Protein AF-A0A8S1YJF1-F1 (afdb_monomer_lite)

Radius of gyration: 32.12 Å; chains: 1; bounding box: 99×59×94 Å

Foldseek 3Di:
DVVVVVVVVVCCVLVVFPDPVVCCVLQPPDPQQQPPQWAQDFLQPQFRTFGPDPVLAPDPAFDWDADPLGDIGGRHNLAHEDDDPDDPPPSHDDFNDLQFQWEWEFEQDPVRTTRTYIDGRVVPDNLNSQAHYWYHYPNDTWRPHGHPPFGDRSSDRDPPPPPPDDPDDPPPPPDQPDQAPDADPVSQGPHGAFQWDDADPPHSDTDHGQQQARDWYADPVRDTQHDHAGDVQWDADPRHTDRPSAQQAPDPPPVPDDDAGPHGDPQWDWDWFDDPNDIHIGTDGAQSFADPVQWDWDWDQDPVRTTDTAIAGQFGHFQWDDDPVHRHTDHPPDDAPFASGDGRVNQAGSTGHPQWGQDPRRHTHGHDADPQASIATSVDSQQHPAGDVVQQWGRDRSDTDHAFQWEAEPRTTDGQPDNQARYADRVHSQFHPHGDPQLCFDQDPRHTHHDPQWDQPVDPVNRTHGDDPPPPDDD

Structure (mmCIF, N/CA/C/O backbone):
data_AF-A0A8S1YJF1-F1
#
_entry.id   AF-A0A8S1YJF1-F1
#
loop_
_atom_site.group_PDB
_atom_site.id
_atom_site.type_symbol
_atom_site.label_atom_id
_atom_site.label_alt_id
_atom_site.label_comp_id
_atom_site.label_asym_id
_atom_site.label_entity_id
_atom_site.label_seq_id
_atom_site.pdbx_PDB_ins_code
_atom_site.Cartn_x
_atom_site.Cartn_y
_atom_site.Cartn_z
_atom_site.occupancy
_atom_site.B_iso_or_equiv
_atom_site.auth_seq_id
_atom_site.auth_comp_id
_atom_site.auth_asym_id
_atom_site.auth_atom_id
_atom_site.pdbx_PDB_model_num
ATOM 1 N N . MET A 1 1 ? 29.124 5.596 6.138 1.00 31.08 1 MET A N 1
ATOM 2 C CA . MET A 1 1 ? 27.647 5.720 6.138 1.00 31.08 1 MET A CA 1
ATOM 3 C C . MET A 1 1 ? 27.072 6.319 4.845 1.00 31.08 1 MET A C 1
ATOM 5 O O . MET A 1 1 ? 25.947 5.994 4.508 1.00 31.08 1 MET A O 1
ATOM 9 N N . ILE A 1 2 ? 27.837 7.097 4.063 1.00 24.97 2 ILE A N 1
ATOM 10 C CA . ILE A 1 2 ? 27.389 7.689 2.777 1.00 24.97 2 ILE A CA 1
ATOM 11 C C . ILE A 1 2 ? 27.428 6.691 1.591 1.00 24.97 2 ILE A C 1
ATOM 13 O O . ILE A 1 2 ? 26.622 6.784 0.672 1.00 24.97 2 ILE A O 1
ATOM 17 N N . PHE A 1 3 ? 28.271 5.651 1.645 1.00 23.61 3 PHE A N 1
ATOM 18 C CA . PHE A 1 3 ? 28.354 4.617 0.594 1.00 23.61 3 PHE A CA 1
ATOM 19 C C . PHE A 1 3 ? 27.171 3.632 0.547 1.00 23.61 3 PHE A C 1
ATOM 21 O O . PHE A 1 3 ? 27.009 2.922 -0.444 1.00 23.61 3 PHE A O 1
ATOM 28 N N . TRP A 1 4 ? 26.338 3.586 1.591 1.00 24.64 4 TRP A N 1
ATOM 29 C CA . TRP A 1 4 ? 25.149 2.726 1.621 1.00 24.64 4 TRP A CA 1
ATOM 30 C C . TRP A 1 4 ? 23.960 3.374 0.891 1.00 24.64 4 TRP A C 1
ATOM 32 O O . TRP A 1 4 ? 23.209 2.674 0.225 1.00 24.64 4 TRP A O 1
ATOM 42 N N . LEU A 1 5 ? 23.855 4.711 0.901 1.00 25.48 5 LEU A N 1
ATOM 43 C CA . LEU A 1 5 ? 22.816 5.447 0.167 1.00 25.48 5 LEU A CA 1
ATOM 44 C C . LEU A 1 5 ? 23.008 5.399 -1.359 1.00 25.48 5 LEU A C 1
ATOM 46 O O . LEU A 1 5 ? 22.036 5.273 -2.096 1.00 25.48 5 LEU A O 1
ATOM 50 N N . ILE A 1 6 ? 24.254 5.436 -1.842 1.00 28.03 6 ILE A N 1
ATOM 51 C CA . ILE A 1 6 ? 24.548 5.470 -3.288 1.00 28.03 6 ILE A CA 1
ATOM 52 C C . ILE A 1 6 ? 24.232 4.122 -3.968 1.00 28.03 6 ILE A C 1
ATOM 54 O O . ILE A 1 6 ? 23.794 4.098 -5.116 1.00 28.03 6 ILE A O 1
ATOM 58 N N . LYS A 1 7 ? 24.370 2.990 -3.258 1.00 27.42 7 LYS A N 1
ATOM 59 C CA . LYS A 1 7 ? 23.986 1.670 -3.795 1.00 27.42 7 LYS A CA 1
ATOM 60 C C . LYS A 1 7 ? 22.470 1.497 -3.909 1.00 27.42 7 LYS A C 1
ATOM 62 O O . LYS A 1 7 ? 22.014 0.949 -4.906 1.00 27.42 7 LYS A O 1
ATOM 67 N N . THR A 1 8 ? 21.696 1.984 -2.941 1.00 32.44 8 THR A N 1
ATOM 68 C CA . THR A 1 8 ? 20.228 1.863 -2.949 1.00 32.44 8 THR A CA 1
ATOM 69 C C . THR A 1 8 ? 19.594 2.714 -4.052 1.00 32.44 8 THR A C 1
ATOM 71 O O . THR A 1 8 ? 18.714 2.235 -4.761 1.00 32.44 8 THR A O 1
ATOM 74 N N . ILE A 1 9 ? 20.113 3.927 -4.274 1.00 28.73 9 ILE A N 1
ATOM 75 C CA . ILE A 1 9 ? 19.621 4.848 -5.312 1.00 28.73 9 ILE A CA 1
ATOM 76 C C . ILE A 1 9 ? 19.913 4.311 -6.727 1.00 28.73 9 ILE A C 1
ATOM 78 O O . ILE A 1 9 ? 19.046 4.364 -7.599 1.00 28.73 9 ILE A O 1
ATOM 82 N N . CYS A 1 10 ? 21.094 3.726 -6.966 1.00 29.02 10 CYS A N 1
ATOM 83 C CA . CYS A 1 10 ? 21.420 3.149 -8.278 1.00 29.02 10 CYS A CA 1
ATOM 84 C C . CYS A 1 10 ? 20.588 1.898 -8.617 1.00 29.02 10 CYS A C 1
ATOM 86 O O . CYS A 1 10 ? 20.258 1.690 -9.782 1.00 29.02 10 CYS A O 1
ATOM 88 N N . ILE A 1 11 ? 20.218 1.077 -7.628 1.00 33.09 11 ILE A N 1
ATOM 89 C CA . ILE A 1 11 ? 19.375 -0.115 -7.844 1.00 33.09 11 ILE A CA 1
ATOM 90 C C . ILE A 1 11 ? 17.926 0.293 -8.167 1.00 33.09 11 ILE A C 1
ATOM 92 O O . ILE A 1 11 ? 17.331 -0.264 -9.091 1.00 33.09 11 ILE A O 1
ATOM 96 N N . GLN A 1 12 ? 17.391 1.309 -7.479 1.00 33.12 12 GLN A N 1
ATOM 97 C CA . GLN A 1 12 ? 16.049 1.854 -7.732 1.00 33.12 12 GLN A CA 1
ATOM 98 C C . GLN A 1 12 ? 15.921 2.441 -9.149 1.00 33.12 12 GLN A C 1
ATOM 100 O O . GLN A 1 12 ? 14.972 2.131 -9.872 1.00 33.12 12 GLN A O 1
ATOM 105 N N . ALA A 1 13 ? 16.923 3.212 -9.590 1.00 29.72 13 ALA A N 1
ATOM 106 C CA . ALA A 1 13 ? 16.904 3.876 -10.893 1.00 29.72 13 ALA A CA 1
ATOM 107 C C . ALA A 1 13 ? 17.093 2.915 -12.085 1.00 29.72 13 ALA A C 1
ATOM 109 O O . ALA A 1 13 ? 16.429 3.074 -13.112 1.00 29.72 13 ALA A O 1
ATOM 110 N N . VAL A 1 14 ? 17.971 1.909 -11.964 1.00 34.91 14 VAL A N 1
ATOM 111 C CA . VAL A 1 14 ? 18.371 1.051 -13.099 1.00 34.91 14 VAL A CA 1
ATOM 112 C C . VAL A 1 14 ? 17.403 -0.114 -13.343 1.00 34.91 14 VAL A C 1
ATOM 114 O O . VAL A 1 14 ? 17.204 -0.499 -14.491 1.00 34.91 14 VAL A O 1
ATOM 117 N N . LEU A 1 15 ? 16.750 -0.653 -12.307 1.00 37.88 15 LEU A N 1
ATOM 118 C CA . LEU A 1 15 ? 15.894 -1.846 -12.434 1.00 37.88 15 LEU A CA 1
ATOM 119 C C . LEU A 1 15 ? 14.395 -1.545 -12.529 1.00 37.88 15 LEU A C 1
ATOM 121 O O . LEU A 1 15 ? 13.590 -2.468 -12.531 1.00 37.88 15 LEU A O 1
ATOM 125 N N . GLY A 1 16 ? 13.993 -0.269 -12.545 1.00 37.38 16 GLY A N 1
ATOM 126 C CA . GLY A 1 16 ? 12.570 0.076 -12.442 1.00 37.38 16 GLY A CA 1
ATOM 127 C C . GLY A 1 16 ? 11.927 -0.467 -11.164 1.00 37.38 16 GLY A C 1
ATOM 128 O O . GLY A 1 16 ? 10.725 -0.723 -11.137 1.00 37.38 16 GLY A O 1
ATOM 129 N N . GLN A 1 17 ? 12.735 -0.650 -10.117 1.00 42.84 17 GLN A N 1
ATOM 130 C CA . GLN A 1 17 ? 12.287 -1.135 -8.828 1.00 42.84 17 GLN A CA 1
ATOM 131 C C . GLN A 1 17 ? 11.425 -0.028 -8.212 1.00 42.84 17 GLN A C 1
ATOM 133 O O . GLN A 1 17 ? 11.954 0.859 -7.549 1.00 42.84 17 GLN A O 1
ATOM 138 N N . LYS A 1 18 ? 10.099 -0.079 -8.416 1.00 49.06 18 LYS A N 1
ATOM 139 C CA . LYS A 1 18 ? 9.144 0.649 -7.568 1.00 49.06 18 LYS A CA 1
ATOM 140 C C . LYS A 1 18 ? 9.215 0.012 -6.184 1.00 49.06 18 LYS A C 1
ATOM 142 O O . LYS A 1 18 ? 8.406 -0.839 -5.819 1.00 49.06 18 LYS A O 1
ATOM 147 N N . GLY A 1 19 ? 10.295 0.296 -5.463 1.00 46.06 19 GLY A N 1
ATOM 148 C CA . GLY A 1 19 ? 10.491 -0.199 -4.116 1.00 46.06 19 GLY A CA 1
ATOM 149 C C . GLY A 1 19 ? 9.348 0.307 -3.250 1.00 46.06 19 GLY A C 1
ATOM 150 O O . GLY A 1 19 ? 8.834 1.402 -3.473 1.00 46.06 19 GLY A O 1
ATOM 151 N N . TYR A 1 20 ? 8.982 -0.465 -2.228 1.00 42.22 20 TYR A N 1
ATOM 152 C CA . TYR A 1 20 ? 8.009 -0.054 -1.211 1.00 42.22 20 TYR A CA 1
ATOM 153 C C . TYR A 1 20 ? 8.246 1.395 -0.717 1.00 42.22 20 TYR A C 1
ATOM 155 O O . TYR A 1 20 ? 7.302 2.139 -0.478 1.00 42.22 20 TYR A O 1
ATOM 163 N N . GLN A 1 21 ? 9.512 1.831 -0.684 1.00 46.94 21 GLN A N 1
ATOM 164 C CA . GLN A 1 21 ? 9.948 3.185 -0.329 1.00 46.94 21 GLN A CA 1
ATOM 165 C C . GLN A 1 21 ? 9.473 4.310 -1.270 1.00 46.94 21 GLN A C 1
ATOM 167 O O . GLN A 1 21 ? 9.189 5.399 -0.786 1.00 46.94 21 GLN A O 1
ATOM 172 N N . GLU A 1 22 ? 9.344 4.102 -2.586 1.00 48.53 22 GLU A N 1
ATOM 173 C CA . GLU A 1 22 ? 8.839 5.164 -3.483 1.00 48.53 22 GLU A CA 1
ATOM 174 C C . GLU A 1 22 ? 7.356 5.456 -3.220 1.00 48.53 22 GLU A C 1
ATOM 176 O O . GLU A 1 22 ? 6.910 6.604 -3.295 1.00 48.53 22 GLU A O 1
ATOM 181 N N . TYR A 1 23 ? 6.609 4.421 -2.833 1.00 49.53 23 TYR A N 1
ATOM 182 C CA . TYR A 1 23 ? 5.211 4.532 -2.442 1.00 49.53 23 TYR A CA 1
ATOM 183 C C . TYR A 1 23 ? 5.000 4.895 -0.972 1.00 49.53 23 TYR A C 1
ATOM 185 O O . TYR A 1 23 ? 3.899 5.327 -0.649 1.00 49.53 23 TYR A O 1
ATOM 193 N N . GLN A 1 24 ? 6.016 4.854 -0.101 1.00 47.03 24 GLN A N 1
ATOM 194 C CA . GLN A 1 24 ? 5.930 5.562 1.188 1.00 47.03 24 GLN A CA 1
ATOM 195 C C . GLN A 1 24 ? 5.677 7.064 0.975 1.00 47.03 24 GLN A C 1
ATOM 197 O O . GLN A 1 24 ? 5.085 7.711 1.823 1.00 47.03 24 GLN A O 1
ATOM 202 N N . ASN A 1 25 ? 6.028 7.621 -0.188 1.00 43.00 25 ASN A N 1
ATOM 203 C CA . ASN A 1 25 ? 5.684 8.998 -0.559 1.00 43.00 25 ASN A CA 1
ATOM 204 C C . ASN A 1 25 ? 4.317 9.133 -1.260 1.00 43.00 25 ASN A C 1
ATOM 206 O O . ASN A 1 25 ? 3.959 10.234 -1.671 1.00 43.00 25 ASN A O 1
ATOM 210 N N . VAL A 1 26 ? 3.608 8.032 -1.520 1.00 43.78 26 VAL A N 1
ATOM 211 C CA . VAL A 1 26 ? 2.269 8.011 -2.143 1.00 43.78 26 VAL A CA 1
ATOM 212 C C . VAL A 1 26 ? 1.219 7.652 -1.094 1.00 43.78 26 VAL A C 1
ATOM 214 O O . VAL A 1 26 ? 0.215 8.336 -0.991 1.00 43.78 26 VAL A O 1
ATOM 217 N N . PHE A 1 27 ? 1.483 6.646 -0.261 1.00 46.22 27 PHE A N 1
ATOM 218 C CA . PHE A 1 27 ? 0.638 6.249 0.869 1.00 46.22 27 PHE A CA 1
ATOM 219 C C . PHE A 1 27 ? 1.107 6.818 2.219 1.00 46.22 27 PHE A C 1
ATOM 221 O O . PHE A 1 27 ? 0.460 6.578 3.233 1.00 46.22 27 PHE A O 1
ATOM 228 N N . GLY A 1 28 ? 2.187 7.607 2.222 1.00 40.88 28 GLY A N 1
ATOM 229 C CA . GLY A 1 28 ? 2.718 8.285 3.405 1.00 40.88 28 GLY A CA 1
ATOM 230 C C . GLY A 1 28 ? 3.490 7.354 4.347 1.00 40.88 28 GLY A C 1
ATOM 231 O O . GLY A 1 28 ? 3.047 6.259 4.679 1.00 40.88 28 GLY A O 1
ATOM 232 N N . SER A 1 29 ? 4.638 7.817 4.846 1.00 42.66 29 SER A N 1
ATOM 233 C CA . SER A 1 29 ? 5.080 7.455 6.196 1.00 42.66 29 SER A CA 1
ATOM 234 C C . SER A 1 29 ? 4.047 8.046 7.153 1.00 42.66 29 SER A C 1
ATOM 236 O O . SER A 1 29 ? 4.002 9.265 7.318 1.00 42.66 29 SER A O 1
ATOM 238 N N . GLN A 1 30 ? 3.171 7.209 7.703 1.00 51.06 30 GLN A N 1
ATOM 239 C CA . GLN A 1 30 ? 2.074 7.648 8.564 1.00 51.06 30 GLN A CA 1
ATOM 240 C C . GLN A 1 30 ? 2.639 8.128 9.906 1.00 51.06 30 GLN A C 1
ATOM 242 O O . GLN A 1 30 ? 3.120 7.320 10.697 1.00 51.06 30 GLN A O 1
ATOM 247 N N . ASN A 1 31 ? 2.618 9.442 10.143 1.00 43.50 31 ASN A N 1
ATOM 248 C CA . ASN A 1 31 ? 2.858 9.996 11.480 1.00 43.50 31 ASN A CA 1
ATOM 249 C C . ASN A 1 31 ? 1.572 9.999 12.317 1.00 43.50 31 ASN A C 1
ATOM 251 O O . ASN A 1 31 ? 1.647 9.849 13.532 1.00 43.50 31 ASN A O 1
ATOM 255 N N . ASP A 1 32 ? 0.413 10.101 11.664 1.00 53.66 32 ASP A N 1
ATOM 256 C CA . ASP A 1 32 ? -0.890 9.999 12.311 1.00 53.66 32 ASP A CA 1
ATOM 257 C C . ASP A 1 32 ? -1.380 8.554 12.201 1.00 53.66 32 ASP A C 1
ATOM 259 O O . ASP A 1 32 ? -1.781 8.070 11.139 1.00 53.66 32 ASP A O 1
ATOM 263 N N . LEU A 1 33 ? -1.238 7.832 13.310 1.00 63.62 33 LEU A N 1
ATOM 264 C CA . LEU A 1 33 ? -1.659 6.447 13.451 1.00 63.62 33 LEU A CA 1
ATOM 265 C C . LEU A 1 33 ? -3.181 6.434 13.591 1.00 63.62 33 LEU A C 1
ATOM 267 O O . LEU A 1 33 ? -3.714 6.971 14.562 1.00 63.62 33 LEU A O 1
ATOM 271 N N . CYS A 1 34 ? -3.889 5.783 12.661 1.00 72.38 34 CYS A N 1
ATOM 272 C CA . CYS A 1 34 ? -5.215 5.289 13.016 1.00 72.38 34 CYS A CA 1
ATOM 273 C C . CYS A 1 34 ? -5.070 4.450 14.299 1.00 72.38 34 CYS A C 1
ATOM 275 O O . CYS A 1 34 ? -4.073 3.730 14.433 1.00 72.38 34 CYS A O 1
ATOM 277 N N . PRO A 1 35 ? -6.027 4.535 15.237 1.00 69.38 35 PRO A N 1
ATOM 278 C CA . PRO A 1 35 ? -5.979 3.744 16.459 1.00 69.38 35 PRO A CA 1
ATOM 279 C C . PRO A 1 35 ? -5.869 2.254 16.138 1.00 69.38 35 PRO A C 1
ATOM 281 O O . PRO A 1 35 ? -6.206 1.814 15.033 1.00 69.38 35 PRO A O 1
ATOM 284 N N . ASP A 1 36 ? -5.413 1.475 17.117 1.00 69.81 36 ASP A N 1
ATOM 285 C CA . ASP A 1 36 ? -5.219 0.035 16.965 1.00 69.81 36 ASP A CA 1
ATOM 286 C C . ASP A 1 36 ? -6.411 -0.648 16.260 1.00 69.81 36 ASP A C 1
ATOM 288 O O . ASP A 1 36 ? -7.573 -0.250 16.387 1.00 69.81 36 ASP A O 1
ATOM 292 N N . LEU A 1 37 ? -6.105 -1.684 15.468 1.00 72.00 37 LEU A N 1
ATOM 293 C CA . LEU A 1 37 ? -7.064 -2.455 14.652 1.00 72.00 37 LEU A CA 1
ATOM 294 C C . LEU A 1 37 ? -7.767 -1.671 13.525 1.00 72.00 37 LEU A C 1
ATOM 296 O O . LEU A 1 37 ? -8.582 -2.247 12.789 1.00 72.00 37 LEU A O 1
ATOM 300 N N . HIS A 1 38 ? -7.435 -0.392 13.356 1.00 78.12 38 HIS A N 1
ATOM 301 C CA . HIS A 1 38 ? -7.818 0.420 12.212 1.00 78.12 38 HIS A CA 1
ATOM 302 C C . HIS A 1 38 ? -6.622 0.650 11.300 1.00 78.12 38 HIS A C 1
ATOM 304 O O . HIS A 1 38 ? -5.463 0.450 11.657 1.00 78.12 38 HIS A O 1
ATOM 310 N N . THR A 1 39 ? -6.917 1.037 10.073 1.00 77.06 39 THR A N 1
ATOM 311 C CA . THR A 1 39 ? -5.909 1.358 9.082 1.00 77.06 39 THR A CA 1
ATOM 312 C C . THR A 1 39 ? -6.374 2.539 8.254 1.00 77.06 39 THR A C 1
ATOM 314 O O . THR A 1 39 ? -7.565 2.667 7.947 1.00 77.06 39 THR A O 1
ATOM 317 N N . SER A 1 40 ? -5.435 3.424 7.931 1.00 77.81 40 SER A N 1
ATOM 318 C CA . SER A 1 40 ? -5.730 4.572 7.088 1.00 77.81 40 SER A CA 1
ATOM 319 C C . SER A 1 40 ? -5.904 4.082 5.657 1.00 77.81 40 SER A C 1
ATOM 321 O O . SER A 1 40 ? -4.980 3.516 5.067 1.00 77.81 40 SER A O 1
ATOM 323 N N . VAL A 1 41 ? -7.097 4.275 5.102 1.00 76.44 41 VAL A N 1
ATOM 324 C CA . VAL A 1 41 ? -7.418 3.943 3.714 1.00 76.44 41 VAL A CA 1
ATOM 325 C C . VAL A 1 41 ? -7.893 5.215 3.021 1.00 76.44 41 VAL A C 1
ATOM 327 O O . VAL A 1 41 ? -9.080 5.551 3.071 1.00 76.44 41 VAL A O 1
ATOM 330 N N . PRO A 1 42 ? -6.974 5.930 2.350 1.00 69.38 42 PRO A N 1
ATOM 331 C CA . PRO A 1 42 ? -7.312 7.132 1.609 1.00 69.38 42 PRO A CA 1
ATOM 332 C C . PRO A 1 42 ? -8.463 6.907 0.614 1.00 69.38 42 PRO A C 1
ATOM 334 O O . PRO A 1 42 ? -8.495 5.921 -0.134 1.00 69.38 42 PRO A O 1
ATOM 337 N N . GLY A 1 43 ? -9.414 7.845 0.598 1.00 71.44 43 GLY A N 1
ATOM 338 C CA . GLY A 1 43 ? -10.587 7.824 -0.283 1.00 71.44 43 GLY A CA 1
ATOM 339 C C . GLY A 1 43 ? -11.830 7.127 0.287 1.00 71.44 43 GLY A C 1
ATOM 340 O O . GLY A 1 43 ? -12.784 6.905 -0.466 1.00 71.44 43 GLY A O 1
ATOM 341 N N . MET A 1 44 ? -11.840 6.780 1.579 1.00 77.12 44 MET A N 1
ATOM 342 C CA . MET A 1 44 ? -12.985 6.205 2.308 1.00 77.12 44 MET A CA 1
ATOM 343 C C . MET A 1 44 ? -13.879 7.263 2.978 1.00 77.12 44 MET A C 1
ATOM 345 O O . MET A 1 44 ? -14.219 7.156 4.143 1.00 77.12 44 MET A O 1
ATOM 349 N N . HIS A 1 45 ? -14.292 8.316 2.277 1.00 72.88 45 HIS A N 1
ATOM 350 C CA . HIS A 1 45 ? -15.110 9.360 2.914 1.00 72.88 45 HIS A CA 1
ATOM 351 C C . HIS A 1 45 ? -16.488 8.838 3.378 1.00 72.88 45 HIS A C 1
ATOM 353 O O . HIS A 1 45 ? -17.109 8.063 2.643 1.00 72.88 45 HIS A O 1
ATOM 359 N N . PRO A 1 46 ? -16.985 9.268 4.559 1.00 75.25 46 PRO A N 1
ATOM 360 C CA . PRO A 1 46 ? -16.440 10.321 5.432 1.00 75.25 46 PRO A CA 1
ATOM 361 C C . PRO A 1 46 ? -15.436 9.846 6.509 1.00 75.25 46 PRO A C 1
ATOM 363 O O . PRO A 1 46 ? -15.148 10.620 7.416 1.00 75.25 46 PRO A O 1
ATOM 366 N N . HIS A 1 47 ? -14.915 8.611 6.442 1.00 77.69 47 HIS A N 1
ATOM 367 C CA . HIS A 1 47 ? -13.992 8.046 7.441 1.00 77.69 47 HIS A CA 1
ATOM 368 C C . HIS A 1 47 ? -12.692 7.521 6.829 1.00 77.69 47 HIS A C 1
ATOM 370 O O . HIS A 1 47 ? -12.653 6.486 6.167 1.00 77.69 47 HIS A O 1
ATOM 376 N N . GLN A 1 48 ? -11.571 8.156 7.140 1.00 74.19 48 GLN A N 1
ATOM 377 C CA . GLN A 1 48 ? -10.281 7.739 6.576 1.00 74.19 48 GLN A CA 1
ATOM 378 C C . GLN A 1 48 ? -9.661 6.534 7.275 1.00 74.19 48 GLN A C 1
ATOM 380 O O . GLN A 1 48 ? -8.821 5.855 6.688 1.00 74.19 48 GLN A O 1
ATOM 385 N N . CYS A 1 49 ? -10.083 6.250 8.505 1.00 82.38 49 CYS A N 1
ATOM 386 C CA . CYS A 1 49 ? -9.688 5.064 9.247 1.00 82.38 49 CYS A CA 1
ATOM 387 C C . CYS A 1 49 ? -10.799 4.017 9.170 1.00 82.38 49 CYS A C 1
ATOM 389 O O . CYS A 1 49 ? -11.941 4.274 9.546 1.00 82.38 49 CYS A O 1
ATOM 391 N N . VAL A 1 50 ? -10.453 2.817 8.714 1.00 85.38 50 VAL A N 1
ATOM 392 C CA . VAL A 1 50 ? -11.375 1.677 8.636 1.00 85.38 50 VAL A CA 1
ATOM 393 C C . VAL A 1 50 ? -10.785 0.487 9.372 1.00 85.38 50 VAL A C 1
ATOM 395 O O . VAL A 1 50 ? -9.567 0.327 9.438 1.00 85.38 50 VAL A O 1
ATOM 398 N N . SER A 1 51 ? -11.634 -0.359 9.942 1.00 84.56 51 SER A N 1
ATOM 399 C CA . SER A 1 51 ? -11.183 -1.561 10.629 1.00 84.56 51 SER A CA 1
ATOM 400 C C . SER A 1 51 ? -11.052 -2.744 9.679 1.00 84.56 51 SER A C 1
ATOM 402 O O . SER A 1 51 ? -11.851 -2.932 8.760 1.00 84.56 51 SER A O 1
ATOM 404 N N . TYR A 1 52 ? -10.049 -3.580 9.946 1.00 78.50 52 TYR A N 1
ATOM 405 C CA . TYR A 1 52 ? -9.803 -4.816 9.212 1.00 78.50 52 TYR A CA 1
ATOM 406 C C . TYR A 1 52 ? -10.351 -6.079 9.902 1.00 78.50 52 TYR A C 1
ATOM 408 O O . TYR A 1 52 ? -9.946 -7.202 9.589 1.00 78.50 52 TYR A O 1
ATOM 416 N N . ALA A 1 53 ? -11.283 -5.925 10.839 1.00 79.94 53 ALA A N 1
ATOM 417 C CA . ALA A 1 53 ? -11.834 -7.047 11.585 1.00 79.94 53 ALA A CA 1
ATOM 418 C C . ALA A 1 53 ? -12.819 -7.896 10.766 1.00 79.94 53 ALA A C 1
ATOM 420 O O . ALA A 1 53 ? -13.602 -7.395 9.957 1.00 79.94 53 ALA A O 1
ATOM 421 N N . LYS A 1 54 ? -12.842 -9.209 11.039 1.00 81.69 54 LYS A N 1
ATOM 422 C CA . LYS A 1 54 ? -13.770 -10.167 10.406 1.00 81.69 54 LYS A CA 1
ATOM 423 C C . LYS A 1 54 ? -15.235 -9.783 10.627 1.00 81.69 54 LYS A C 1
ATOM 425 O O . LYS A 1 54 ? -16.071 -10.028 9.760 1.00 81.69 54 LYS A O 1
ATOM 430 N N . ILE A 1 55 ? -15.540 -9.135 11.753 1.00 84.75 55 ILE A N 1
ATOM 431 C CA . ILE A 1 55 ? -16.879 -8.627 12.061 1.00 84.75 55 ILE A CA 1
ATOM 432 C C . ILE A 1 55 ? -17.380 -7.623 11.005 1.00 84.75 55 ILE A C 1
ATOM 434 O O . ILE A 1 55 ? -18.587 -7.520 10.788 1.00 84.75 55 ILE A O 1
ATOM 438 N N . CYS A 1 56 ? -16.483 -6.946 10.278 1.00 86.69 56 CYS A N 1
ATOM 439 C CA . CYS A 1 56 ? -16.815 -6.010 9.203 1.00 86.69 56 CYS A CA 1
ATOM 440 C C . CYS A 1 56 ? -17.194 -6.668 7.869 1.00 86.69 56 CYS A C 1
ATOM 442 O O . CYS A 1 56 ? -17.534 -5.966 6.917 1.00 86.69 56 CYS A O 1
ATOM 444 N N . GLN A 1 57 ? -17.174 -7.998 7.768 1.00 86.00 57 GLN A N 1
ATOM 445 C CA . GLN A 1 57 ? -17.565 -8.688 6.543 1.00 86.00 57 GLN A CA 1
ATOM 446 C C . GLN A 1 57 ? -19.054 -8.467 6.222 1.00 86.00 57 GLN A C 1
ATOM 448 O O . GLN A 1 57 ? -19.923 -8.631 7.081 1.00 86.00 57 GLN A O 1
ATOM 453 N N . GLY A 1 58 ? -19.345 -8.133 4.960 1.00 85.75 58 GLY A N 1
ATOM 454 C CA . GLY A 1 58 ? -20.709 -8.057 4.433 1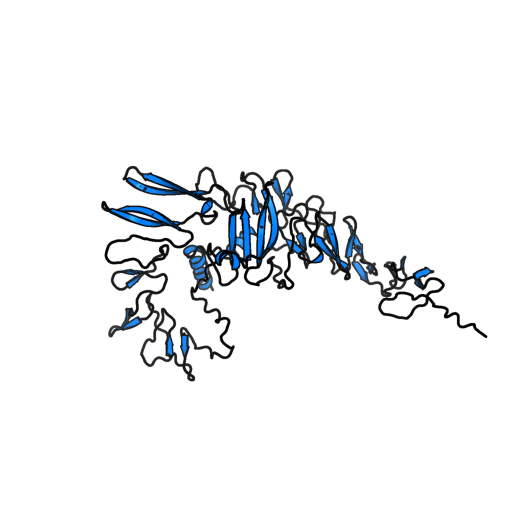.00 85.75 58 GLY A CA 1
ATOM 455 C C . GLY A 1 58 ? -21.477 -6.794 4.819 1.00 85.75 58 GLY A C 1
ATOM 456 O O . GLY A 1 58 ? -22.689 -6.753 4.629 1.00 85.75 58 GLY A O 1
ATOM 457 N N . VAL A 1 59 ? -20.805 -5.774 5.362 1.00 89.31 59 VAL A N 1
ATOM 458 C CA . VAL A 1 59 ? -21.463 -4.491 5.638 1.00 89.31 59 VAL A CA 1
ATOM 459 C C . VAL A 1 59 ? -21.831 -3.784 4.334 1.00 89.31 59 VAL A C 1
ATOM 461 O O . VAL A 1 59 ? -21.035 -3.726 3.397 1.00 89.31 59 VAL A O 1
ATOM 464 N N . THR A 1 60 ? -23.054 -3.265 4.267 1.00 89.88 60 THR A N 1
ATOM 465 C CA . THR A 1 60 ? -23.596 -2.559 3.093 1.00 89.88 60 THR A CA 1
ATOM 466 C C . THR A 1 60 ? -23.560 -1.045 3.243 1.00 89.88 60 THR A C 1
ATOM 468 O O . THR A 1 60 ? -23.646 -0.326 2.254 1.00 89.88 60 THR A O 1
ATOM 471 N N . GLU A 1 61 ? -23.392 -0.564 4.468 1.00 89.50 61 GLU A N 1
ATOM 472 C CA . GLU A 1 61 ? -23.261 0.843 4.821 1.00 89.50 61 GLU A CA 1
ATOM 473 C C . GLU A 1 61 ? -22.140 1.000 5.852 1.00 89.50 61 GLU A C 1
ATOM 475 O O . GLU A 1 61 ? -21.631 0.003 6.380 1.00 89.50 61 GLU A O 1
ATOM 480 N N . VAL A 1 62 ? -21.708 2.238 6.091 1.00 87.19 62 VAL A N 1
ATOM 481 C CA . VAL A 1 62 ? -20.696 2.498 7.114 1.00 87.19 62 VAL A CA 1
ATOM 482 C C . VAL A 1 62 ? -21.333 2.314 8.481 1.00 87.19 62 VAL A C 1
ATOM 484 O O . VAL A 1 62 ? -22.266 3.034 8.825 1.00 87.19 62 VAL A O 1
ATOM 487 N N . ILE A 1 63 ? -20.831 1.352 9.250 1.00 89.94 63 ILE A N 1
ATOM 488 C CA . ILE A 1 63 ? -21.343 1.055 10.588 1.00 89.94 63 ILE A CA 1
ATOM 489 C C . ILE A 1 63 ? -20.206 0.792 11.558 1.00 89.94 63 ILE A C 1
ATOM 491 O O . ILE A 1 63 ? -19.193 0.184 11.206 1.00 89.94 63 ILE A O 1
ATOM 495 N N . ILE A 1 64 ? -20.412 1.204 12.803 1.00 88.31 64 ILE A N 1
ATOM 496 C CA . ILE A 1 64 ? -19.547 0.827 13.914 1.00 88.31 64 ILE A CA 1
ATOM 497 C C . ILE A 1 64 ? -20.058 -0.507 14.450 1.00 88.31 64 ILE A C 1
ATOM 499 O O . ILE A 1 64 ? -21.233 -0.637 14.799 1.00 88.31 64 ILE A O 1
ATOM 503 N N . LYS A 1 65 ? -19.188 -1.514 14.501 1.00 87.44 65 LYS A N 1
ATOM 504 C CA . LYS A 1 65 ? -19.474 -2.785 15.173 1.00 87.44 65 LYS A CA 1
ATOM 505 C C . LYS A 1 65 ? -18.600 -2.924 16.407 1.00 87.44 65 LYS A C 1
ATOM 507 O O . LYS A 1 65 ? -17.434 -2.551 16.369 1.00 87.44 65 LYS A O 1
ATOM 512 N N . THR A 1 66 ? -19.152 -3.503 17.464 1.00 83.50 66 THR A N 1
ATOM 513 C CA . THR A 1 66 ? -18.454 -3.685 18.741 1.00 83.50 66 THR A CA 1
ATOM 514 C C . THR A 1 66 ? -18.294 -5.173 19.030 1.00 83.50 66 THR A C 1
ATOM 516 O O . THR A 1 66 ? -19.266 -5.927 18.947 1.00 83.50 66 THR A O 1
ATOM 519 N N . GLU A 1 67 ? -17.076 -5.610 19.341 1.00 81.19 67 GLU A N 1
ATOM 520 C CA . GLU A 1 67 ? -16.800 -6.971 19.807 1.00 81.19 67 GLU A CA 1
ATOM 521 C C . GLU A 1 67 ? -17.225 -7.170 21.272 1.00 81.19 67 GLU A C 1
ATOM 523 O O . GLU A 1 67 ? -17.510 -6.224 22.006 1.00 81.19 67 GLU A O 1
ATOM 528 N N . THR A 1 68 ? -17.268 -8.423 21.734 1.00 72.38 68 THR A N 1
ATOM 529 C CA . THR A 1 68 ? -17.689 -8.764 23.107 1.00 72.38 68 THR A CA 1
ATOM 530 C C . THR A 1 68 ? -16.779 -8.187 24.192 1.00 72.38 68 THR A C 1
ATOM 532 O O . THR A 1 68 ? -17.198 -8.072 25.338 1.00 72.38 68 THR A O 1
ATOM 535 N N . ASN A 1 69 ? -15.540 -7.837 23.845 1.00 71.75 69 ASN A N 1
ATOM 536 C CA . ASN A 1 69 ? -14.563 -7.185 24.720 1.00 71.75 69 ASN A CA 1
ATOM 537 C C . ASN A 1 69 ? -14.681 -5.644 24.727 1.00 71.75 69 ASN A C 1
ATOM 539 O O . ASN A 1 69 ? -13.877 -4.991 25.382 1.00 71.75 69 ASN A O 1
ATOM 543 N N . GLY A 1 70 ? -15.640 -5.065 23.994 1.00 70.56 70 GLY A N 1
ATOM 544 C CA . GLY A 1 70 ? -15.841 -3.617 23.896 1.00 70.56 70 GLY A CA 1
ATOM 545 C C . GLY A 1 70 ? -15.047 -2.924 22.785 1.00 70.56 70 GLY A C 1
ATOM 546 O O . GLY A 1 70 ? -15.247 -1.733 22.562 1.00 70.56 70 GLY A O 1
ATOM 547 N N . THR A 1 71 ? -14.189 -3.636 22.048 1.00 79.25 71 THR A N 1
ATOM 548 C CA . THR A 1 71 ? -13.437 -3.057 20.927 1.00 79.25 71 THR A CA 1
ATOM 549 C C . THR A 1 71 ? -14.379 -2.622 19.803 1.00 79.25 71 THR A C 1
ATOM 551 O O . THR A 1 71 ? -15.199 -3.412 19.331 1.00 79.25 71 THR A O 1
ATOM 554 N N . GLN A 1 72 ? -14.257 -1.367 19.361 1.00 83.44 72 GLN A N 1
ATOM 555 C CA . GLN A 1 72 ? -15.040 -0.812 18.256 1.00 83.44 72 GLN A CA 1
ATOM 556 C C . GLN A 1 72 ? -14.308 -0.942 16.920 1.00 83.44 72 GLN A C 1
ATOM 558 O O . GLN A 1 72 ? -13.091 -0.798 16.840 1.00 83.44 72 GLN A O 1
ATOM 563 N N . HIS A 1 73 ? -15.078 -1.171 15.861 1.00 86.00 73 HIS A N 1
ATOM 564 C CA . HIS A 1 73 ? -14.599 -1.346 14.499 1.00 86.00 73 HIS A CA 1
ATOM 565 C C . HIS A 1 73 ? -15.409 -0.472 13.544 1.00 86.00 73 HIS A C 1
ATOM 567 O O . HIS A 1 73 ? -16.611 -0.696 13.383 1.00 86.00 73 HIS A O 1
ATOM 573 N N . ILE A 1 74 ? -14.761 0.477 12.862 1.00 88.31 74 ILE A N 1
ATOM 574 C CA . ILE A 1 74 ? -15.388 1.216 11.754 1.00 88.31 74 ILE A CA 1
ATOM 575 C C . ILE A 1 74 ? -15.396 0.325 10.515 1.00 88.31 74 ILE A C 1
ATOM 577 O O . ILE A 1 74 ? -14.385 0.169 9.828 1.00 88.31 74 ILE A O 1
ATOM 581 N N . CYS A 1 75 ? -16.542 -0.272 10.218 1.00 88.88 75 CYS A N 1
ATOM 582 C CA . CYS A 1 75 ? -16.710 -1.144 9.070 1.00 88.88 75 CYS A CA 1
ATOM 583 C C . CYS A 1 75 ? -17.211 -0.340 7.870 1.00 88.88 75 CYS A C 1
ATOM 585 O O . CYS A 1 75 ? -18.268 0.284 7.935 1.00 88.88 75 CYS A O 1
ATOM 587 N N . HIS A 1 76 ? -16.482 -0.393 6.754 1.00 90.69 76 HIS A N 1
ATOM 588 C CA . HIS A 1 76 ? -16.806 0.377 5.554 1.00 90.69 76 HIS A CA 1
ATOM 589 C C . HIS A 1 76 ? -17.202 -0.549 4.384 1.00 90.69 76 HIS A C 1
ATOM 591 O O . HIS A 1 76 ? -16.468 -1.487 4.073 1.00 90.69 76 HIS A O 1
ATOM 597 N N . PRO A 1 77 ? -18.303 -0.302 3.647 1.00 87.12 77 PRO A N 1
ATOM 598 C CA . PRO A 1 77 ? -18.763 -1.189 2.566 1.00 87.12 77 PRO A CA 1
ATOM 599 C C . PRO A 1 77 ? -17.779 -1.264 1.393 1.00 87.12 77 PRO A C 1
ATOM 601 O O . PRO A 1 77 ? -17.685 -2.272 0.692 1.00 87.12 77 PRO A O 1
ATOM 604 N N . ARG A 1 78 ? -16.991 -0.202 1.194 1.00 86.25 78 ARG A N 1
ATOM 605 C CA . ARG A 1 78 ? -15.907 -0.174 0.203 1.00 86.25 78 ARG A CA 1
ATOM 606 C C . ARG A 1 78 ? -14.609 -0.823 0.690 1.00 86.25 78 ARG A C 1
ATOM 608 O O . ARG A 1 78 ? -13.715 -0.970 -0.130 1.00 86.25 78 ARG A O 1
ATOM 615 N N . PHE A 1 79 ? -14.498 -1.227 1.957 1.00 86.38 79 PHE A N 1
ATOM 616 C CA . PHE A 1 79 ? -13.348 -1.953 2.501 1.00 86.38 79 PHE A CA 1
ATOM 617 C C . PHE A 1 79 ? -13.804 -3.309 3.056 1.00 86.38 79 PHE A C 1
ATOM 619 O O . PHE A 1 79 ? -14.345 -3.397 4.154 1.00 86.38 79 PHE A O 1
ATOM 626 N N . GLN A 1 80 ? -13.640 -4.375 2.276 1.00 80.19 80 GLN A N 1
ATOM 627 C CA . GLN A 1 80 ? -14.172 -5.700 2.612 1.00 80.19 80 GLN A CA 1
ATOM 628 C C . GLN A 1 80 ? -13.042 -6.718 2.726 1.00 80.19 80 GLN A C 1
ATOM 630 O O . GLN A 1 80 ? -12.479 -7.152 1.718 1.00 80.19 80 GLN A O 1
ATOM 635 N N . LEU A 1 81 ? -12.724 -7.160 3.943 1.00 71.44 81 LEU A N 1
ATOM 636 C CA . LEU A 1 81 ? -11.836 -8.307 4.092 1.00 71.44 81 LEU A CA 1
ATOM 637 C C . LEU A 1 81 ? -12.565 -9.610 3.800 1.00 71.44 81 LEU A C 1
ATOM 639 O O . LEU A 1 81 ? -13.662 -9.873 4.289 1.00 71.44 81 LEU A O 1
ATOM 643 N N . TYR A 1 82 ? -11.894 -10.444 3.014 1.00 58.69 82 TYR A N 1
ATOM 644 C CA . TYR A 1 82 ? -12.335 -11.785 2.682 1.00 58.69 82 TYR A CA 1
ATOM 645 C C . TYR A 1 82 ? -11.246 -12.774 3.104 1.00 58.69 82 TYR A C 1
ATOM 647 O O . TYR A 1 82 ? -10.158 -12.783 2.533 1.00 58.69 82 TYR A O 1
ATOM 655 N N . GLY A 1 83 ? -11.544 -13.594 4.114 1.00 50.53 83 GLY A N 1
ATOM 656 C CA . GLY A 1 83 ? -10.915 -14.907 4.293 1.00 50.53 83 GLY A CA 1
ATOM 657 C C . GLY A 1 83 ? -9.403 -14.971 4.540 1.00 50.53 83 GLY A C 1
ATOM 658 O O . GLY A 1 83 ? -8.741 -15.789 3.914 1.00 50.53 83 GLY A O 1
ATOM 659 N N . SER A 1 84 ? -8.854 -14.210 5.487 1.00 42.25 84 SER A N 1
ATOM 660 C CA . SER A 1 84 ? -7.500 -14.471 5.997 1.00 42.25 84 SER A CA 1
ATOM 661 C C . SER A 1 84 ? -7.526 -14.563 7.521 1.00 42.25 84 SER A C 1
ATOM 663 O O . SER A 1 84 ? -7.775 -13.578 8.207 1.00 42.25 84 SER A O 1
ATOM 665 N N . GLU A 1 85 ? -7.304 -15.769 8.049 1.00 45.56 85 GLU A N 1
ATOM 666 C CA . GLU A 1 85 ? -7.251 -16.062 9.493 1.00 45.56 85 GLU A CA 1
ATOM 667 C C . GLU A 1 85 ? -5.954 -15.568 10.160 1.00 45.56 85 GLU A C 1
ATOM 669 O O . GLU A 1 85 ? -5.754 -15.751 11.356 1.00 45.56 85 GLU A O 1
ATOM 674 N N . SER A 1 86 ? -5.056 -14.928 9.408 1.00 43.88 86 SER A N 1
ATOM 675 C CA . SER A 1 86 ? -3.792 -14.428 9.937 1.00 43.88 86 SER A CA 1
ATOM 676 C C . SER A 1 86 ? -3.340 -13.201 9.144 1.00 43.88 86 SER A C 1
ATOM 678 O O . SER A 1 86 ? -2.762 -13.284 8.059 1.00 43.88 86 SER A O 1
ATOM 680 N N . ILE A 1 87 ? -3.581 -12.031 9.731 1.00 50.31 87 ILE A N 1
ATOM 681 C CA . ILE A 1 87 ? -2.916 -10.787 9.348 1.00 50.31 87 ILE A CA 1
ATOM 682 C C . ILE A 1 87 ? -1.753 -10.623 10.324 1.00 50.31 87 ILE A C 1
ATOM 684 O O . ILE A 1 87 ? -1.929 -10.649 11.541 1.00 50.31 87 ILE A O 1
ATOM 688 N N . THR A 1 88 ? -0.535 -10.540 9.806 1.00 43.22 88 THR A N 1
ATOM 689 C CA . THR A 1 88 ? 0.628 -10.158 10.610 1.00 43.22 88 THR A CA 1
ATOM 690 C C . THR A 1 88 ? 0.520 -8.686 10.992 1.00 43.22 88 THR A C 1
ATOM 692 O O . THR A 1 88 ? 0.127 -7.873 10.163 1.00 43.22 88 THR A O 1
ATOM 695 N N . LYS A 1 89 ? 0.911 -8.366 12.231 1.00 45.28 89 LYS A N 1
ATOM 696 C CA . LYS A 1 89 ? 0.935 -7.030 12.854 1.00 45.28 89 LYS A CA 1
ATOM 697 C C . LYS A 1 89 ? 1.922 -6.040 12.203 1.00 45.28 89 LYS A C 1
ATOM 699 O O . LYS A 1 89 ? 2.667 -5.376 12.918 1.00 45.28 89 LYS A O 1
ATOM 704 N N . ASP A 1 90 ? 1.998 -5.954 10.878 1.00 48.19 90 ASP A N 1
ATOM 705 C CA . ASP A 1 90 ? 2.596 -4.758 10.293 1.00 48.19 90 ASP A CA 1
ATOM 706 C C . ASP A 1 90 ? 1.549 -3.649 10.382 1.00 48.19 90 ASP A C 1
ATOM 708 O O . ASP A 1 90 ? 0.602 -3.598 9.601 1.00 48.19 90 ASP A O 1
ATOM 712 N N . THR A 1 91 ? 1.681 -2.796 11.395 1.00 45.50 91 THR A N 1
ATOM 713 C CA . THR A 1 91 ? 0.786 -1.657 11.626 1.00 45.50 91 THR A CA 1
ATOM 714 C C . THR A 1 91 ? 0.829 -0.639 10.485 1.00 45.50 91 THR A C 1
ATOM 716 O O . THR A 1 91 ? -0.026 0.238 10.431 1.00 45.50 91 THR A O 1
ATOM 719 N N . GLN A 1 92 ? 1.795 -0.752 9.565 1.00 48.09 92 GLN A N 1
ATOM 720 C CA . GLN A 1 92 ? 2.011 0.207 8.485 1.00 48.09 92 GLN A CA 1
ATOM 721 C C . GLN A 1 92 ? 1.384 -0.208 7.152 1.00 48.09 92 GLN A C 1
ATOM 723 O O . GLN A 1 92 ? 1.283 0.631 6.257 1.00 48.09 92 GLN A O 1
ATOM 728 N N . SER A 1 93 ? 0.982 -1.473 6.974 1.00 52.81 93 SER A N 1
ATOM 729 C CA . SER A 1 93 ? 0.450 -1.938 5.691 1.00 52.81 93 SER A CA 1
ATOM 730 C C . SER A 1 93 ? -0.734 -2.892 5.828 1.00 52.81 93 SER A C 1
ATOM 732 O O . SER A 1 93 ? -0.685 -3.919 6.502 1.00 52.81 93 SER A O 1
ATOM 734 N N . VAL A 1 94 ? -1.824 -2.576 5.123 1.00 61.41 94 VAL A N 1
ATOM 735 C CA . VAL A 1 94 ? -2.927 -3.521 4.939 1.00 61.41 94 VAL A CA 1
ATOM 736 C C . VAL A 1 94 ? -2.523 -4.527 3.883 1.00 61.41 94 VAL A C 1
ATOM 738 O O . VAL A 1 94 ? -2.340 -4.184 2.714 1.00 61.41 94 VAL A O 1
ATOM 741 N N . HIS A 1 95 ? -2.481 -5.796 4.258 1.00 67.88 95 HIS A N 1
ATOM 742 C CA . HIS A 1 95 ? -2.385 -6.869 3.286 1.00 67.88 95 HIS A CA 1
ATOM 743 C C . HIS A 1 95 ? -3.320 -8.021 3.642 1.00 67.88 95 HIS A C 1
ATOM 745 O O . HIS A 1 95 ? -3.517 -8.372 4.804 1.00 67.88 95 HIS A O 1
ATOM 751 N N . CYS A 1 96 ? -3.835 -8.688 2.618 1.00 73.25 96 CYS A N 1
ATOM 752 C CA . CYS A 1 96 ? -4.746 -9.824 2.752 1.00 73.25 96 CYS A CA 1
ATOM 753 C C . CYS A 1 96 ? -4.061 -11.138 3.186 1.00 73.25 96 CYS A C 1
ATOM 755 O O . CYS A 1 96 ? -4.636 -12.214 3.055 1.00 73.25 96 CYS A O 1
ATOM 757 N N . GLY A 1 97 ? -2.837 -11.050 3.717 1.00 65.19 97 GLY A N 1
ATOM 758 C CA . GLY A 1 97 ? -1.996 -12.165 4.148 1.00 65.19 97 GLY A CA 1
ATOM 759 C C . GLY A 1 97 ? -0.826 -12.433 3.193 1.00 65.19 97 GLY A C 1
ATOM 760 O O . GLY A 1 97 ? -0.842 -12.056 2.021 1.00 65.19 97 GLY A O 1
ATOM 761 N N . TYR A 1 98 ? 0.207 -13.115 3.694 1.00 64.50 98 TYR A N 1
ATOM 762 C CA . TYR A 1 98 ? 1.403 -13.463 2.910 1.00 64.50 98 TYR A CA 1
ATOM 763 C C . TYR A 1 98 ? 1.250 -14.734 2.064 1.00 64.50 98 TYR A C 1
ATOM 765 O O . TYR A 1 98 ? 2.123 -15.028 1.246 1.00 64.50 98 TYR A O 1
ATOM 773 N N . GLN A 1 99 ? 0.149 -15.480 2.214 1.00 70.69 99 GLN A N 1
ATOM 774 C CA . GLN A 1 99 ? -0.098 -16.688 1.422 1.00 70.69 99 GLN A CA 1
ATOM 775 C C . GLN A 1 99 ? -0.082 -16.361 -0.074 1.00 70.69 99 GLN A C 1
ATOM 777 O O . GLN A 1 99 ? -0.717 -15.401 -0.516 1.00 70.69 99 GLN A O 1
ATOM 782 N N . LEU A 1 100 ? 0.667 -17.133 -0.864 1.00 74.31 100 LEU A N 1
ATOM 783 C CA . LEU A 1 100 ? 0.731 -16.953 -2.316 1.00 74.31 100 LEU A CA 1
ATOM 784 C C . LEU A 1 100 ? -0.676 -17.029 -2.924 1.00 74.31 100 LEU A C 1
ATOM 786 O O . LEU A 1 100 ? -1.475 -17.891 -2.566 1.00 74.31 100 LEU A O 1
ATOM 790 N N . GLY A 1 101 ? -0.968 -16.103 -3.834 1.00 81.50 101 GLY A N 1
ATOM 791 C CA . GLY A 1 101 ? -2.263 -15.974 -4.488 1.00 81.50 101 GLY A CA 1
ATOM 792 C C . GLY A 1 101 ? -3.242 -15.010 -3.821 1.00 81.50 101 GLY A C 1
ATOM 793 O O . GLY A 1 101 ? -4.049 -14.445 -4.536 1.00 81.50 101 GLY A O 1
ATOM 794 N N . ILE A 1 102 ? -3.179 -14.734 -2.516 1.00 85.88 102 ILE A N 1
ATOM 795 C CA . ILE A 1 102 ? -4.137 -13.796 -1.895 1.00 85.88 102 ILE A CA 1
ATOM 796 C C . ILE A 1 102 ? -3.597 -12.363 -1.958 1.00 85.88 102 ILE A C 1
ATOM 798 O O . ILE A 1 102 ? -2.521 -12.096 -1.426 1.00 85.88 102 ILE A O 1
ATOM 802 N N . SER A 1 103 ? -4.329 -11.434 -2.570 1.00 86.56 103 SER A N 1
ATOM 803 C CA . SER A 1 103 ? -3.889 -10.040 -2.736 1.00 86.56 103 SER A CA 1
ATOM 804 C C . SER A 1 103 ? -4.964 -9.053 -2.290 1.00 86.56 103 SER A C 1
ATOM 806 O O . SER A 1 103 ? -6.160 -9.340 -2.386 1.00 86.56 103 SER A O 1
ATOM 808 N N . LEU A 1 104 ? -4.535 -7.873 -1.835 1.00 86.56 104 LEU A N 1
ATOM 809 C CA . LEU A 1 104 ? -5.425 -6.727 -1.674 1.00 86.56 104 LEU A CA 1
ATOM 810 C C . LEU A 1 104 ? -5.728 -6.154 -3.059 1.00 86.56 104 LEU A C 1
ATOM 812 O O . LEU A 1 104 ? -4.819 -5.772 -3.787 1.00 86.56 104 LEU A O 1
ATOM 816 N N . VAL A 1 105 ? -6.995 -6.108 -3.440 1.00 89.00 105 VAL A N 1
ATOM 817 C CA . VAL A 1 105 ? -7.455 -5.505 -4.689 1.00 89.00 105 VAL A CA 1
ATOM 818 C C . VAL A 1 105 ? -7.902 -4.086 -4.410 1.00 89.00 105 VAL A C 1
ATOM 820 O O . VAL A 1 105 ? -8.724 -3.875 -3.528 1.00 89.00 105 VAL A O 1
ATOM 823 N N . MET A 1 106 ? -7.385 -3.141 -5.186 1.00 88.88 106 MET A N 1
ATOM 824 C CA . MET A 1 106 ? -7.818 -1.754 -5.248 1.00 88.88 106 MET A CA 1
ATOM 825 C C . MET A 1 106 ? -8.542 -1.542 -6.582 1.00 88.88 106 MET A C 1
ATOM 827 O O . MET A 1 106 ? -7.921 -1.346 -7.627 1.00 88.88 106 MET A O 1
ATOM 831 N N . GLU A 1 107 ? -9.866 -1.650 -6.555 1.00 90.62 107 GLU A N 1
ATOM 832 C CA . GLU A 1 107 ? -10.733 -1.573 -7.727 1.00 90.62 107 GLU A CA 1
ATOM 833 C C . GLU A 1 107 ? -11.301 -0.168 -7.902 1.00 90.62 107 GLU A C 1
ATOM 835 O O . GLU A 1 107 ? -12.048 0.309 -7.047 1.00 90.62 107 GLU A O 1
ATOM 840 N N . GLN A 1 108 ? -10.993 0.477 -9.025 1.00 86.31 108 GLN A N 1
ATOM 841 C CA . GLN A 1 108 ? -11.612 1.749 -9.382 1.00 86.31 108 GLN A CA 1
ATOM 842 C C . GLN A 1 108 ? -13.047 1.514 -9.862 1.00 86.31 108 GLN A C 1
ATOM 844 O O . GLN A 1 108 ? -13.281 0.772 -10.814 1.00 86.31 108 GLN A O 1
ATOM 849 N N . GLN A 1 109 ? -13.995 2.149 -9.189 1.00 87.31 109 GLN A N 1
ATOM 850 C CA . GLN A 1 109 ? -15.413 2.154 -9.520 1.00 87.31 109 GLN A CA 1
ATOM 851 C C . GLN A 1 109 ? -15.721 3.241 -10.567 1.00 87.31 109 GLN A C 1
ATOM 853 O O . GLN A 1 109 ? -14.906 4.125 -10.840 1.00 87.31 109 GLN A O 1
ATOM 858 N N . TYR A 1 110 ? -16.913 3.179 -11.169 1.00 83.00 110 TYR A N 1
ATOM 859 C CA . TYR A 1 110 ? -17.344 4.111 -12.224 1.00 83.00 110 TYR A CA 1
ATOM 860 C C . TYR A 1 110 ? -17.488 5.566 -11.762 1.00 83.00 110 TYR A C 1
ATOM 862 O O . TYR A 1 110 ? -17.365 6.480 -12.571 1.00 83.00 110 TYR A O 1
ATOM 870 N N . ASP A 1 111 ? -17.733 5.779 -10.474 1.00 79.06 111 ASP A N 1
ATOM 871 C CA . ASP A 1 111 ? -17.774 7.093 -9.823 1.00 79.06 111 ASP A CA 1
ATOM 872 C C . ASP A 1 111 ? -16.365 7.650 -9.518 1.00 79.06 111 ASP A C 1
ATOM 874 O O . ASP A 1 111 ? -16.228 8.712 -8.918 1.00 79.06 111 ASP A O 1
ATOM 878 N N . GLY A 1 112 ? -15.308 6.939 -9.926 1.00 75.62 112 GLY A N 1
ATOM 879 C CA . GLY A 1 112 ? -13.908 7.302 -9.711 1.00 75.62 112 GLY A CA 1
ATOM 880 C C . GLY A 1 112 ? -13.346 6.842 -8.366 1.00 75.62 112 GLY A C 1
ATOM 881 O O . GLY A 1 112 ? -12.125 6.811 -8.197 1.00 75.62 112 GLY A O 1
ATOM 882 N N . HIS A 1 113 ? -14.201 6.434 -7.433 1.00 79.62 113 HIS A N 1
ATOM 883 C CA . HIS A 1 113 ? -13.804 5.983 -6.111 1.00 79.62 113 HIS A CA 1
ATOM 884 C C . HIS A 1 113 ? -13.172 4.584 -6.1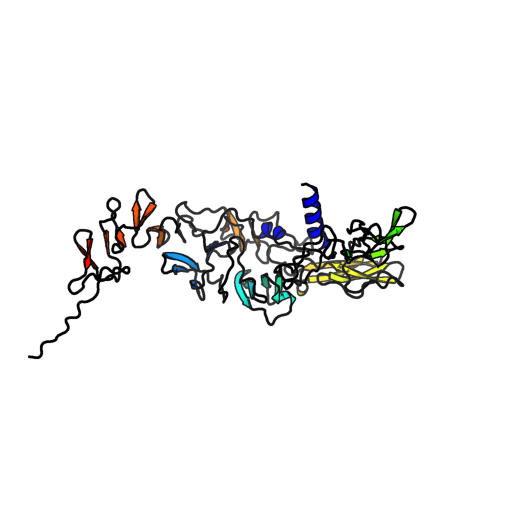30 1.00 79.62 113 HIS A C 1
ATOM 886 O O . HIS A 1 113 ? -13.370 3.796 -7.049 1.00 79.62 113 HIS A O 1
ATOM 892 N N . TYR A 1 114 ? -12.419 4.243 -5.080 1.00 83.25 114 TYR A N 1
ATOM 893 C CA . TYR A 1 114 ? -11.784 2.928 -4.959 1.00 83.25 114 TYR A CA 1
ATOM 894 C C . TYR A 1 114 ? -12.503 2.026 -3.958 1.00 83.25 114 TYR A C 1
ATOM 896 O O . TYR A 1 114 ? -12.829 2.430 -2.837 1.00 83.25 114 TYR A O 1
ATOM 904 N N . LYS A 1 115 ? -12.734 0.783 -4.369 1.00 87.06 115 LYS A N 1
ATOM 905 C CA . LYS A 1 115 ? -13.174 -0.321 -3.523 1.00 87.06 115 LYS A CA 1
ATOM 906 C C . LYS A 1 115 ? -11.977 -1.219 -3.239 1.00 87.06 115 LYS A C 1
ATOM 908 O O . LYS A 1 115 ? -11.261 -1.615 -4.150 1.00 87.06 115 LYS A O 1
ATOM 913 N N . TYR A 1 116 ? -11.782 -1.554 -1.977 1.00 86.62 116 TYR A N 1
ATOM 914 C CA . TYR A 1 116 ? -10.661 -2.330 -1.486 1.00 86.62 116 TYR A CA 1
ATOM 915 C C . TYR A 1 116 ? -11.175 -3.644 -0.915 1.00 86.62 116 TYR A C 1
ATOM 917 O O . TYR A 1 116 ? -12.099 -3.659 -0.099 1.00 86.62 116 TYR A O 1
ATOM 925 N N . TYR A 1 117 ? -10.611 -4.761 -1.358 1.00 87.12 117 TYR A N 1
ATOM 926 C CA . TYR A 1 117 ? -11.021 -6.071 -0.864 1.00 87.12 117 TYR A CA 1
ATOM 927 C C . TYR A 1 117 ? -9.957 -7.133 -1.068 1.00 87.12 117 TYR A C 1
ATOM 929 O O . TYR A 1 117 ? -9.095 -7.017 -1.933 1.00 87.12 117 TYR A O 1
ATOM 937 N N . CYS A 1 118 ? -10.037 -8.205 -0.291 1.00 86.25 118 CYS A N 1
ATOM 938 C CA . CYS A 1 118 ? -9.167 -9.356 -0.483 1.00 86.25 118 CYS A CA 1
ATOM 939 C C . CYS A 1 118 ? -9.712 -10.276 -1.569 1.00 86.25 118 CYS A C 1
ATOM 941 O O . CYS A 1 118 ? -10.889 -10.638 -1.549 1.00 86.25 118 CYS A O 1
ATOM 943 N N . LYS A 1 119 ? -8.849 -10.681 -2.502 1.00 88.81 119 LYS A N 1
ATOM 944 C CA . LYS A 1 119 ? -9.193 -11.653 -3.540 1.00 88.81 119 LYS A CA 1
ATOM 945 C C . LYS A 1 119 ? -8.109 -12.708 -3.677 1.00 88.81 119 LYS A C 1
ATOM 947 O O . LYS A 1 119 ? -6.917 -12.419 -3.592 1.00 88.81 119 LYS A O 1
ATOM 952 N N . ASP A 1 120 ? -8.559 -13.933 -3.910 1.00 89.00 120 ASP A N 1
ATOM 953 C CA . ASP A 1 120 ? -7.705 -15.067 -4.215 1.00 89.00 120 ASP A CA 1
ATOM 954 C C . ASP A 1 120 ? -7.438 -15.157 -5.725 1.00 89.00 120 ASP A C 1
ATOM 956 O O . ASP A 1 120 ? -8.348 -15.310 -6.543 1.00 89.00 120 ASP A O 1
ATOM 960 N N . PHE A 1 121 ? -6.164 -15.061 -6.078 1.00 89.62 121 PHE A N 1
ATOM 961 C CA . PHE A 1 121 ? -5.612 -15.144 -7.417 1.00 89.62 121 PHE A CA 1
ATOM 962 C C . PHE A 1 121 ? -4.810 -16.433 -7.665 1.00 89.62 121 PHE A C 1
ATOM 964 O O . PHE A 1 121 ? -4.087 -16.505 -8.657 1.00 89.62 121 PHE A O 1
ATOM 971 N N . ARG A 1 122 ? -4.935 -17.480 -6.832 1.00 87.31 122 ARG A N 1
ATOM 972 C CA . ARG A 1 122 ? -4.211 -18.764 -7.003 1.00 87.31 122 ARG A CA 1
ATOM 973 C C . ARG A 1 122 ? -4.380 -19.423 -8.380 1.00 87.31 122 ARG A C 1
ATOM 975 O O . ARG A 1 122 ? -3.516 -20.192 -8.783 1.00 87.31 122 ARG A O 1
ATOM 982 N N . PHE A 1 123 ? -5.451 -19.116 -9.111 1.00 86.56 123 PHE A N 1
ATOM 983 C CA . PHE A 1 123 ? -5.718 -19.653 -10.455 1.00 86.56 123 PHE A CA 1
ATOM 984 C C . PHE A 1 123 ? -5.356 -18.697 -11.605 1.00 86.56 123 PHE A C 1
ATOM 986 O O . PHE A 1 123 ? -5.619 -19.003 -12.765 1.00 86.56 123 PHE A O 1
ATOM 993 N N . TYR A 1 124 ? -4.766 -17.539 -11.304 1.00 88.69 124 TYR A N 1
ATOM 994 C CA . TYR A 1 124 ? -4.330 -16.556 -12.301 1.00 88.69 124 TYR A CA 1
ATOM 995 C C . TYR A 1 124 ? -2.855 -16.766 -12.670 1.00 88.69 124 TYR A C 1
ATOM 997 O O . TYR A 1 124 ? -2.179 -17.621 -12.100 1.00 88.69 124 TYR A O 1
ATOM 1005 N N . GLY A 1 125 ? -2.339 -15.989 -13.627 1.00 83.12 125 GLY A N 1
ATOM 1006 C CA . GLY A 1 125 ? -0.926 -16.029 -14.011 1.00 83.12 125 GLY A CA 1
ATOM 1007 C C . GLY A 1 125 ? 0.027 -15.791 -12.831 1.00 83.12 125 GLY A C 1
ATOM 1008 O O . GLY A 1 125 ? -0.309 -15.098 -11.867 1.00 83.12 125 GLY A O 1
ATOM 1009 N N . ALA A 1 126 ? 1.239 -16.353 -12.919 1.00 81.00 126 ALA A N 1
ATOM 1010 C CA . ALA A 1 126 ? 2.233 -16.322 -11.841 1.00 81.00 126 ALA A CA 1
ATOM 1011 C C . ALA A 1 126 ? 2.578 -14.900 -11.360 1.00 81.00 126 ALA A C 1
ATOM 1013 O O . ALA A 1 126 ? 2.873 -14.720 -10.180 1.00 81.00 126 ALA A O 1
ATOM 1014 N N . SER A 1 127 ? 2.509 -13.899 -12.244 1.00 79.31 127 SER A N 1
ATOM 1015 C CA . SER A 1 127 ? 2.742 -12.492 -11.904 1.00 79.31 127 SER A CA 1
ATOM 1016 C C . SER A 1 127 ? 1.738 -11.966 -10.877 1.00 79.31 127 SER A C 1
ATOM 1018 O O . SER A 1 127 ? 2.123 -11.408 -9.852 1.00 79.31 127 SER A O 1
ATOM 1020 N N . ILE A 1 128 ? 0.447 -12.233 -11.085 1.00 85.19 128 ILE A N 1
ATOM 1021 C CA . ILE A 1 128 ? -0.623 -11.789 -10.185 1.00 85.19 128 ILE A CA 1
ATOM 1022 C C . ILE A 1 128 ? -0.634 -12.594 -8.881 1.00 85.19 128 ILE A C 1
ATOM 1024 O O . ILE A 1 128 ? -0.841 -12.020 -7.816 1.00 85.19 128 ILE A O 1
ATOM 1028 N N . GLN A 1 129 ? -0.330 -13.897 -8.916 1.00 86.62 129 GLN A N 1
ATOM 1029 C CA . GLN A 1 129 ? -0.250 -14.724 -7.698 1.00 86.62 129 GLN A CA 1
ATOM 1030 C C . GLN A 1 129 ? 0.762 -14.194 -6.671 1.00 86.62 129 GLN A C 1
ATOM 1032 O O . GLN A 1 129 ? 0.623 -14.389 -5.459 1.00 86.62 129 GLN A O 1
ATOM 1037 N N . ARG A 1 130 ? 1.812 -13.544 -7.171 1.00 87.88 130 ARG A N 1
ATOM 1038 C CA . ARG A 1 130 ? 2.903 -12.973 -6.379 1.00 87.88 130 ARG A CA 1
ATOM 1039 C C . ARG A 1 130 ? 2.642 -11.525 -5.999 1.00 87.88 130 ARG A C 1
ATOM 1041 O O . ARG A 1 130 ? 3.491 -10.911 -5.363 1.00 87.88 130 ARG A O 1
ATOM 1048 N N . CYS A 1 131 ? 1.487 -10.984 -6.357 1.00 86.50 131 CYS A N 1
ATOM 1049 C CA . CYS A 1 131 ? 1.137 -9.618 -6.057 1.00 86.50 131 CYS A CA 1
ATOM 1050 C C . CYS A 1 131 ? 0.641 -9.474 -4.612 1.00 86.50 131 CYS A C 1
ATOM 1052 O O . CYS A 1 131 ? -0.139 -10.285 -4.111 1.00 86.50 131 CYS A O 1
ATOM 1054 N N . LEU A 1 132 ? 1.103 -8.439 -3.925 1.00 84.19 132 LEU A N 1
ATOM 1055 C CA . LEU A 1 132 ? 0.615 -7.993 -2.626 1.00 84.19 132 LEU A CA 1
ATOM 1056 C C . LEU A 1 132 ? -0.625 -7.106 -2.797 1.00 84.19 132 LEU A C 1
ATOM 1058 O O . LEU A 1 132 ? -1.643 -7.356 -2.153 1.00 84.19 132 LEU A O 1
ATOM 1062 N N . ILE A 1 133 ? -0.547 -6.123 -3.702 1.00 84.94 133 ILE A N 1
ATOM 1063 C CA . ILE A 1 133 ? -1.631 -5.175 -3.994 1.00 84.94 133 ILE A CA 1
ATOM 1064 C C . ILE A 1 133 ? -1.856 -5.100 -5.504 1.00 84.94 133 ILE A C 1
ATOM 1066 O O . ILE A 1 133 ? -0.954 -4.734 -6.258 1.00 84.94 133 ILE A O 1
ATOM 1070 N N . VAL A 1 134 ? -3.074 -5.408 -5.936 1.00 89.00 134 VAL A N 1
ATOM 1071 C CA . VAL A 1 134 ? -3.501 -5.426 -7.335 1.00 89.00 134 VAL A CA 1
ATOM 1072 C C . VAL A 1 134 ? -4.422 -4.238 -7.596 1.00 89.00 134 VAL A C 1
ATOM 1074 O O . VAL A 1 134 ? -5.455 -4.111 -6.949 1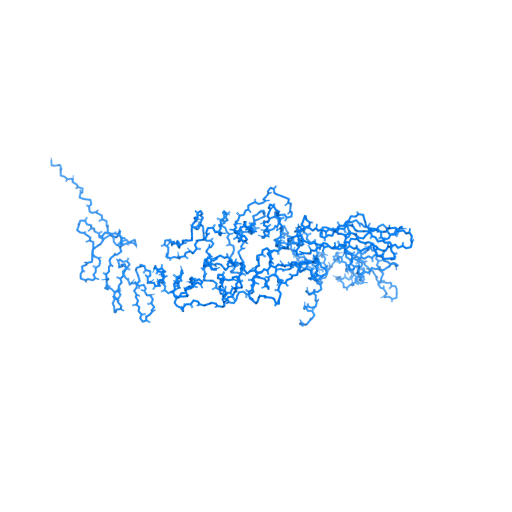.00 89.00 134 VAL A O 1
ATOM 1077 N N . ALA A 1 135 ? -4.095 -3.392 -8.569 1.00 87.75 135 ALA A N 1
ATOM 1078 C CA . ALA A 1 135 ? -5.044 -2.429 -9.113 1.00 87.75 135 ALA A CA 1
ATOM 1079 C C . ALA A 1 135 ? -5.965 -3.127 -10.116 1.00 87.75 135 ALA A C 1
ATOM 1081 O O . ALA A 1 135 ? -5.482 -3.810 -11.021 1.00 87.75 135 ALA A O 1
ATOM 1082 N N . LEU A 1 136 ? -7.273 -2.923 -9.976 1.00 90.62 136 LEU A N 1
ATOM 1083 C CA . LEU A 1 136 ? -8.274 -3.326 -10.958 1.00 90.62 136 LEU A CA 1
ATOM 1084 C C . LEU A 1 136 ? -8.934 -2.071 -11.533 1.00 90.62 136 LEU A C 1
ATOM 1086 O O . LEU A 1 136 ? -9.633 -1.351 -10.826 1.00 90.62 136 LEU A O 1
ATOM 1090 N N . GLN A 1 137 ? -8.701 -1.789 -12.812 1.00 86.94 137 GLN A N 1
ATOM 1091 C CA . GLN A 1 137 ? -9.253 -0.613 -13.491 1.00 86.94 137 GLN A CA 1
ATOM 1092 C C . GLN A 1 137 ? -9.845 -1.049 -14.828 1.00 86.94 137 GLN A C 1
ATOM 1094 O O . GLN A 1 137 ? -9.124 -1.589 -15.662 1.00 86.94 137 GLN A O 1
ATOM 1099 N N . ASN A 1 138 ? -11.150 -0.845 -15.039 1.00 85.06 138 ASN A N 1
ATOM 1100 C CA . ASN A 1 138 ? -11.843 -1.213 -16.285 1.00 85.06 138 ASN A CA 1
ATOM 1101 C C . ASN A 1 138 ? -11.608 -2.677 -16.725 1.00 85.06 138 ASN A C 1
ATOM 1103 O O . ASN A 1 138 ? -11.457 -2.962 -17.908 1.00 85.06 138 ASN A O 1
ATOM 1107 N N . GLY A 1 139 ? -11.534 -3.609 -15.766 1.00 86.06 139 GLY A N 1
ATOM 1108 C CA . GLY A 1 139 ? -11.273 -5.033 -16.026 1.00 86.06 139 GLY A CA 1
ATOM 1109 C C . GLY A 1 139 ? -9.792 -5.417 -16.141 1.00 86.06 139 GLY A C 1
ATOM 1110 O O . GLY A 1 139 ? -9.475 -6.605 -16.104 1.00 86.06 139 GLY A O 1
ATOM 1111 N N . TYR A 1 140 ? -8.881 -4.445 -16.206 1.00 86.31 140 TYR A N 1
ATOM 1112 C CA . TYR A 1 140 ? -7.442 -4.686 -16.265 1.00 86.31 140 TYR A CA 1
ATOM 1113 C C . TYR A 1 140 ? -6.853 -4.849 -14.867 1.00 86.31 140 TYR A C 1
ATOM 1115 O O . TYR A 1 140 ? -7.037 -3.989 -14.004 1.00 86.31 140 TYR A O 1
ATOM 1123 N N . LEU A 1 141 ? -6.121 -5.945 -14.661 1.00 89.06 141 LEU A N 1
ATOM 1124 C CA . LEU A 1 141 ? -5.389 -6.223 -13.429 1.00 89.06 141 LEU A CA 1
ATOM 1125 C C . LEU A 1 141 ? -3.931 -5.812 -13.610 1.00 89.06 141 LEU A C 1
ATOM 1127 O O . LEU A 1 141 ? -3.234 -6.355 -14.464 1.00 89.06 141 LEU A O 1
ATOM 1131 N N . LYS A 1 142 ? -3.455 -4.902 -12.766 1.00 87.44 142 LYS A N 1
ATOM 1132 C CA . LYS A 1 142 ? -2.041 -4.537 -12.696 1.00 87.44 142 LYS A CA 1
ATOM 1133 C C . LYS A 1 142 ? -1.526 -4.793 -11.296 1.00 87.44 142 LYS A C 1
ATOM 1135 O O . LYS A 1 142 ? -2.116 -4.325 -10.323 1.00 87.44 142 LYS A O 1
ATOM 1140 N N . CYS A 1 143 ? -0.406 -5.497 -11.184 1.00 86.81 143 CYS A N 1
ATOM 1141 C CA . CYS A 1 143 ? 0.253 -5.579 -9.897 1.00 86.81 143 CYS A CA 1
ATOM 1142 C C . CYS A 1 143 ? 0.920 -4.241 -9.561 1.00 86.81 143 CYS A C 1
ATOM 1144 O O . CYS A 1 143 ? 1.756 -3.755 -10.321 1.00 86.81 143 CYS A O 1
ATOM 1146 N N . LEU A 1 144 ? 0.529 -3.639 -8.438 1.00 81.81 144 LEU A N 1
ATOM 1147 C CA . LEU A 1 144 ? 1.159 -2.422 -7.929 1.00 81.81 144 LEU A CA 1
ATOM 1148 C C . LEU A 1 144 ? 2.365 -2.753 -7.050 1.00 81.81 144 LEU A C 1
ATOM 1150 O O . LEU A 1 144 ? 3.375 -2.058 -7.108 1.00 81.81 144 LEU A O 1
ATOM 1154 N N . PHE A 1 145 ? 2.256 -3.824 -6.260 1.00 79.44 145 PHE A N 1
ATOM 1155 C CA . PHE A 1 145 ? 3.294 -4.251 -5.327 1.00 79.44 145 PHE A CA 1
ATOM 1156 C C . PHE A 1 145 ? 3.454 -5.750 -5.353 1.00 79.44 145 PHE A C 1
ATOM 1158 O O . PHE A 1 145 ? 2.490 -6.482 -5.155 1.00 79.44 145 PHE A O 1
ATOM 1165 N N . CYS A 1 146 ? 4.683 -6.205 -5.511 1.00 82.00 146 CYS A N 1
ATOM 1166 C CA . CYS A 1 146 ? 5.014 -7.612 -5.442 1.00 82.00 146 CYS A CA 1
ATOM 1167 C C . CYS A 1 146 ? 5.292 -8.032 -3.999 1.00 82.00 146 CYS A C 1
ATOM 1169 O O . CYS A 1 146 ? 5.862 -7.281 -3.208 1.00 82.00 146 CYS A O 1
ATOM 1171 N N . LYS A 1 147 ? 4.912 -9.260 -3.654 1.00 79.00 147 LYS A N 1
ATOM 1172 C CA . LYS A 1 147 ? 5.356 -9.908 -2.422 1.00 79.00 147 LYS A CA 1
ATOM 1173 C C . LYS A 1 147 ? 6.860 -10.103 -2.506 1.00 79.00 147 LYS A C 1
ATOM 1175 O O . LYS A 1 147 ? 7.380 -10.480 -3.549 1.00 79.00 147 LYS A O 1
ATOM 1180 N N . PHE A 1 148 ? 7.569 -9.898 -1.411 1.00 67.94 148 PHE A N 1
ATOM 1181 C CA . PHE A 1 148 ? 8.983 -10.242 -1.365 1.00 67.94 148 PHE A CA 1
ATOM 1182 C C . PHE A 1 148 ? 9.180 -11.757 -1.600 1.00 67.94 148 PHE A C 1
ATOM 1184 O O . PHE A 1 148 ? 8.379 -12.545 -1.090 1.00 67.94 148 PHE A O 1
ATOM 1191 N N . PRO A 1 149 ? 10.213 -12.201 -2.344 1.00 71.06 149 PRO A N 1
ATOM 1192 C CA . PRO A 1 149 ? 11.301 -11.442 -2.981 1.00 71.06 149 PRO A CA 1
ATOM 1193 C C . PRO A 1 149 ? 11.057 -11.159 -4.479 1.00 71.06 149 PRO A C 1
ATOM 1195 O O . PRO A 1 149 ? 11.990 -11.153 -5.282 1.00 71.06 149 PRO A O 1
ATOM 1198 N N . TYR A 1 150 ? 9.802 -11.004 -4.891 1.00 78.88 150 TYR A N 1
ATOM 1199 C CA . TYR A 1 150 ? 9.435 -10.712 -6.272 1.00 78.88 150 TYR A CA 1
ATOM 1200 C C . TYR A 1 150 ? 9.453 -9.201 -6.529 1.00 78.88 150 TYR A C 1
ATOM 1202 O O . TYR A 1 150 ? 9.135 -8.415 -5.638 1.00 78.88 150 TYR A O 1
ATOM 1210 N N . PHE A 1 151 ? 9.813 -8.793 -7.747 1.00 74.12 151 PHE A N 1
ATOM 1211 C CA . PHE A 1 151 ? 9.891 -7.383 -8.148 1.00 74.12 151 PHE A CA 1
ATOM 1212 C C . PHE A 1 151 ? 9.496 -7.214 -9.625 1.00 74.12 151 PHE A C 1
ATOM 1214 O O . PHE A 1 151 ? 9.293 -8.210 -10.322 1.00 74.12 151 PHE A O 1
ATOM 1221 N N . ASP A 1 152 ? 9.457 -5.961 -10.092 1.00 68.25 152 ASP A N 1
ATOM 1222 C CA . ASP A 1 152 ? 9.141 -5.558 -11.476 1.00 68.25 152 ASP A CA 1
ATOM 1223 C C . ASP A 1 152 ? 7.643 -5.672 -11.853 1.00 68.25 152 ASP A C 1
ATOM 1225 O O . ASP A 1 152 ? 6.832 -6.127 -11.045 1.00 68.25 152 ASP A O 1
ATOM 1229 N N . TYR A 1 153 ? 7.265 -5.243 -13.067 1.00 66.25 153 TYR A N 1
ATOM 1230 C CA . TYR A 1 153 ? 5.880 -5.200 -13.581 1.00 66.25 153 TYR A CA 1
ATOM 1231 C C . TYR A 1 153 ? 5.110 -6.506 -13.408 1.00 66.25 153 TYR A C 1
ATOM 1233 O O . TYR A 1 153 ? 3.914 -6.490 -13.121 1.00 66.25 153 TYR A O 1
ATOM 1241 N N . ASP A 1 154 ? 5.805 -7.626 -13.583 1.00 74.31 154 ASP A N 1
ATOM 1242 C CA . ASP A 1 154 ? 5.222 -8.962 -13.577 1.00 74.31 154 ASP A CA 1
ATOM 1243 C C . 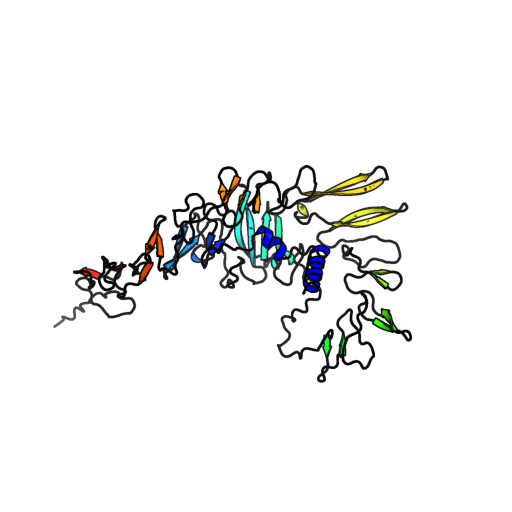ASP A 1 154 ? 5.598 -9.773 -12.334 1.00 74.31 154 ASP A C 1
ATOM 1245 O O . ASP A 1 154 ? 5.470 -10.998 -12.340 1.00 74.31 154 ASP A O 1
ATOM 1249 N N . CYS A 1 155 ? 6.086 -9.132 -11.266 1.00 80.44 155 CYS A N 1
ATOM 1250 C CA . CYS A 1 155 ? 6.524 -9.825 -10.049 1.00 80.44 155 CYS A CA 1
ATOM 1251 C C . CYS A 1 155 ? 7.393 -11.046 -10.359 1.00 80.44 155 CYS A C 1
ATOM 1253 O O . CYS A 1 155 ? 7.178 -12.172 -9.875 1.00 80.44 155 CYS A O 1
ATOM 1255 N N . LYS A 1 156 ? 8.377 -10.830 -11.231 1.00 78.12 156 LYS A N 1
ATOM 1256 C CA . LYS A 1 156 ? 9.336 -11.866 -11.576 1.00 78.12 156 LYS A CA 1
ATOM 1257 C C . LYS A 1 156 ? 10.216 -12.117 -10.361 1.00 78.12 156 LYS A C 1
ATOM 1259 O O . LYS A 1 156 ? 10.480 -11.235 -9.542 1.00 78.12 156 LYS A O 1
ATOM 1264 N N . TYR A 1 157 ? 10.620 -13.372 -10.209 1.00 70.50 157 TYR A N 1
ATOM 1265 C CA . TYR A 1 157 ? 11.579 -13.727 -9.176 1.00 70.50 157 TYR A CA 1
ATOM 1266 C C . TYR A 1 157 ? 12.922 -13.166 -9.612 1.00 70.50 157 TYR A C 1
ATOM 1268 O O . TYR A 1 157 ? 13.513 -13.637 -10.583 1.00 70.50 157 TYR A O 1
ATOM 1276 N N . VAL A 1 158 ? 13.369 -12.121 -8.935 1.00 59.97 158 VAL A N 1
ATOM 1277 C CA . VAL A 1 158 ? 14.633 -11.494 -9.269 1.00 59.97 158 VAL A CA 1
ATOM 1278 C C . VAL A 1 158 ? 15.713 -12.199 -8.455 1.00 59.97 158 VAL A C 1
ATOM 1280 O O . VAL A 1 158 ? 15.900 -11.921 -7.276 1.00 59.97 158 VAL A O 1
ATOM 1283 N N . GLN A 1 159 ? 16.456 -13.100 -9.102 1.00 53.19 159 GLN A N 1
ATOM 1284 C CA . GLN A 1 159 ? 17.683 -13.716 -8.567 1.00 53.19 159 GLN A CA 1
ATOM 1285 C C . GLN A 1 159 ? 18.848 -12.709 -8.421 1.00 53.19 159 GLN A C 1
ATOM 1287 O O . GLN A 1 159 ? 20.014 -13.098 -8.430 1.00 53.19 159 GLN A O 1
ATOM 1292 N N . LEU A 1 160 ? 18.591 -11.401 -8.315 1.00 45.12 160 LEU A N 1
ATOM 1293 C CA . LEU A 1 160 ? 19.660 -10.414 -8.150 1.00 45.12 160 LEU A CA 1
ATOM 1294 C C . LEU A 1 160 ? 20.190 -10.477 -6.724 1.00 45.12 160 LEU A C 1
ATOM 1296 O O . LEU A 1 160 ? 19.736 -9.724 -5.872 1.00 45.12 160 LEU A O 1
ATOM 1300 N N . GLY A 1 161 ? 21.159 -11.362 -6.486 1.00 41.47 161 GLY A N 1
ATOM 1301 C CA . GLY A 1 161 ? 22.246 -11.214 -5.510 1.00 41.47 161 GLY A CA 1
ATOM 1302 C C . GLY A 1 161 ? 21.888 -11.069 -4.026 1.00 41.47 161 GLY A C 1
ATOM 1303 O O . GLY A 1 161 ? 22.781 -11.154 -3.182 1.00 41.47 161 GLY A O 1
ATOM 1304 N N . TYR A 1 162 ? 20.618 -10.899 -3.669 1.00 40.19 162 TYR A N 1
ATOM 1305 C CA . TYR A 1 162 ? 20.127 -11.104 -2.326 1.00 40.19 162 TYR A CA 1
ATOM 1306 C C . TYR A 1 162 ? 20.089 -12.610 -2.121 1.00 40.19 162 TYR A C 1
ATOM 1308 O O . TYR A 1 162 ? 19.103 -13.278 -2.416 1.00 40.19 162 TYR A O 1
ATOM 1316 N N . ASN A 1 163 ? 21.200 -13.140 -1.612 1.00 38.16 163 ASN A N 1
ATOM 1317 C CA . ASN A 1 163 ? 21.242 -14.411 -0.899 1.00 38.16 163 ASN A CA 1
ATOM 1318 C C . ASN A 1 163 ? 20.340 -14.298 0.344 1.00 38.16 163 ASN A C 1
ATOM 1320 O O . ASN A 1 163 ? 20.804 -14.233 1.481 1.00 38.16 163 ASN A O 1
ATOM 1324 N N . ILE A 1 164 ? 19.030 -14.215 0.128 1.00 41.69 164 ILE A N 1
ATOM 1325 C CA . ILE A 1 164 ? 18.051 -14.607 1.121 1.00 41.69 164 ILE A CA 1
ATOM 1326 C C . ILE A 1 164 ? 18.096 -16.119 1.051 1.00 41.69 164 ILE A C 1
ATOM 1328 O O . ILE A 1 164 ? 17.631 -16.710 0.080 1.00 41.69 164 ILE A O 1
ATOM 1332 N N . LEU A 1 165 ? 18.790 -16.688 2.033 1.00 40.22 165 LEU A N 1
ATOM 1333 C CA . LEU A 1 165 ? 18.649 -18.051 2.529 1.00 40.22 165 LEU A CA 1
ATOM 1334 C C . LEU A 1 165 ? 17.521 -18.798 1.808 1.00 40.22 165 LEU A C 1
ATOM 1336 O O . LEU A 1 165 ? 16.347 -18.484 2.020 1.00 40.22 165 LEU A O 1
ATOM 1340 N N . SER A 1 166 ? 17.891 -19.745 0.943 1.00 37.69 166 SER A N 1
ATOM 1341 C CA . SER A 1 166 ? 16.956 -20.672 0.311 1.00 37.69 166 SER A CA 1
ATOM 1342 C C . SER A 1 166 ? 15.907 -21.116 1.335 1.00 37.69 166 SER A C 1
ATOM 1344 O O . SER A 1 166 ? 16.286 -21.667 2.376 1.00 37.69 166 SER A O 1
ATOM 1346 N N . PRO A 1 167 ? 14.603 -20.897 1.086 1.00 39.38 167 PRO A N 1
ATOM 1347 C CA . PRO A 1 167 ? 13.563 -21.425 1.948 1.00 39.38 167 PRO A CA 1
ATOM 1348 C C . PRO A 1 167 ? 13.547 -22.941 1.744 1.00 39.38 167 PRO A C 1
ATOM 1350 O O . PRO A 1 167 ? 12.941 -23.450 0.807 1.00 39.38 167 PRO A O 1
ATOM 1353 N N . GLY A 1 168 ? 14.315 -23.647 2.573 1.00 41.03 168 GLY A N 1
ATOM 1354 C CA . GLY A 1 168 ? 14.459 -25.099 2.512 1.00 41.03 168 GLY A CA 1
ATOM 1355 C C . GLY A 1 168 ? 15.810 -25.651 2.965 1.00 41.03 168 GLY A C 1
ATOM 1356 O O . GLY A 1 168 ? 15.884 -26.842 3.246 1.00 41.03 168 GLY A O 1
ATOM 1357 N N . THR A 1 169 ? 16.871 -24.845 3.089 1.00 39.62 169 THR A N 1
ATOM 1358 C CA . THR A 1 169 ? 18.129 -25.350 3.667 1.00 39.62 169 THR A CA 1
ATOM 1359 C C . THR A 1 169 ? 18.058 -25.316 5.197 1.00 39.62 169 THR A C 1
ATOM 1361 O O . THR A 1 169 ? 17.838 -24.236 5.754 1.00 39.62 169 THR A O 1
ATOM 1364 N N . PRO A 1 170 ? 18.231 -26.459 5.891 1.00 34.31 170 PRO A N 1
ATOM 1365 C CA . PRO A 1 170 ? 18.275 -26.516 7.348 1.00 34.31 170 PRO A CA 1
ATOM 1366 C C . PRO A 1 170 ? 19.294 -25.515 7.902 1.00 34.31 170 PRO A C 1
ATOM 1368 O O . PRO A 1 170 ? 20.364 -25.320 7.325 1.00 34.31 170 PRO A O 1
ATOM 1371 N N . LEU A 1 171 ? 18.954 -24.899 9.034 1.00 37.75 171 LEU A N 1
ATOM 1372 C CA . LEU A 1 171 ? 19.681 -23.850 9.766 1.00 37.75 171 LEU A CA 1
ATOM 1373 C C . LEU A 1 171 ? 21.068 -24.264 10.319 1.00 37.75 171 LEU A C 1
ATOM 1375 O O . LEU A 1 171 ? 21.504 -23.754 11.347 1.00 37.75 171 LEU A O 1
ATOM 1379 N N . THR A 1 172 ? 21.794 -25.157 9.647 1.00 39.16 172 THR A N 1
ATOM 1380 C CA . THR A 1 172 ? 23.140 -25.599 10.040 1.00 39.16 172 THR A CA 1
ATOM 1381 C C . THR A 1 172 ? 24.197 -25.413 8.954 1.00 39.16 172 THR A C 1
ATOM 1383 O O . THR A 1 172 ? 25.298 -25.932 9.113 1.00 39.16 172 THR A O 1
ATOM 1386 N N . SER A 1 173 ? 23.939 -24.653 7.878 1.00 43.12 173 SER A N 1
ATOM 1387 C CA . SER A 1 173 ? 25.032 -24.268 6.975 1.00 43.12 173 SER A CA 1
ATOM 1388 C C . SER A 1 173 ? 25.960 -23.300 7.714 1.00 43.12 173 SER A C 1
ATOM 1390 O O . SER A 1 173 ? 25.647 -22.117 7.885 1.00 43.12 173 SER A O 1
ATOM 1392 N N . GLN A 1 174 ? 27.085 -23.828 8.189 1.00 56.25 174 GLN A N 1
ATOM 1393 C CA . GLN A 1 174 ? 28.277 -23.085 8.579 1.00 56.25 174 GLN A CA 1
ATOM 1394 C C . GLN A 1 174 ? 28.451 -21.917 7.599 1.00 56.25 174 GLN A C 1
ATOM 1396 O O . GLN A 1 174 ? 28.647 -22.124 6.404 1.00 56.25 174 GLN A O 1
ATOM 1401 N N . LYS A 1 175 ? 28.263 -20.679 8.073 1.00 65.44 175 LYS A N 1
ATOM 1402 C CA . LYS A 1 175 ? 28.408 -19.497 7.218 1.00 65.44 175 LYS A CA 1
ATOM 1403 C C . LYS A 1 175 ? 29.854 -19.452 6.734 1.00 65.44 175 LYS A C 1
ATOM 1405 O O . LYS A 1 175 ? 30.749 -19.184 7.529 1.00 65.44 175 LYS A O 1
ATOM 1410 N N . CYS A 1 176 ? 30.067 -19.722 5.453 1.00 76.31 176 CYS A N 1
ATOM 1411 C CA . CYS A 1 176 ? 31.342 -19.469 4.805 1.00 76.31 176 CYS A CA 1
ATOM 1412 C C . CYS A 1 176 ? 31.621 -17.962 4.847 1.00 76.31 176 CYS A C 1
ATOM 1414 O O . CYS A 1 176 ? 30.735 -17.158 4.538 1.00 76.31 176 CYS A O 1
ATOM 1416 N N . ASP A 1 177 ? 32.828 -17.572 5.247 1.00 76.75 177 ASP A N 1
ATOM 1417 C CA . ASP A 1 177 ? 33.194 -16.162 5.355 1.00 76.75 177 ASP A CA 1
ATOM 1418 C C . ASP A 1 177 ? 33.386 -15.524 3.959 1.00 76.75 177 ASP A C 1
ATOM 1420 O O . ASP A 1 177 ? 33.881 -16.140 3.011 1.00 76.75 177 ASP A O 1
ATOM 1424 N N . GLY A 1 178 ? 32.987 -14.254 3.821 1.00 81.81 178 GLY A N 1
ATOM 1425 C CA . GLY A 1 178 ? 33.217 -13.443 2.617 1.00 81.81 178 GLY A CA 1
ATOM 1426 C C . GLY A 1 178 ? 32.325 -13.775 1.409 1.00 81.81 178 GLY A C 1
ATOM 1427 O O . GLY A 1 178 ? 31.120 -13.991 1.535 1.00 81.81 178 GLY A O 1
ATOM 1428 N N . TYR A 1 179 ? 32.912 -13.760 0.205 1.00 87.50 179 TYR A N 1
ATOM 1429 C CA . TYR A 1 179 ? 32.224 -14.022 -1.073 1.00 87.50 179 TYR A CA 1
ATOM 1430 C C . TYR A 1 179 ? 32.232 -15.506 -1.465 1.00 87.50 179 TYR A C 1
ATOM 1432 O O . TYR A 1 179 ? 32.200 -15.853 -2.646 1.00 87.50 179 TYR A O 1
ATOM 1440 N N . CYS A 1 180 ? 32.289 -16.386 -0.470 1.00 88.56 180 CYS A N 1
ATOM 1441 C CA . CYS A 1 180 ? 32.250 -17.821 -0.672 1.00 88.56 180 CYS A CA 1
ATOM 1442 C C . CYS A 1 180 ? 30.804 -18.319 -0.847 1.00 88.56 180 CYS A C 1
ATOM 1444 O O . CYS A 1 180 ? 29.879 -17.822 -0.191 1.00 88.56 180 CYS A O 1
ATOM 1446 N N . LEU A 1 181 ? 30.601 -19.249 -1.779 1.00 83.31 181 LEU A N 1
ATOM 1447 C CA . LEU A 1 181 ? 29.331 -19.940 -2.002 1.00 83.31 181 LEU A CA 1
ATOM 1448 C C . LEU A 1 181 ? 29.295 -21.264 -1.229 1.00 83.31 181 LEU A C 1
ATOM 1450 O O . LEU A 1 181 ? 28.305 -21.538 -0.560 1.00 83.31 181 LEU A O 1
ATOM 1454 N N . GLU A 1 182 ? 30.388 -22.025 -1.276 1.00 85.75 182 GLU A N 1
ATOM 1455 C CA . GLU A 1 182 ? 30.545 -23.317 -0.602 1.00 85.75 182 GLU A CA 1
ATOM 1456 C C . GLU A 1 182 ? 31.946 -23.415 0.007 1.00 85.75 182 GLU A C 1
ATOM 1458 O O . GLU A 1 182 ? 32.930 -23.102 -0.665 1.00 85.75 182 GLU A O 1
ATOM 1463 N N . CYS A 1 183 ? 32.046 -23.833 1.268 1.00 87.75 183 CYS A N 1
ATOM 1464 C CA . CYS A 1 183 ? 33.301 -24.001 1.995 1.00 87.75 183 CYS A CA 1
ATOM 1465 C C . CYS A 1 183 ? 33.381 -25.387 2.630 1.00 87.75 183 CYS A C 1
ATOM 1467 O O . CYS A 1 183 ? 32.358 -26.000 2.928 1.00 87.75 183 CYS A O 1
ATOM 1469 N N . ASP A 1 184 ? 34.605 -25.863 2.830 1.00 88.19 184 ASP A N 1
ATOM 1470 C CA . ASP A 1 184 ? 34.865 -27.111 3.537 1.00 88.19 184 ASP A CA 1
ATOM 1471 C C . ASP A 1 184 ? 34.697 -26.959 5.062 1.00 88.19 184 ASP A C 1
ATOM 1473 O O . ASP A 1 184 ? 34.432 -25.875 5.592 1.00 88.19 184 ASP A O 1
ATOM 1477 N N . GLU A 1 185 ? 34.887 -28.059 5.793 1.00 84.31 185 GLU A N 1
ATOM 1478 C CA . GLU A 1 185 ? 34.797 -28.094 7.260 1.00 84.31 185 GLU A CA 1
ATOM 1479 C C . GLU A 1 185 ? 35.816 -27.169 7.957 1.00 84.31 185 GLU A C 1
ATOM 1481 O O . GLU A 1 185 ? 35.597 -26.743 9.095 1.00 84.31 185 GLU A O 1
ATOM 1486 N N . GLN A 1 186 ? 36.914 -26.822 7.275 1.00 86.06 186 GLN A N 1
ATOM 1487 C CA . GLN A 1 186 ? 37.948 -25.893 7.744 1.00 86.06 186 GLN A CA 1
ATOM 1488 C C . GLN A 1 186 ? 37.636 -24.434 7.373 1.00 86.06 186 GLN A C 1
ATOM 1490 O O . GLN A 1 186 ? 38.434 -23.539 7.662 1.00 86.06 186 GLN A O 1
ATOM 1495 N N . ARG A 1 187 ? 36.463 -24.177 6.775 1.00 82.62 187 ARG A N 1
ATOM 1496 C CA . ARG A 1 187 ? 36.022 -22.891 6.214 1.00 82.62 187 ARG A CA 1
ATOM 1497 C C . ARG A 1 187 ? 36.868 -22.396 5.039 1.00 82.62 187 ARG A C 1
ATOM 1499 O O . ARG A 1 187 ? 36.787 -21.214 4.701 1.00 82.62 187 ARG A O 1
ATOM 1506 N N . SER A 1 188 ? 37.647 -23.261 4.393 1.00 88.25 188 SER A N 1
ATOM 1507 C CA . SER A 1 188 ? 38.295 -22.920 3.131 1.00 88.25 188 SER A CA 1
ATOM 1508 C C . SER A 1 188 ? 37.258 -22.919 2.019 1.00 88.25 188 SER A C 1
ATOM 1510 O O . SER A 1 188 ? 36.453 -23.841 1.891 1.00 88.25 188 SER A O 1
ATOM 1512 N N . CYS A 1 189 ? 37.235 -21.858 1.220 1.00 89.50 189 CYS A N 1
ATOM 1513 C CA . CYS A 1 189 ? 36.250 -21.742 0.166 1.00 89.50 189 CYS A CA 1
ATOM 1514 C C . CYS A 1 189 ? 36.518 -22.741 -0.965 1.00 89.50 189 CYS A C 1
ATOM 1516 O O . CYS A 1 189 ? 37.547 -22.661 -1.635 1.00 89.50 189 CYS A O 1
ATOM 1518 N N . ILE A 1 190 ? 35.576 -23.647 -1.212 1.00 90.69 190 ILE A N 1
ATOM 1519 C CA . ILE A 1 190 ? 35.599 -24.592 -2.332 1.00 90.69 190 ILE A CA 1
ATOM 1520 C C . ILE A 1 190 ? 35.108 -23.882 -3.597 1.00 90.69 190 ILE A C 1
ATOM 1522 O O . ILE A 1 190 ? 35.748 -23.966 -4.645 1.00 90.69 190 ILE A O 1
ATOM 1526 N N . GLN A 1 191 ? 34.012 -23.124 -3.489 1.00 90.25 191 GLN A N 1
ATOM 1527 C CA . GLN A 1 191 ? 33.388 -22.446 -4.622 1.00 90.25 191 GLN A CA 1
ATOM 1528 C C . GLN A 1 191 ? 33.120 -20.970 -4.325 1.00 90.25 191 GLN A C 1
ATOM 1530 O O . GLN A 1 191 ? 32.424 -20.626 -3.370 1.00 90.25 191 GLN A O 1
ATOM 1535 N N . CYS A 1 192 ? 33.631 -20.084 -5.181 1.00 91.25 192 CYS A N 1
ATOM 1536 C CA . CYS A 1 192 ? 33.362 -18.649 -5.106 1.00 91.25 192 CYS A CA 1
ATOM 1537 C C . CYS A 1 192 ? 31.989 -18.285 -5.672 1.00 91.25 192 CYS A C 1
ATOM 1539 O O . CYS A 1 192 ? 31.502 -18.914 -6.610 1.00 91.25 192 CYS A O 1
ATOM 1541 N N . ARG A 1 193 ? 31.380 -17.226 -5.128 1.00 82.88 193 ARG A N 1
ATOM 1542 C CA . ARG A 1 193 ? 30.202 -16.598 -5.742 1.00 82.88 193 ARG A CA 1
ATOM 1543 C C . ARG A 1 193 ? 30.576 -16.007 -7.100 1.00 82.88 193 ARG A C 1
ATOM 1545 O O . ARG A 1 193 ? 31.687 -15.502 -7.262 1.00 82.88 193 ARG A O 1
ATOM 1552 N N . GLU A 1 194 ? 29.634 -16.018 -8.044 1.00 84.69 194 GLU A N 1
ATOM 1553 C CA . GLU A 1 194 ? 29.836 -15.378 -9.348 1.00 84.69 194 GLU A CA 1
ATOM 1554 C C . GLU A 1 194 ? 30.289 -13.918 -9.171 1.00 84.69 194 GLU A C 1
ATOM 1556 O O . GLU A 1 194 ? 29.776 -13.183 -8.322 1.00 84.69 194 GLU A O 1
ATOM 1561 N N . GLY A 1 195 ? 31.270 -13.498 -9.969 1.00 85.25 195 GLY A N 1
ATOM 1562 C CA . GLY A 1 195 ? 31.875 -12.169 -9.864 1.00 85.25 195 GLY A CA 1
ATOM 1563 C C . GLY A 1 195 ? 33.084 -12.117 -8.939 1.00 85.25 195 GLY A C 1
ATOM 1564 O O . GLY A 1 195 ? 33.749 -11.080 -8.880 1.00 85.25 195 GLY A O 1
ATOM 1565 N N . PHE A 1 196 ? 33.387 -13.222 -8.256 1.00 92.94 196 PHE A N 1
ATOM 1566 C CA . PHE A 1 196 ? 34.538 -13.362 -7.381 1.00 92.94 196 PHE A CA 1
ATOM 1567 C C . PHE A 1 196 ? 35.323 -14.632 -7.701 1.00 92.94 196 PHE A C 1
ATOM 1569 O O . PHE A 1 196 ? 34.795 -15.629 -8.191 1.00 92.94 196 PHE A O 1
ATOM 1576 N N . SER A 1 197 ? 36.619 -14.609 -7.430 1.00 94.19 197 SER A N 1
ATOM 1577 C CA . SER A 1 197 ? 37.506 -15.756 -7.595 1.00 94.19 197 SER A CA 1
ATOM 1578 C C . SER A 1 197 ? 38.565 -15.764 -6.497 1.00 94.19 197 SER A C 1
ATOM 1580 O O . SER A 1 197 ? 38.736 -14.789 -5.754 1.00 94.19 197 SER A O 1
ATOM 1582 N N . LYS A 1 198 ? 39.257 -16.892 -6.355 1.00 93.38 198 LYS A N 1
ATOM 1583 C CA . LYS A 1 198 ? 40.451 -16.959 -5.517 1.00 93.38 198 LYS A CA 1
ATOM 1584 C C . LYS A 1 198 ? 41.581 -16.176 -6.187 1.00 93.38 198 LYS A C 1
ATOM 1586 O O . LYS A 1 198 ? 41.655 -16.149 -7.416 1.00 93.38 198 LYS A O 1
ATOM 1591 N N . ARG A 1 199 ? 42.445 -15.518 -5.409 1.00 91.62 199 ARG A N 1
ATOM 1592 C CA . ARG A 1 199 ? 43.603 -14.808 -5.973 1.00 91.62 199 ARG A CA 1
ATOM 1593 C C . ARG A 1 199 ? 44.684 -15.811 -6.381 1.00 91.62 199 ARG A C 1
ATOM 1595 O O . ARG A 1 199 ? 45.335 -15.614 -7.404 1.00 91.62 199 ARG A O 1
ATOM 1602 N N . GLN A 1 200 ? 44.821 -16.882 -5.605 1.00 89.19 200 GLN A N 1
ATOM 1603 C CA . GLN A 1 200 ? 45.658 -18.054 -5.847 1.00 89.19 200 GLN A CA 1
ATOM 1604 C C . GLN A 1 200 ? 44.854 -19.334 -5.577 1.00 89.19 200 GLN A C 1
ATOM 1606 O O . GLN A 1 200 ? 43.858 -19.311 -4.860 1.00 89.19 200 GLN A O 1
ATOM 1611 N N . ALA A 1 201 ? 45.236 -20.461 -6.181 1.00 85.88 201 ALA A N 1
ATOM 1612 C CA . ALA A 1 201 ? 44.456 -21.703 -6.087 1.00 85.88 201 ALA A CA 1
ATOM 1613 C C . ALA A 1 201 ? 44.293 -22.217 -4.639 1.00 85.88 201 ALA A C 1
ATOM 1615 O O . ALA A 1 201 ? 43.283 -22.844 -4.312 1.00 85.88 201 ALA A O 1
ATOM 1616 N N . ASP A 1 202 ? 45.267 -21.911 -3.785 1.00 88.06 202 ASP A N 1
ATOM 1617 C CA . ASP A 1 202 ? 45.376 -22.272 -2.373 1.00 88.06 202 ASP A CA 1
ATOM 1618 C C . ASP A 1 202 ? 44.759 -21.245 -1.412 1.00 88.06 202 ASP A C 1
ATOM 1620 O O . ASP A 1 202 ? 44.720 -21.489 -0.206 1.00 88.06 202 ASP A O 1
ATOM 1624 N N . ASP A 1 203 ? 44.213 -20.129 -1.907 1.00 89.00 203 ASP A N 1
ATOM 1625 C CA . ASP A 1 203 ? 43.532 -19.182 -1.029 1.00 89.00 203 ASP A CA 1
ATOM 1626 C C . ASP A 1 203 ? 42.293 -19.815 -0.392 1.00 89.00 203 ASP A C 1
ATOM 1628 O O . ASP A 1 203 ? 41.423 -20.395 -1.058 1.00 89.00 203 ASP A O 1
ATOM 1632 N N . ASN A 1 204 ? 42.148 -19.584 0.910 1.00 88.06 204 ASN A N 1
ATOM 1633 C CA . ASN A 1 204 ? 40.977 -20.017 1.666 1.00 88.06 204 ASN A CA 1
ATOM 1634 C C . ASN A 1 204 ? 39.739 -19.133 1.428 1.00 88.06 204 ASN A C 1
ATOM 1636 O O . ASN A 1 204 ? 38.665 -19.440 1.936 1.00 88.06 204 ASN A O 1
ATOM 1640 N N . GLY A 1 205 ? 39.852 -18.047 0.653 1.00 89.88 205 GLY A N 1
ATOM 1641 C CA . GLY A 1 205 ? 38.765 -17.091 0.438 1.00 89.88 205 GLY A CA 1
ATOM 1642 C C . GLY A 1 205 ? 38.689 -16.526 -0.979 1.00 89.88 205 GLY A C 1
ATOM 1643 O O . GLY A 1 205 ? 39.666 -16.475 -1.720 1.00 89.88 205 GLY A O 1
ATOM 1644 N N . CYS A 1 206 ? 37.499 -16.049 -1.342 1.00 93.56 206 CYS A N 1
ATOM 1645 C CA . CYS A 1 206 ? 37.216 -15.435 -2.639 1.00 93.56 206 CYS A CA 1
ATOM 1646 C C . CYS A 1 206 ? 37.345 -13.919 -2.539 1.00 93.56 206 CYS A C 1
ATOM 1648 O O . CYS A 1 206 ? 36.390 -13.233 -2.176 1.00 93.56 206 CYS A O 1
ATOM 1650 N N . GLN A 1 207 ? 38.545 -13.403 -2.797 1.00 92.06 207 GLN A N 1
ATOM 1651 C CA . GLN A 1 207 ? 38.858 -11.978 -2.639 1.00 92.06 207 GLN A CA 1
ATOM 1652 C C . GLN A 1 207 ? 39.057 -11.248 -3.971 1.00 92.06 207 GLN A C 1
ATOM 1654 O O . GLN A 1 207 ? 39.003 -10.019 -4.005 1.00 92.06 207 GLN A O 1
ATOM 1659 N N . LEU A 1 208 ? 39.276 -11.974 -5.071 1.00 92.38 208 LEU A N 1
ATOM 1660 C CA . LEU A 1 208 ? 39.501 -11.372 -6.379 1.00 92.38 208 LEU A CA 1
ATOM 1661 C C . LEU A 1 208 ? 38.161 -10.988 -7.009 1.00 92.38 208 LEU A C 1
ATOM 1663 O O . LEU A 1 208 ? 37.374 -11.865 -7.348 1.00 92.38 208 LEU A O 1
ATOM 1667 N N . GLN A 1 209 ? 37.894 -9.693 -7.171 1.00 92.00 209 GLN A N 1
ATOM 1668 C CA . GLN A 1 209 ? 36.687 -9.202 -7.839 1.00 92.00 209 GLN A CA 1
ATOM 1669 C C . GLN A 1 209 ? 36.885 -9.179 -9.359 1.00 92.00 209 GLN A C 1
ATOM 1671 O O . GLN A 1 209 ? 37.820 -8.565 -9.861 1.00 92.00 209 GLN A O 1
ATOM 1676 N N . CYS A 1 210 ? 35.971 -9.792 -10.103 1.00 90.62 210 CYS A N 1
ATOM 1677 C CA . CYS A 1 210 ? 36.168 -10.112 -11.513 1.00 90.62 210 CYS A CA 1
ATOM 1678 C C . CYS A 1 210 ? 35.643 -9.077 -12.513 1.00 90.62 210 CYS A C 1
ATOM 1680 O O . CYS A 1 210 ? 35.356 -9.443 -13.643 1.00 90.62 210 CYS A O 1
ATOM 1682 N N . SER A 1 211 ? 35.514 -7.798 -12.140 1.00 86.44 211 SER A N 1
ATOM 1683 C CA . SER A 1 211 ? 35.172 -6.690 -13.062 1.00 86.44 211 SER A CA 1
ATOM 1684 C C . SER A 1 211 ? 34.049 -7.002 -14.069 1.00 86.44 211 SER A C 1
ATOM 1686 O O . SER A 1 211 ? 34.173 -6.722 -15.258 1.00 86.44 211 SER A O 1
ATOM 1688 N N . GLY A 1 212 ? 32.965 -7.632 -13.605 1.00 76.19 212 GLY A N 1
ATOM 1689 C CA . GLY A 1 212 ? 31.826 -7.986 -14.454 1.00 76.19 212 GLY A CA 1
ATOM 1690 C C . GLY A 1 212 ? 31.880 -9.369 -15.102 1.00 76.19 212 GLY A C 1
ATOM 1691 O O . GLY A 1 212 ? 30.889 -9.768 -15.697 1.00 76.19 212 GLY A O 1
ATOM 1692 N N . PHE A 1 213 ? 32.977 -10.117 -14.986 1.00 85.62 213 PHE A N 1
ATOM 1693 C CA . PHE A 1 213 ? 33.064 -11.524 -15.391 1.00 85.62 213 PHE A CA 1
ATOM 1694 C C . PHE A 1 213 ? 32.527 -12.457 -14.308 1.00 85.62 213 PHE A C 1
ATOM 1696 O O . PHE A 1 213 ? 32.627 -12.150 -13.122 1.00 85.62 213 PHE A O 1
ATOM 1703 N N . ARG A 1 214 ? 32.014 -13.633 -14.693 1.00 82.06 214 ARG A N 1
ATOM 1704 C CA . ARG A 1 214 ? 31.542 -14.637 -13.719 1.00 82.06 214 ARG A CA 1
ATOM 1705 C C . ARG A 1 214 ? 32.674 -15.221 -12.874 1.00 82.06 214 ARG A C 1
ATOM 1707 O O . ARG A 1 214 ? 32.468 -15.480 -11.693 1.00 82.06 214 ARG A O 1
ATOM 1714 N N . ALA A 1 215 ? 33.854 -15.382 -13.469 1.00 88.44 215 ALA A N 1
ATOM 1715 C CA . ALA A 1 215 ? 35.087 -15.796 -12.808 1.00 88.44 215 ALA A CA 1
ATOM 1716 C C . ALA A 1 215 ? 36.308 -15.208 -13.533 1.00 88.44 215 ALA A C 1
ATOM 1718 O O . ALA A 1 215 ? 36.247 -14.895 -14.729 1.00 88.44 215 ALA A O 1
ATOM 1719 N N . CYS A 1 216 ? 37.417 -15.068 -12.812 1.00 92.50 216 CYS A N 1
ATOM 1720 C CA . CYS A 1 216 ? 38.643 -14.448 -13.298 1.00 92.50 216 CYS A CA 1
ATOM 1721 C C . CYS A 1 216 ? 39.878 -15.000 -12.583 1.00 92.50 216 CYS A C 1
ATOM 1723 O O . CYS A 1 216 ? 39.780 -15.622 -11.529 1.00 92.50 216 CYS A O 1
ATOM 1725 N N . TYR A 1 217 ? 41.050 -14.744 -13.150 1.00 92.94 217 TYR A N 1
ATOM 1726 C CA . TYR A 1 217 ? 42.336 -15.034 -12.523 1.00 92.94 217 TYR A CA 1
ATOM 1727 C C . TYR A 1 217 ? 43.315 -13.887 -12.778 1.00 92.94 217 TYR A C 1
ATOM 1729 O O . TYR A 1 217 ? 43.074 -13.030 -13.631 1.00 92.94 217 TYR A O 1
ATOM 1737 N N . LEU A 1 218 ? 44.404 -13.854 -12.012 1.00 91.06 218 LEU A N 1
ATOM 1738 C CA . LEU A 1 218 ? 45.499 -12.917 -12.239 1.00 91.06 218 LEU A CA 1
ATOM 1739 C C . LEU A 1 218 ? 46.521 -13.535 -13.191 1.00 91.06 218 LEU A C 1
ATOM 1741 O O . LEU A 1 218 ? 46.940 -14.675 -12.994 1.00 91.06 218 LEU A O 1
ATOM 1745 N N . ASP A 1 219 ? 46.929 -12.785 -14.210 1.00 90.81 219 ASP A N 1
ATOM 1746 C CA . ASP A 1 219 ? 48.067 -13.166 -15.045 1.00 90.81 219 ASP A CA 1
ATOM 1747 C C . ASP A 1 219 ? 49.408 -12.965 -14.315 1.00 90.81 219 ASP A C 1
ATOM 1749 O O . ASP A 1 219 ? 49.475 -12.489 -13.175 1.00 90.81 219 ASP A O 1
ATOM 1753 N N . SER A 1 220 ? 50.512 -13.307 -14.985 1.00 90.50 220 SER A N 1
ATOM 1754 C CA . SER A 1 220 ? 51.870 -13.115 -14.455 1.00 90.50 220 SER A CA 1
ATOM 1755 C C . SER A 1 220 ? 52.201 -11.655 -14.115 1.00 90.50 220 SER A C 1
ATOM 1757 O O . SER A 1 220 ? 53.120 -11.400 -13.342 1.00 90.50 220 SER A O 1
ATOM 1759 N N . SER A 1 221 ? 51.461 -10.701 -14.678 1.00 93.25 221 SER A N 1
ATOM 1760 C CA . SER A 1 221 ? 51.606 -9.260 -14.471 1.00 93.25 221 SER A CA 1
ATOM 1761 C C . SER A 1 221 ? 50.583 -8.693 -13.478 1.00 93.25 221 SER A C 1
ATOM 1763 O O . SER A 1 221 ? 50.511 -7.476 -13.326 1.00 93.25 221 SER A O 1
ATOM 1765 N N . GLN A 1 222 ? 49.835 -9.549 -12.769 1.00 89.44 222 GLN A N 1
ATOM 1766 C CA . GLN A 1 222 ? 48.767 -9.174 -11.832 1.00 89.44 222 GLN A CA 1
ATOM 1767 C C . GLN A 1 222 ? 47.583 -8.438 -12.489 1.00 89.44 222 GLN A C 1
ATOM 1769 O O . GLN A 1 222 ? 46.837 -7.737 -11.802 1.00 89.44 222 GLN A O 1
ATOM 1774 N N . ASN A 1 223 ? 47.357 -8.613 -13.793 1.00 89.31 223 ASN A N 1
ATOM 1775 C CA . ASN A 1 223 ? 46.142 -8.137 -14.447 1.00 89.31 223 ASN A CA 1
ATOM 1776 C C . ASN A 1 223 ? 45.021 -9.167 -14.310 1.00 89.31 223 ASN A C 1
ATOM 1778 O O . ASN A 1 223 ? 45.248 -10.373 -14.397 1.00 89.31 223 ASN A O 1
ATOM 1782 N N . ILE A 1 224 ? 43.792 -8.682 -14.138 1.00 85.31 224 ILE A N 1
ATOM 1783 C CA . ILE A 1 224 ? 42.598 -9.526 -14.074 1.00 85.31 224 ILE A CA 1
ATOM 1784 C C . ILE A 1 224 ? 42.229 -9.965 -15.491 1.00 85.31 224 ILE A C 1
ATOM 1786 O O . ILE A 1 224 ? 41.850 -9.135 -16.318 1.00 85.31 224 ILE A O 1
ATOM 1790 N N . ILE A 1 225 ? 42.288 -11.269 -15.749 1.00 84.62 225 ILE A N 1
ATOM 1791 C CA . ILE A 1 225 ? 41.802 -11.889 -16.982 1.00 84.62 225 ILE A CA 1
ATOM 1792 C C . ILE A 1 225 ? 40.495 -12.626 -16.673 1.00 84.62 225 ILE A C 1
ATOM 1794 O O . ILE A 1 225 ? 40.435 -13.477 -15.783 1.00 84.62 225 ILE A O 1
ATOM 1798 N N . GLY A 1 226 ? 39.426 -12.278 -17.390 1.00 79.00 226 GLY A N 1
ATOM 1799 C CA . GLY A 1 226 ? 38.129 -12.946 -17.286 1.00 79.00 226 GLY A CA 1
ATOM 1800 C C . GLY A 1 226 ? 38.118 -14.279 -18.034 1.00 79.00 226 GLY A C 1
ATOM 1801 O O . GLY A 1 226 ? 38.620 -14.352 -19.151 1.00 79.00 226 GLY A O 1
ATOM 1802 N N . ASN A 1 227 ? 37.546 -15.329 -17.434 1.00 68.88 227 ASN A N 1
ATOM 1803 C CA . ASN A 1 227 ? 37.632 -16.694 -17.981 1.00 68.88 227 ASN A CA 1
ATOM 1804 C C . ASN A 1 227 ? 36.263 -17.306 -18.366 1.00 68.88 227 ASN A C 1
ATOM 1806 O O . ASN A 1 227 ? 36.214 -18.272 -19.114 1.00 68.88 227 ASN A O 1
ATOM 1810 N N . TYR A 1 228 ? 35.130 -16.747 -17.909 1.00 65.88 228 TYR A N 1
ATOM 1811 C CA . TYR A 1 228 ? 33.819 -17.419 -18.034 1.00 65.88 228 TYR A CA 1
ATOM 1812 C C . TYR A 1 228 ? 32.638 -16.488 -18.331 1.00 65.88 228 TYR A C 1
ATOM 1814 O O . TYR A 1 228 ? 31.628 -16.491 -17.628 1.00 65.88 228 TYR A O 1
ATOM 1822 N N . GLY A 1 229 ? 32.755 -15.688 -19.392 1.00 74.19 229 GLY A N 1
ATOM 1823 C CA . GLY A 1 229 ? 31.690 -14.778 -19.814 1.00 74.19 229 GLY A CA 1
ATOM 1824 C C . GLY A 1 229 ? 31.345 -13.714 -18.766 1.00 74.19 229 GLY A C 1
ATOM 1825 O O . GLY A 1 229 ? 31.930 -13.640 -17.681 1.00 74.19 229 GLY A O 1
ATOM 1826 N N . CYS A 1 230 ? 30.392 -12.857 -19.108 1.00 72.69 230 CYS A N 1
ATOM 1827 C CA . CYS A 1 230 ? 29.970 -11.775 -18.233 1.00 72.69 230 CYS A CA 1
ATOM 1828 C C . CYS A 1 230 ? 28.889 -12.223 -17.237 1.00 72.69 230 CYS A C 1
ATOM 1830 O O . CYS A 1 230 ? 28.103 -13.144 -17.494 1.00 72.69 230 CYS A O 1
ATOM 1832 N N . LEU A 1 231 ? 28.873 -11.574 -16.074 1.00 67.69 231 LEU A N 1
ATOM 1833 C CA . LEU A 1 231 ? 27.783 -11.627 -15.111 1.00 67.69 231 LEU A CA 1
ATOM 1834 C C . LEU A 1 231 ? 26.468 -11.242 -15.803 1.00 67.69 231 LEU A C 1
ATOM 1836 O O . LEU A 1 231 ? 26.480 -10.430 -16.734 1.00 67.69 231 LEU A O 1
ATOM 1840 N N . PRO A 1 232 ? 25.318 -11.760 -15.343 1.00 54.66 232 PRO A N 1
ATOM 1841 C CA . PRO A 1 232 ? 24.029 -11.182 -15.707 1.00 54.66 232 PRO A CA 1
ATOM 1842 C C . PRO A 1 232 ? 24.065 -9.665 -15.465 1.00 54.66 232 PRO A C 1
ATOM 1844 O O . PRO A 1 232 ? 24.513 -9.221 -14.407 1.00 54.66 232 PRO A O 1
ATOM 1847 N N . GLY A 1 233 ? 23.660 -8.855 -16.443 1.00 49.53 233 GLY A N 1
ATOM 1848 C CA . GLY A 1 233 ? 23.820 -7.400 -16.338 1.00 49.53 233 GLY A CA 1
ATOM 1849 C C . GLY A 1 233 ? 25.128 -6.829 -16.924 1.00 49.53 233 GLY A C 1
ATOM 1850 O O . GLY A 1 233 ? 25.320 -5.614 -16.899 1.00 49.53 233 GLY A O 1
ATOM 1851 N N . TRP A 1 234 ? 26.022 -7.665 -17.467 1.00 64.12 234 TRP A N 1
ATOM 1852 C CA . TRP A 1 234 ? 27.248 -7.226 -18.146 1.00 64.12 234 TRP A CA 1
ATOM 1853 C C . TRP A 1 234 ? 27.410 -7.799 -19.570 1.00 64.12 234 TRP A C 1
ATOM 1855 O O . TRP A 1 234 ? 27.088 -8.960 -19.830 1.00 64.12 234 TRP A O 1
ATOM 1865 N N . MET A 1 235 ? 27.863 -6.972 -20.519 1.00 59.03 235 MET A N 1
ATOM 1866 C CA . MET A 1 235 ? 28.051 -7.335 -21.930 1.00 59.03 235 MET A CA 1
ATOM 1867 C C . MET A 1 235 ? 29.535 -7.483 -22.255 1.00 59.03 235 MET A C 1
ATOM 1869 O O . MET A 1 235 ? 30.346 -6.671 -21.812 1.00 59.03 235 MET A O 1
ATOM 1873 N N . MET A 1 236 ? 29.892 -8.499 -23.041 1.00 67.56 236 MET A N 1
ATOM 1874 C CA . MET A 1 236 ? 31.273 -8.704 -23.472 1.00 67.56 236 MET A CA 1
ATOM 1875 C C . MET A 1 236 ? 31.554 -7.867 -24.722 1.00 67.56 236 MET A C 1
ATOM 1877 O O . MET A 1 236 ? 30.940 -8.086 -25.763 1.00 67.56 236 MET A O 1
ATOM 1881 N N . HIS A 1 237 ? 32.489 -6.927 -24.631 1.00 66.31 237 HIS A N 1
ATOM 1882 C CA . HIS A 1 237 ? 32.997 -6.156 -25.762 1.00 66.31 237 HIS A CA 1
ATOM 1883 C C . HIS A 1 237 ? 34.523 -6.134 -25.682 1.00 66.31 237 HIS A C 1
ATOM 1885 O O . HIS A 1 237 ? 35.072 -5.895 -24.612 1.00 66.31 237 HIS A O 1
ATOM 1891 N N . GLU A 1 238 ? 35.209 -6.469 -26.777 1.00 76.94 238 GLU A N 1
ATOM 1892 C CA . GLU A 1 238 ? 36.683 -6.513 -26.829 1.00 76.94 238 GLU A CA 1
ATOM 1893 C C . GLU A 1 238 ? 37.330 -7.275 -25.649 1.00 76.94 238 GLU A C 1
ATOM 1895 O O . GLU A 1 238 ? 38.290 -6.816 -25.029 1.00 76.94 238 GLU A O 1
ATOM 1900 N N . SER A 1 239 ? 36.775 -8.442 -25.294 1.00 77.06 239 SER A N 1
ATOM 1901 C CA . SER A 1 239 ? 37.242 -9.275 -24.169 1.00 77.06 239 SER A CA 1
ATOM 1902 C C . SER A 1 239 ? 37.188 -8.593 -22.794 1.00 77.06 239 SER A C 1
ATOM 1904 O O . SER A 1 239 ? 37.905 -8.989 -21.876 1.00 77.06 239 SER A O 1
ATOM 1906 N N . LYS A 1 240 ? 36.323 -7.588 -22.625 1.00 76.75 240 LYS A N 1
ATOM 1907 C CA . LYS A 1 240 ? 35.994 -6.944 -21.347 1.00 76.75 240 LYS A CA 1
ATOM 1908 C C . LYS A 1 240 ? 34.491 -6.986 -21.114 1.00 76.75 240 LYS A C 1
ATOM 1910 O O . LYS A 1 240 ? 33.704 -6.878 -22.051 1.00 76.75 240 LYS A O 1
ATOM 1915 N N . CYS A 1 241 ? 34.092 -7.129 -19.857 1.00 73.00 241 CYS A N 1
ATOM 1916 C CA . CYS A 1 241 ? 32.700 -6.985 -19.465 1.00 73.00 241 CYS A CA 1
ATOM 1917 C C . CYS A 1 241 ? 32.410 -5.520 -19.149 1.00 73.00 241 CYS A C 1
ATOM 1919 O O . CYS A 1 241 ? 33.043 -4.931 -18.276 1.00 73.00 241 CYS A O 1
ATOM 1921 N N . TYR A 1 242 ? 31.432 -4.942 -19.835 1.00 67.81 242 TYR A N 1
ATOM 1922 C CA . TYR A 1 242 ? 30.917 -3.607 -19.554 1.00 67.81 242 TYR A CA 1
ATOM 1923 C C . TYR A 1 242 ? 29.531 -3.722 -18.943 1.00 67.81 242 TYR A C 1
ATOM 1925 O O . TYR A 1 242 ? 28.740 -4.570 -19.360 1.00 67.81 242 TYR A O 1
ATOM 1933 N N . THR A 1 243 ? 29.207 -2.865 -17.976 1.00 52.91 243 THR A N 1
ATOM 1934 C CA . THR A 1 243 ? 27.815 -2.694 -17.559 1.00 52.91 243 THR A CA 1
ATOM 1935 C C . THR A 1 243 ? 27.067 -2.093 -18.739 1.00 52.91 243 THR A C 1
ATOM 1937 O O . THR A 1 243 ? 27.126 -0.883 -18.965 1.00 52.91 243 THR A O 1
ATOM 1940 N N . SER A 1 244 ? 26.383 -2.926 -19.517 1.00 52.06 244 SER A N 1
ATOM 1941 C CA . SER A 1 244 ? 25.333 -2.404 -20.374 1.00 52.06 244 SER A CA 1
ATOM 1942 C C . SER A 1 244 ? 24.243 -1.933 -19.425 1.00 52.06 244 SER A C 1
ATOM 1944 O O . SER A 1 244 ? 23.611 -2.732 -18.745 1.00 52.06 244 SER A O 1
ATOM 1946 N N . THR A 1 245 ? 23.990 -0.635 -19.356 1.00 47.25 245 THR A N 1
ATOM 1947 C CA . THR A 1 245 ? 22.755 -0.119 -18.750 1.00 47.25 245 THR A CA 1
ATOM 1948 C C . THR A 1 245 ? 21.504 -0.538 -19.544 1.00 47.25 245 THR A C 1
ATOM 1950 O O . THR A 1 245 ? 20.396 -0.162 -19.181 1.00 47.25 245 THR A O 1
ATOM 1953 N N . ILE A 1 246 ? 21.660 -1.344 -20.603 1.00 50.53 246 ILE A N 1
ATOM 1954 C CA . ILE A 1 246 ? 20.649 -1.732 -21.580 1.00 50.53 246 ILE A CA 1
ATOM 1955 C C . ILE A 1 246 ? 20.430 -3.257 -21.485 1.00 50.53 246 ILE A C 1
ATOM 1957 O O . ILE A 1 246 ? 20.833 -4.022 -22.361 1.00 50.53 246 ILE A O 1
ATOM 1961 N N . TYR A 1 247 ? 19.815 -3.722 -20.391 1.00 54.25 247 TYR A N 1
ATOM 1962 C CA . TYR A 1 247 ? 19.270 -5.089 -20.263 1.00 54.25 247 TYR A CA 1
ATOM 1963 C C . TYR A 1 247 ? 17.788 -5.091 -20.572 1.00 54.25 247 TYR A C 1
ATOM 1965 O O . TYR A 1 247 ? 16.958 -5.348 -19.707 1.00 54.25 247 TYR A O 1
ATOM 1973 N N . TYR A 1 248 ? 17.446 -4.773 -21.812 1.00 69.38 248 TYR A N 1
ATOM 1974 C CA . TYR A 1 248 ? 16.048 -4.746 -22.224 1.00 69.38 248 TYR A CA 1
ATOM 1975 C C . TYR A 1 248 ? 15.700 -5.886 -23.181 1.00 69.38 248 TYR A C 1
ATOM 1977 O O . TYR A 1 248 ? 14.548 -5.979 -23.567 1.00 69.38 248 TYR A O 1
ATOM 1985 N N . CYS A 1 249 ? 16.647 -6.781 -23.497 1.00 70.88 249 CYS A N 1
ATOM 1986 C CA . CYS A 1 249 ? 16.478 -7.921 -24.404 1.00 70.88 249 CYS A CA 1
ATOM 1987 C C . CYS A 1 249 ? 16.511 -9.266 -23.669 1.00 70.88 249 CYS A C 1
ATOM 1989 O O . CYS A 1 249 ? 17.463 -9.536 -22.941 1.00 70.88 249 CYS A O 1
ATOM 1991 N N . GLU A 1 250 ? 15.510 -10.124 -23.890 1.00 69.00 250 GLU A N 1
ATOM 1992 C CA . GLU A 1 250 ? 15.386 -11.436 -23.227 1.00 69.00 250 GLU A CA 1
ATOM 1993 C C . GLU A 1 250 ? 16.352 -12.501 -23.765 1.00 69.00 250 GLU A C 1
ATOM 1995 O O . GLU A 1 250 ? 16.679 -13.448 -23.050 1.00 69.00 250 GLU A O 1
ATOM 2000 N N . LEU A 1 251 ? 16.807 -12.371 -25.013 1.00 63.81 251 LEU A N 1
ATOM 2001 C CA . LEU A 1 251 ? 17.710 -13.331 -25.649 1.00 63.81 251 LEU A CA 1
ATOM 2002 C C . LEU A 1 251 ? 19.142 -12.783 -25.709 1.00 63.81 251 LEU A C 1
ATOM 2004 O O . LEU A 1 251 ? 19.327 -11.572 -25.862 1.00 63.81 251 LEU A O 1
ATOM 2008 N N . PRO A 1 252 ? 20.166 -13.651 -25.584 1.00 56.56 252 PRO A N 1
ATOM 2009 C CA . PRO A 1 252 ? 21.552 -13.222 -25.673 1.00 56.56 252 PRO A CA 1
ATOM 2010 C C . PRO A 1 252 ? 21.803 -12.581 -27.039 1.00 56.56 252 PRO A C 1
ATOM 2012 O O . PRO A 1 252 ? 21.512 -13.175 -28.075 1.00 56.56 252 PRO A O 1
ATOM 2015 N N . TYR A 1 253 ? 22.352 -11.364 -27.014 1.00 55.72 253 TYR A N 1
ATOM 2016 C CA . TYR A 1 253 ? 22.814 -10.646 -28.198 1.00 55.72 253 TYR A CA 1
ATOM 2017 C C . TYR A 1 253 ? 23.629 -11.584 -29.090 1.00 55.72 253 TYR A C 1
ATOM 2019 O O . TYR A 1 253 ? 24.665 -12.106 -28.670 1.00 55.72 253 TYR A O 1
ATOM 2027 N N . ASN A 1 254 ? 23.181 -11.779 -30.329 1.00 52.81 254 ASN A N 1
ATOM 2028 C CA . ASN A 1 254 ? 23.976 -12.488 -31.316 1.00 52.81 254 ASN A CA 1
ATOM 2029 C C . ASN A 1 254 ? 25.103 -11.551 -31.775 1.00 52.81 254 ASN A C 1
ATOM 2031 O O . ASN A 1 254 ? 24.945 -10.754 -32.697 1.00 52.81 254 ASN A O 1
ATOM 2035 N N . ALA A 1 255 ? 26.235 -11.607 -31.071 1.00 52.69 255 ALA A N 1
ATOM 2036 C CA . ALA A 1 255 ? 27.353 -10.676 -31.221 1.00 52.69 255 ALA A CA 1
ATOM 2037 C C . ALA A 1 255 ? 27.997 -10.674 -32.623 1.00 52.69 255 ALA A C 1
ATOM 2039 O O . ALA A 1 255 ? 28.852 -9.835 -32.891 1.00 52.69 255 ALA A O 1
ATOM 2040 N N . GLN A 1 256 ? 27.617 -11.598 -33.512 1.00 53.47 256 GLN A N 1
ATOM 2041 C CA . GLN A 1 256 ? 28.271 -11.762 -34.807 1.00 53.47 256 GLN A CA 1
ATOM 2042 C C . GLN A 1 256 ? 27.772 -10.824 -35.920 1.00 53.47 256 GLN A C 1
ATOM 2044 O O . GLN A 1 256 ? 28.555 -10.582 -36.832 1.00 53.47 256 GLN A O 1
ATOM 2049 N N . PHE A 1 257 ? 26.545 -10.271 -35.885 1.00 50.28 257 PHE A N 1
ATOM 2050 C CA . PHE A 1 257 ? 25.996 -9.574 -37.075 1.00 50.28 257 PHE A CA 1
ATOM 2051 C C . PHE A 1 257 ? 25.150 -8.308 -36.846 1.00 50.28 257 PHE A C 1
ATOM 2053 O O . PHE A 1 257 ? 24.462 -7.858 -37.758 1.00 50.28 257 PHE A O 1
ATOM 2060 N N . GLY A 1 258 ? 25.255 -7.657 -35.688 1.00 56.97 258 GLY A N 1
ATOM 2061 C CA . GLY A 1 258 ? 24.672 -6.327 -35.481 1.00 56.97 258 GLY A CA 1
ATOM 2062 C C . GLY A 1 258 ? 23.744 -6.236 -34.276 1.00 56.97 258 GLY A C 1
ATOM 2063 O O . GLY A 1 258 ? 23.259 -7.233 -33.748 1.00 56.97 258 GLY A O 1
ATOM 2064 N N . PHE A 1 259 ? 23.539 -5.008 -33.809 1.00 64.44 259 PHE A N 1
ATOM 2065 C CA . PHE A 1 259 ? 22.950 -4.661 -32.513 1.00 64.44 259 PHE A CA 1
ATOM 2066 C C . PHE A 1 259 ? 21.411 -4.772 -32.476 1.00 64.44 259 PHE A C 1
ATOM 2068 O O . PHE A 1 259 ? 20.737 -3.858 -32.013 1.00 64.44 259 PHE A O 1
ATOM 2075 N N . GLY A 1 260 ? 20.844 -5.867 -32.988 1.00 68.25 260 GLY A N 1
ATOM 2076 C CA . GLY A 1 260 ? 19.399 -6.110 -32.999 1.00 68.25 260 GLY A CA 1
ATOM 2077 C C . GLY A 1 260 ? 18.907 -6.891 -31.779 1.00 68.25 260 GLY A C 1
ATOM 2078 O O . GLY A 1 260 ? 19.554 -7.830 -31.320 1.00 68.25 260 GLY A O 1
ATOM 2079 N N . CYS A 1 261 ? 17.736 -6.517 -31.279 1.00 78.75 261 CYS A N 1
ATOM 2080 C CA . CYS A 1 261 ? 17.001 -7.233 -30.250 1.00 78.75 261 CYS A CA 1
ATOM 2081 C C . CYS A 1 261 ? 15.810 -7.979 -30.859 1.00 78.75 261 CYS A C 1
ATOM 2083 O O . CYS A 1 261 ? 15.009 -7.379 -31.568 1.00 78.75 261 CYS A O 1
ATOM 2085 N N . GLU A 1 262 ? 15.647 -9.272 -30.595 1.00 83.06 262 GLU A N 1
ATOM 2086 C CA . GLU A 1 262 ? 14.491 -10.019 -31.125 1.00 83.06 262 GLU A CA 1
ATOM 2087 C C . GLU A 1 262 ? 13.278 -9.954 -30.197 1.00 83.06 262 GLU A C 1
ATOM 2089 O O . GLU A 1 262 ? 12.133 -9.925 -30.648 1.00 83.06 262 GLU A O 1
ATOM 2094 N N . LYS A 1 263 ? 13.527 -9.918 -28.887 1.00 83.94 263 LYS A N 1
ATOM 2095 C CA . LYS A 1 263 ? 12.484 -9.915 -27.869 1.00 83.94 263 LYS A CA 1
ATOM 2096 C C . LYS A 1 263 ? 12.906 -9.076 -26.680 1.00 83.94 263 LYS A C 1
ATOM 2098 O O . LYS A 1 263 ? 13.993 -9.275 -26.139 1.00 83.94 263 LYS A O 1
ATOM 2103 N N . CYS A 1 264 ? 12.024 -8.174 -26.271 1.00 82.06 264 CYS A N 1
ATOM 2104 C CA . CYS A 1 264 ? 12.248 -7.332 -25.111 1.00 82.06 264 CYS A CA 1
ATOM 2105 C C . CYS A 1 264 ? 11.827 -8.009 -23.807 1.00 82.06 264 CYS A C 1
ATOM 2107 O O . CYS A 1 264 ? 10.921 -8.842 -23.811 1.00 82.06 264 CYS A O 1
ATOM 2109 N N . PHE A 1 265 ? 12.457 -7.618 -22.699 1.00 79.00 265 PHE A N 1
ATOM 2110 C CA . PHE A 1 265 ? 11.949 -7.902 -21.360 1.00 79.00 265 PHE A CA 1
ATOM 2111 C C . PHE A 1 265 ? 10.577 -7.248 -21.166 1.00 79.00 265 PHE A C 1
ATOM 2113 O O . PHE A 1 265 ? 10.272 -6.210 -21.760 1.00 79.00 265 PHE A O 1
ATOM 2120 N N . ASP A 1 266 ? 9.760 -7.846 -20.301 1.00 73.81 266 ASP A N 1
ATOM 2121 C CA . ASP A 1 266 ? 8.508 -7.228 -19.863 1.00 73.81 266 ASP A CA 1
ATOM 2122 C C . ASP A 1 266 ? 8.750 -5.811 -19.314 1.00 73.81 266 ASP A C 1
ATOM 2124 O O . ASP A 1 266 ? 9.760 -5.535 -18.669 1.00 73.81 266 ASP A O 1
ATOM 2128 N N . GLY A 1 267 ? 7.836 -4.888 -19.624 1.00 75.75 267 GLY A N 1
ATOM 2129 C CA . GLY A 1 267 ? 8.034 -3.453 -19.380 1.00 75.75 267 GLY A CA 1
ATOM 2130 C C . GLY A 1 267 ? 8.730 -2.705 -20.527 1.00 75.75 267 GLY A C 1
ATOM 2131 O O . GLY A 1 267 ? 8.854 -1.481 -20.462 1.00 75.75 267 GLY A O 1
ATOM 2132 N N . PHE A 1 268 ? 9.087 -3.400 -21.613 1.00 84.50 268 PHE A N 1
ATOM 2133 C CA . PHE A 1 268 ? 9.647 -2.812 -22.830 1.00 84.50 268 PHE A CA 1
ATOM 2134 C C . PHE A 1 268 ? 8.935 -3.316 -24.094 1.00 84.50 268 PHE A C 1
ATOM 2136 O O . PHE A 1 268 ? 8.369 -4.410 -24.117 1.00 84.50 268 PHE A O 1
ATOM 2143 N N . PHE A 1 269 ? 8.982 -2.528 -25.167 1.00 87.12 269 PHE A N 1
ATOM 2144 C CA . PHE A 1 269 ? 8.502 -2.903 -26.496 1.00 87.12 269 PHE A CA 1
ATOM 2145 C C . PHE A 1 269 ? 9.606 -2.797 -27.535 1.00 87.12 269 PHE A C 1
ATOM 2147 O O . PHE A 1 269 ? 10.556 -2.027 -27.388 1.00 87.12 269 PHE A O 1
ATOM 2154 N N . LEU A 1 270 ? 9.459 -3.568 -28.609 1.00 90.50 270 LEU A N 1
ATOM 2155 C CA . LEU A 1 270 ? 10.417 -3.577 -29.697 1.00 90.50 270 LEU A CA 1
ATOM 2156 C C . LEU A 1 270 ? 10.136 -2.423 -30.664 1.00 90.50 270 LEU A C 1
ATOM 2158 O O . LEU A 1 270 ? 9.082 -2.386 -31.296 1.00 90.50 270 LEU A O 1
ATOM 2162 N N . GLY A 1 271 ? 11.081 -1.497 -30.782 1.00 86.19 271 GLY A N 1
ATOM 2163 C CA . GLY A 1 271 ? 11.078 -0.417 -31.765 1.00 86.19 271 GLY A CA 1
ATOM 2164 C C . GLY A 1 271 ? 12.219 -0.574 -32.767 1.00 86.19 271 GLY A C 1
ATOM 2165 O O . GLY A 1 271 ? 13.174 -1.314 -32.539 1.00 86.19 271 GLY A O 1
ATOM 2166 N N . LYS A 1 272 ? 12.118 0.110 -33.901 1.00 86.81 272 LYS A N 1
ATOM 2167 C CA . LYS A 1 272 ? 13.107 0.124 -34.981 1.00 86.81 272 LYS A CA 1
ATOM 2168 C C . LYS A 1 272 ? 14.000 1.352 -34.858 1.00 86.81 272 LYS A C 1
ATOM 2170 O O . LYS A 1 272 ? 13.534 2.426 -34.518 1.00 86.81 272 LYS A O 1
ATOM 2175 N N . VAL A 1 273 ? 15.270 1.213 -35.197 1.00 79.62 273 VAL A N 1
ATOM 2176 C CA . VAL A 1 273 ? 16.232 2.311 -35.318 1.00 79.62 273 VAL A CA 1
ATOM 2177 C C . VAL A 1 273 ? 16.890 2.202 -36.680 1.00 79.62 273 VAL A C 1
ATOM 2179 O O . VAL A 1 273 ? 17.206 1.103 -37.141 1.00 79.62 273 VAL A O 1
ATOM 2182 N N . HIS A 1 274 ? 17.071 3.343 -37.334 1.00 79.06 274 HIS A N 1
ATOM 2183 C CA . HIS A 1 274 ? 17.798 3.425 -38.589 1.00 79.06 274 HIS A CA 1
ATOM 2184 C C . HIS A 1 274 ? 19.276 3.707 -38.290 1.00 79.06 274 HIS A C 1
ATOM 2186 O O . HIS A 1 274 ? 19.593 4.650 -37.570 1.00 79.06 274 HIS A O 1
ATOM 2192 N N . ALA A 1 275 ? 20.184 2.874 -38.796 1.00 70.88 275 ALA A N 1
ATOM 2193 C CA . ALA A 1 275 ? 21.620 3.123 -38.707 1.00 70.88 275 ALA A CA 1
ATOM 2194 C C . ALA A 1 275 ? 22.341 2.535 -39.925 1.00 70.88 275 ALA A C 1
ATOM 2196 O O . ALA A 1 275 ? 22.252 1.338 -40.186 1.00 70.88 275 ALA A O 1
ATOM 2197 N N . MET A 1 276 ? 23.096 3.381 -40.637 1.00 65.12 276 MET A N 1
ATOM 2198 C CA . MET A 1 276 ? 23.954 2.988 -41.769 1.00 65.12 276 MET A CA 1
ATOM 2199 C C . MET A 1 276 ? 23.222 2.124 -42.816 1.00 65.12 276 MET A C 1
ATOM 2201 O O . MET A 1 276 ? 23.652 1.012 -43.112 1.00 65.12 276 MET A O 1
ATOM 2205 N N . ASP A 1 277 ? 22.082 2.610 -43.319 1.00 77.69 277 ASP A N 1
ATOM 2206 C CA . ASP A 1 277 ? 21.234 1.954 -44.334 1.00 77.69 277 ASP A CA 1
ATOM 2207 C C . ASP A 1 277 ? 20.595 0.611 -43.920 1.00 77.69 277 ASP A C 1
ATOM 2209 O O . ASP A 1 277 ? 19.913 -0.030 -44.721 1.00 77.69 277 ASP A O 1
ATOM 2213 N N . ASN A 1 278 ? 20.751 0.204 -42.656 1.00 77.00 278 ASN A N 1
ATOM 2214 C CA . ASN A 1 278 ? 20.113 -0.972 -42.075 1.00 77.00 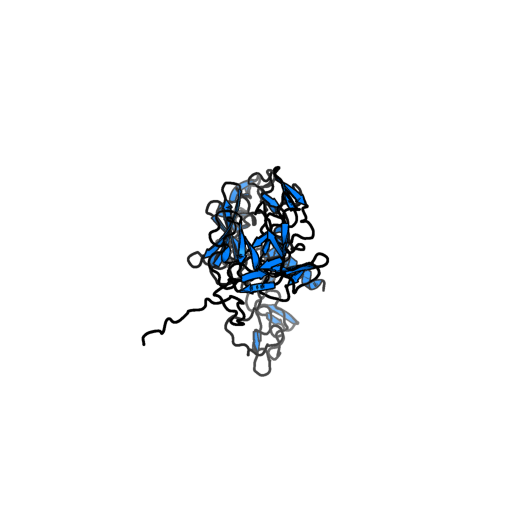278 ASN A CA 1
ATOM 2215 C C . ASN A 1 278 ? 19.140 -0.592 -40.952 1.00 77.00 278 ASN A C 1
ATOM 2217 O O . ASN A 1 278 ? 19.259 0.447 -40.294 1.00 77.00 278 ASN A O 1
ATOM 2221 N N . TYR A 1 279 ? 18.166 -1.472 -40.719 1.00 77.69 279 TYR A N 1
ATOM 2222 C CA . TYR A 1 279 ? 17.241 -1.363 -39.597 1.00 77.69 279 TYR A CA 1
ATOM 2223 C C . TYR A 1 279 ? 17.669 -2.306 -38.481 1.00 77.69 279 TYR A C 1
ATOM 2225 O O . TYR A 1 279 ? 17.777 -3.514 -38.686 1.00 77.69 279 TYR A O 1
ATOM 2233 N N . TYR A 1 280 ? 17.853 -1.749 -37.293 1.00 80.44 280 TYR A N 1
ATOM 2234 C CA . TYR A 1 280 ? 18.065 -2.509 -36.069 1.00 80.44 280 TYR A CA 1
ATOM 2235 C C . TYR A 1 280 ? 16.829 -2.397 -35.196 1.00 80.44 280 TYR A C 1
ATOM 2237 O O . TYR A 1 280 ? 16.085 -1.420 -35.265 1.00 80.44 280 TYR A O 1
ATOM 2245 N N . THR A 1 281 ? 16.600 -3.395 -34.362 1.00 83.56 281 THR A N 1
ATOM 2246 C CA . THR A 1 281 ? 15.523 -3.376 -33.382 1.00 83.56 281 THR A CA 1
ATOM 2247 C C . THR A 1 281 ? 16.097 -3.151 -31.994 1.00 83.56 281 THR A C 1
ATOM 2249 O O . THR A 1 281 ? 17.044 -3.816 -31.583 1.00 83.56 281 THR A O 1
ATOM 2252 N N . TYR A 1 282 ? 15.516 -2.210 -31.263 1.00 81.19 282 TYR A N 1
ATOM 2253 C CA . TYR A 1 282 ? 15.892 -1.863 -29.900 1.00 81.19 282 TYR A CA 1
ATOM 2254 C C . TYR A 1 282 ? 14.668 -1.925 -29.001 1.00 81.19 282 TYR A C 1
ATOM 2256 O O . TYR A 1 282 ? 13.535 -1.764 -29.448 1.00 81.19 282 TYR A O 1
ATOM 2264 N N . CYS A 1 283 ? 14.901 -2.153 -27.717 1.00 83.31 283 CYS A N 1
ATOM 2265 C CA . CYS A 1 283 ? 13.834 -2.161 -26.735 1.00 83.31 283 CYS A CA 1
ATOM 2266 C C . CYS A 1 283 ? 13.664 -0.784 -26.114 1.00 83.31 283 CYS A C 1
ATOM 2268 O O . CYS A 1 283 ? 14.595 -0.232 -25.529 1.00 83.31 283 CYS A O 1
ATOM 2270 N N . TYR A 1 284 ? 12.452 -0.262 -26.230 1.00 81.81 284 TYR A N 1
ATOM 2271 C CA . TYR A 1 284 ? 12.023 1.002 -25.659 1.00 81.81 284 TYR A CA 1
ATOM 2272 C C . TYR A 1 284 ? 11.170 0.734 -24.433 1.00 81.81 284 TYR A C 1
ATOM 2274 O O . TYR A 1 284 ? 10.403 -0.224 -24.388 1.00 81.81 284 TYR A O 1
ATOM 2282 N N . GLN A 1 285 ? 11.319 1.572 -23.419 1.00 79.62 285 GLN A N 1
ATOM 2283 C CA . GLN A 1 285 ? 10.578 1.431 -22.178 1.00 79.62 285 GLN A CA 1
ATOM 2284 C C . GLN A 1 285 ? 9.119 1.847 -22.378 1.00 79.62 285 GLN A C 1
ATOM 2286 O O . GLN A 1 285 ? 8.846 2.929 -22.896 1.00 79.62 285 GLN A O 1
ATOM 2291 N N . TYR A 1 286 ? 8.189 1.005 -21.930 1.00 83.94 286 TYR A N 1
ATOM 2292 C CA . TYR A 1 286 ? 6.818 1.441 -21.689 1.00 83.94 286 TYR A CA 1
ATOM 2293 C C . TYR A 1 286 ? 6.794 2.482 -20.563 1.00 83.94 286 TYR A C 1
ATOM 2295 O O . TYR A 1 286 ? 7.633 2.465 -19.661 1.00 83.94 286 TYR A O 1
ATOM 2303 N N . ASP A 1 287 ? 5.792 3.352 -20.556 1.00 83.38 287 ASP A N 1
ATOM 2304 C CA . ASP A 1 287 ? 5.528 4.209 -19.412 1.00 83.38 287 ASP A CA 1
ATOM 2305 C C . ASP A 1 287 ? 5.291 3.354 -18.163 1.00 83.38 287 ASP A C 1
ATOM 2307 O O . ASP A 1 287 ? 4.381 2.520 -18.095 1.00 83.38 287 ASP A O 1
ATOM 2311 N N . LYS A 1 288 ? 6.132 3.580 -17.155 1.00 78.69 288 LYS A N 1
ATOM 2312 C CA . LYS A 1 288 ? 6.118 2.828 -15.908 1.00 78.69 288 LYS A CA 1
ATOM 2313 C C . LYS A 1 288 ? 4.833 3.029 -15.094 1.00 78.69 288 LYS A C 1
ATOM 2315 O O . LYS A 1 288 ? 4.411 2.189 -14.291 1.00 78.69 288 LYS A O 1
ATOM 2320 N N . ASN A 1 289 ? 4.193 4.167 -15.276 1.00 83.06 289 ASN A N 1
ATOM 2321 C CA . ASN A 1 289 ? 3.007 4.573 -14.542 1.00 83.06 289 ASN A CA 1
ATOM 2322 C C . ASN A 1 289 ? 1.742 4.329 -15.363 1.00 83.06 289 ASN A C 1
ATOM 2324 O O . ASN A 1 289 ? 0.716 4.953 -15.119 1.00 83.06 289 ASN A O 1
ATOM 2328 N N . CYS A 1 290 ? 1.811 3.415 -16.332 1.00 84.50 290 CYS A N 1
ATOM 2329 C CA . CYS A 1 290 ? 0.680 2.994 -17.136 1.00 84.50 290 CYS A CA 1
ATOM 2330 C C . CYS A 1 290 ? 0.706 1.475 -17.347 1.00 84.50 290 CYS A C 1
ATOM 2332 O O . CYS A 1 290 ? 1.762 0.842 -17.372 1.00 84.50 290 CYS A O 1
ATOM 2334 N N . HIS A 1 291 ? -0.454 0.833 -17.463 1.00 84.62 291 HIS A N 1
ATOM 2335 C CA . HIS A 1 291 ? -0.504 -0.586 -17.846 1.00 84.62 291 HIS A CA 1
ATOM 2336 C C . HIS A 1 291 ? -0.166 -0.727 -19.334 1.00 84.62 291 HIS A C 1
ATOM 2338 O O . HIS A 1 291 ? -0.621 0.102 -20.114 1.00 84.62 291 HIS A O 1
ATOM 2344 N N . LYS A 1 292 ? 0.575 -1.764 -19.750 1.00 83.31 292 LYS A N 1
ATOM 2345 C CA . LYS A 1 292 ? 1.017 -1.930 -21.152 1.00 83.31 292 LYS A CA 1
ATOM 2346 C C . LYS A 1 292 ? -0.136 -1.905 -22.164 1.00 83.31 292 LYS A C 1
ATOM 2348 O O . LYS A 1 292 ? -0.017 -1.302 -23.219 1.00 83.31 292 LYS A O 1
ATOM 2353 N N . GLU A 1 293 ? -1.283 -2.479 -21.803 1.00 84.38 293 GLU A N 1
ATOM 2354 C CA . GLU A 1 293 ? -2.479 -2.524 -22.664 1.00 84.38 293 GLU A CA 1
ATOM 2355 C C . GLU A 1 293 ? -3.227 -1.182 -22.741 1.00 84.38 293 GLU A C 1
ATOM 2357 O O . GLU A 1 293 ? -4.123 -1.020 -23.561 1.00 84.38 293 GLU A O 1
ATOM 2362 N N . ARG A 1 294 ? -2.862 -0.206 -21.899 1.00 86.44 294 ARG A N 1
ATOM 2363 C CA . ARG A 1 294 ? -3.417 1.159 -21.899 1.00 86.44 294 ARG A CA 1
ATOM 2364 C C . ARG A 1 294 ? -2.481 2.175 -22.548 1.00 86.44 294 ARG A C 1
ATOM 2366 O O . ARG A 1 294 ? -2.748 3.375 -22.484 1.00 86.44 294 ARG A O 1
ATOM 2373 N N . GLN A 1 295 ? -1.382 1.708 -23.134 1.00 88.81 295 GLN A N 1
ATOM 2374 C CA . GLN A 1 295 ? -0.392 2.565 -23.766 1.00 88.81 295 GLN A CA 1
ATOM 2375 C C . GLN A 1 295 ? -0.583 2.625 -25.274 1.00 88.81 295 GLN A C 1
ATOM 2377 O O . GLN A 1 295 ? -0.941 1.643 -25.920 1.00 88.81 295 GLN A O 1
ATOM 2382 N N . ILE A 1 296 ? -0.311 3.800 -25.827 1.00 88.12 296 ILE A N 1
ATOM 2383 C CA . ILE A 1 296 ? -0.263 4.057 -27.261 1.00 88.12 296 ILE A CA 1
ATOM 2384 C C . ILE A 1 296 ? 1.195 4.204 -27.627 1.00 88.12 296 ILE A C 1
ATOM 2386 O O . ILE A 1 296 ? 1.881 5.060 -27.077 1.00 88.12 296 ILE A O 1
ATOM 2390 N N . ILE A 1 297 ? 1.655 3.427 -28.594 1.00 89.06 297 ILE A N 1
ATOM 2391 C CA . ILE A 1 297 ? 2.965 3.643 -29.193 1.00 89.06 297 ILE A CA 1
ATOM 2392 C C . ILE A 1 297 ? 2.729 4.285 -30.552 1.00 89.06 297 ILE A C 1
ATOM 2394 O O . ILE A 1 297 ? 2.176 3.658 -31.454 1.00 89.06 297 ILE A O 1
ATOM 2398 N N . GLN A 1 298 ? 3.127 5.545 -30.689 1.00 88.12 298 GLN A N 1
ATOM 2399 C CA . GLN A 1 298 ? 3.138 6.238 -31.969 1.00 88.12 298 GLN A CA 1
ATOM 2400 C C . GLN A 1 298 ? 4.560 6.244 -32.518 1.00 88.12 298 GLN A C 1
ATOM 2402 O O . GLN A 1 298 ? 5.488 6.737 -31.879 1.00 88.12 298 GLN A O 1
ATOM 2407 N N . GLU A 1 299 ? 4.722 5.681 -33.710 1.00 91.19 299 GLU A N 1
ATOM 2408 C CA . GLU A 1 299 ? 5.962 5.740 -34.473 1.00 91.19 299 GLU A CA 1
ATOM 2409 C C . GLU A 1 299 ? 5.940 6.989 -35.359 1.00 91.19 299 GLU A C 1
ATOM 2411 O O . GLU A 1 299 ? 5.037 7.168 -36.176 1.00 91.19 299 GLU A O 1
ATOM 2416 N N . ILE A 1 300 ? 6.934 7.856 -35.195 1.00 86.38 300 ILE A N 1
ATOM 2417 C CA . ILE A 1 300 ? 7.106 9.085 -35.966 1.00 86.38 300 ILE A CA 1
ATOM 2418 C C . ILE A 1 300 ? 8.466 9.008 -36.650 1.00 86.38 300 ILE A C 1
ATOM 2420 O O . ILE A 1 300 ? 9.462 8.675 -36.013 1.00 86.38 300 ILE A O 1
ATOM 2424 N N . ARG A 1 301 ? 8.528 9.337 -37.940 1.00 88.00 301 ARG A N 1
ATOM 2425 C CA . ARG A 1 301 ? 9.805 9.541 -38.631 1.00 88.00 301 ARG A CA 1
ATOM 2426 C C . ARG A 1 301 ? 10.165 11.009 -38.601 1.00 88.00 301 ARG A C 1
ATOM 2428 O O . ARG A 1 301 ? 9.325 11.853 -38.914 1.00 88.00 301 ARG A O 1
ATOM 2435 N N . ASP A 1 302 ? 11.395 11.311 -38.223 1.00 83.31 302 ASP A N 1
ATOM 2436 C CA . ASP A 1 302 ? 11.902 12.670 -38.331 1.00 83.31 302 ASP A CA 1
ATOM 2437 C C . ASP A 1 302 ? 12.370 12.990 -39.769 1.00 83.31 302 ASP A C 1
ATOM 2439 O O . ASP A 1 302 ? 12.371 12.108 -40.635 1.00 83.31 302 ASP A O 1
ATOM 2443 N N . PRO A 1 303 ? 12.727 14.253 -40.074 1.00 91.19 303 PRO A N 1
ATOM 2444 C CA . PRO A 1 303 ? 13.178 14.642 -41.412 1.00 91.19 303 PRO A CA 1
ATOM 2445 C C . PRO A 1 303 ? 14.428 13.898 -41.907 1.00 91.19 303 PRO A C 1
ATOM 2447 O O . PRO A 1 303 ? 14.672 13.862 -43.111 1.00 91.19 303 PRO A O 1
ATOM 2450 N N . GLN A 1 304 ? 15.217 13.318 -40.999 1.00 87.06 304 GLN A N 1
ATOM 2451 C CA . GLN A 1 304 ? 16.397 12.506 -41.285 1.00 87.06 304 GLN A CA 1
ATOM 2452 C C . GLN A 1 304 ? 16.048 11.028 -41.534 1.00 87.06 304 GLN A C 1
ATOM 2454 O O . GLN A 1 304 ? 16.945 10.236 -41.816 1.00 87.06 304 GLN A O 1
ATOM 2459 N N . ASN A 1 305 ? 14.755 10.674 -41.510 1.00 83.69 305 ASN A N 1
ATOM 2460 C CA . ASN A 1 305 ? 14.227 9.312 -41.616 1.00 83.69 305 ASN A CA 1
ATOM 2461 C C . ASN A 1 305 ? 14.572 8.422 -40.405 1.00 83.69 305 ASN A C 1
ATOM 2463 O O . ASN A 1 305 ? 14.460 7.196 -40.489 1.00 83.69 305 ASN A O 1
ATOM 2467 N N . ASP A 1 306 ? 14.919 9.026 -39.266 1.00 76.38 306 ASP A N 1
ATOM 2468 C CA . ASP A 1 306 ? 15.116 8.304 -38.015 1.00 76.38 306 ASP A CA 1
ATOM 2469 C C . ASP A 1 306 ? 13.769 8.061 -37.324 1.00 76.38 306 ASP A C 1
ATOM 2471 O O . ASP A 1 306 ? 12.877 8.917 -37.307 1.00 76.38 306 ASP A O 1
ATOM 2475 N N . TYR A 1 307 ? 13.609 6.873 -36.737 1.00 78.69 307 TYR A N 1
ATOM 2476 C CA . TYR A 1 307 ? 12.410 6.528 -35.977 1.00 78.69 307 TYR A CA 1
ATOM 2477 C C . TYR A 1 307 ? 12.457 7.142 -34.581 1.00 78.69 307 TYR A C 1
ATOM 2479 O O . TYR A 1 307 ? 13.420 6.983 -33.829 1.00 78.69 307 TYR A O 1
ATOM 2487 N N . LYS A 1 308 ? 11.355 7.782 -34.208 1.00 78.38 308 LYS A N 1
ATOM 2488 C CA . LYS A 1 308 ? 11.067 8.268 -32.865 1.00 78.38 308 LYS A CA 1
ATOM 2489 C C . LYS A 1 308 ? 9.786 7.609 -32.389 1.00 78.38 308 LYS A C 1
ATOM 2491 O O . LYS A 1 308 ? 8.799 7.553 -33.117 1.00 78.38 308 LYS A O 1
ATOM 2496 N N . TYR A 1 309 ? 9.808 7.122 -31.158 1.00 82.25 309 TYR A N 1
ATOM 2497 C CA . TYR A 1 309 ? 8.644 6.515 -30.532 1.00 82.25 309 TYR A CA 1
ATOM 2498 C C . TYR A 1 309 ? 8.105 7.444 -29.461 1.00 82.25 309 TYR A C 1
ATOM 2500 O O . TYR A 1 309 ? 8.831 7.865 -28.562 1.00 82.25 309 TYR A O 1
ATOM 2508 N N . PHE A 1 310 ? 6.820 7.747 -29.564 1.00 82.12 310 PHE A N 1
ATOM 2509 C CA . PHE A 1 310 ? 6.073 8.473 -28.556 1.00 82.12 310 PHE A CA 1
ATOM 2510 C C . PHE A 1 310 ? 5.171 7.485 -27.829 1.00 82.12 310 PHE A C 1
ATOM 2512 O O . PHE A 1 310 ? 4.320 6.837 -28.440 1.00 82.12 310 PHE A O 1
ATOM 2519 N N . VAL A 1 311 ? 5.399 7.343 -26.527 1.00 82.88 311 VAL A N 1
ATOM 2520 C CA . VAL A 1 311 ? 4.660 6.416 -25.668 1.00 82.88 311 VAL A CA 1
ATOM 2521 C C . VAL A 1 311 ? 3.648 7.220 -24.872 1.00 82.88 311 VAL A C 1
ATOM 2523 O O . VAL A 1 311 ? 4.026 7.927 -23.939 1.00 82.88 311 VAL A O 1
ATOM 2526 N N . GLY A 1 312 ? 2.390 7.150 -25.300 1.00 85.88 312 GLY A N 1
ATOM 2527 C CA . GLY A 1 312 ? 1.219 7.722 -24.643 1.00 85.88 312 GLY A CA 1
ATOM 2528 C C . GLY A 1 312 ? 0.548 6.743 -23.690 1.00 85.88 312 GLY A C 1
ATOM 2529 O O . GLY A 1 312 ? 0.692 5.533 -23.839 1.00 85.88 312 GLY A O 1
ATOM 2530 N N . CYS A 1 313 ? -0.247 7.254 -22.756 1.00 87.31 313 CYS A N 1
ATOM 2531 C CA . CYS A 1 313 ? -1.103 6.449 -21.894 1.00 87.31 313 CYS A CA 1
ATOM 2532 C C . CYS A 1 313 ? -2.526 7.010 -21.889 1.00 87.31 313 CYS A C 1
ATOM 2534 O O . CYS A 1 313 ? -2.705 8.179 -21.587 1.00 87.31 313 CYS A O 1
ATOM 2536 N N . TYR A 1 314 ? -3.544 6.195 -22.181 1.00 83.75 314 TYR A N 1
ATOM 2537 C CA . TYR A 1 314 ? -4.941 6.658 -22.128 1.00 83.75 314 TYR A CA 1
ATOM 2538 C C . TYR A 1 314 ? -5.440 6.895 -20.699 1.00 83.75 314 TYR A C 1
ATOM 2540 O O . TYR A 1 314 ? -6.352 7.684 -20.476 1.00 83.75 314 TYR A O 1
ATOM 2548 N N . GLN A 1 315 ? -4.891 6.153 -19.736 1.00 83.38 315 GLN A N 1
ATOM 2549 C CA . GLN A 1 315 ? -5.287 6.224 -18.337 1.00 83.38 315 GLN A CA 1
ATOM 2550 C C . GLN A 1 315 ? -4.123 5.786 -17.454 1.00 83.38 315 GLN A C 1
ATOM 2552 O O . GLN A 1 315 ? -3.753 4.606 -17.431 1.00 83.38 315 GLN A O 1
ATOM 2557 N N . CYS A 1 316 ? -3.564 6.745 -16.725 1.00 83.94 316 CYS A N 1
ATOM 2558 C CA . CYS A 1 316 ? -2.458 6.508 -15.816 1.00 83.94 316 CYS A CA 1
ATOM 2559 C C . CYS A 1 316 ? -2.847 5.599 -14.645 1.00 83.94 316 CYS A C 1
ATOM 2561 O O . CYS A 1 316 ? -4.017 5.429 -14.291 1.00 83.94 316 CYS A O 1
ATOM 2563 N N . ASP A 1 317 ? -1.830 5.000 -14.037 1.00 81.19 317 ASP A N 1
ATOM 2564 C CA . ASP A 1 317 ? -1.961 4.303 -12.771 1.00 81.19 317 ASP A CA 1
ATOM 2565 C C . ASP A 1 317 ? -2.441 5.266 -11.665 1.00 81.19 317 ASP A C 1
ATOM 2567 O O . ASP A 1 317 ? -2.206 6.476 -11.743 1.00 81.19 317 ASP A O 1
ATOM 2571 N N . PRO A 1 318 ? -3.071 4.738 -10.602 1.00 73.81 318 PRO A N 1
ATOM 2572 C CA . PRO A 1 318 ? -3.477 5.524 -9.439 1.00 73.81 318 PRO A CA 1
ATOM 2573 C C . PRO A 1 318 ? -2.344 6.427 -8.911 1.00 73.81 318 PRO A C 1
ATOM 2575 O O . PRO A 1 318 ? -1.246 5.948 -8.629 1.00 73.81 318 PRO A O 1
ATOM 2578 N N . GLY A 1 319 ? -2.619 7.730 -8.783 1.00 71.75 319 GLY A N 1
ATOM 2579 C CA . GLY A 1 319 ? -1.669 8.740 -8.288 1.00 71.75 319 GLY A CA 1
ATOM 2580 C C . GLY A 1 319 ? -0.811 9.424 -9.361 1.00 71.75 319 GLY A C 1
ATOM 2581 O O . GLY A 1 319 ? 0.041 10.253 -9.032 1.00 71.75 319 GLY A O 1
ATOM 2582 N N . TYR A 1 320 ? -1.041 9.114 -10.638 1.00 79.62 320 TYR A N 1
ATOM 2583 C CA . TYR A 1 320 ? -0.363 9.736 -11.774 1.00 79.62 320 TYR A CA 1
ATOM 2584 C C . TYR A 1 320 ? -1.380 10.365 -12.731 1.00 79.62 320 TYR A C 1
ATOM 2586 O O . TYR A 1 320 ? -2.492 9.861 -12.875 1.00 79.62 320 TYR A O 1
ATOM 2594 N N . ILE A 1 321 ? -0.988 11.447 -13.408 1.00 79.25 321 ILE A N 1
ATOM 2595 C CA . ILE A 1 321 ? -1.779 12.082 -14.475 1.00 79.25 321 ILE A CA 1
ATOM 2596 C C . ILE A 1 321 ? -0.966 12.207 -15.752 1.00 79.25 321 ILE A C 1
ATOM 2598 O O . ILE A 1 321 ? 0.261 12.337 -15.719 1.00 79.25 321 ILE A O 1
ATOM 2602 N N . GLN A 1 322 ? -1.671 12.192 -16.876 1.00 79.81 322 GLN A N 1
ATOM 2603 C CA . GLN A 1 322 ? -1.108 12.556 -18.163 1.00 79.81 322 GLN A CA 1
ATOM 2604 C C . GLN A 1 322 ? -1.271 14.066 -18.341 1.00 79.81 322 GLN A C 1
ATOM 2606 O O . GLN A 1 322 ? -2.368 14.597 -18.186 1.00 79.81 322 GLN A O 1
ATOM 2611 N N . PHE A 1 323 ? -0.182 14.763 -18.649 1.00 74.81 323 PHE A N 1
ATOM 2612 C CA . PHE A 1 323 ? -0.232 16.185 -18.982 1.00 74.81 323 PHE A CA 1
ATOM 2613 C C . PHE A 1 323 ? -0.460 16.350 -20.485 1.00 74.81 323 PHE A C 1
ATOM 2615 O O . PHE A 1 323 ? 0.156 15.641 -21.266 1.00 74.81 323 PHE A O 1
ATOM 2622 N N . GLU A 1 324 ? -1.260 17.321 -20.930 1.00 73.00 324 GLU A N 1
ATOM 2623 C CA . GLU A 1 324 ? -1.465 17.550 -22.376 1.00 73.00 324 GLU A CA 1
ATOM 2624 C C . GLU A 1 324 ? -0.150 17.813 -23.135 1.00 73.00 324 GLU A C 1
ATOM 2626 O O . GLU A 1 324 ? -0.016 17.472 -24.308 1.00 73.00 324 GLU A O 1
ATOM 2631 N N . SER A 1 325 ? 0.847 18.385 -22.454 1.00 72.44 325 SER A N 1
ATOM 2632 C CA . SER A 1 325 ? 2.176 18.663 -23.003 1.00 72.44 325 SER A CA 1
ATOM 2633 C C . SER A 1 325 ? 3.113 17.450 -23.046 1.00 72.44 325 SER A C 1
ATOM 2635 O O . SER A 1 325 ? 4.143 17.514 -23.718 1.00 72.44 325 SER A O 1
ATOM 2637 N N . TYR A 1 326 ? 2.785 16.352 -22.357 1.00 68.31 326 TYR A N 1
ATOM 2638 C CA . TYR A 1 326 ? 3.644 15.176 -22.233 1.00 68.31 326 TYR A CA 1
ATOM 2639 C C . TYR A 1 326 ? 2.848 13.886 -22.429 1.00 68.31 326 TYR A C 1
ATOM 2641 O O . TYR A 1 326 ? 1.863 13.628 -21.750 1.00 68.31 326 TYR A O 1
ATOM 2649 N N . SER A 1 327 ? 3.326 12.984 -23.282 1.00 70.44 327 SER A N 1
ATOM 2650 C CA . SER A 1 327 ? 2.675 11.678 -23.439 1.00 70.44 327 SER A CA 1
ATOM 2651 C C . SER A 1 327 ? 2.673 10.801 -22.201 1.00 70.44 327 SER A C 1
ATOM 2653 O O . SER A 1 327 ? 1.895 9.849 -22.153 1.00 70.44 327 SER A O 1
ATOM 2655 N N . TYR A 1 328 ? 3.555 11.076 -21.246 1.00 80.56 328 TYR A N 1
ATOM 2656 C CA . TYR A 1 328 ? 3.826 10.182 -20.138 1.00 80.56 328 TYR A CA 1
ATOM 2657 C C . TYR A 1 328 ? 3.150 10.629 -18.840 1.00 80.56 328 TYR A C 1
ATOM 2659 O O . TYR A 1 328 ? 2.991 11.815 -18.546 1.00 80.56 328 TYR A O 1
ATOM 2667 N N . CYS A 1 329 ? 2.780 9.632 -18.052 1.00 82.62 329 CYS A N 1
ATOM 2668 C CA . CYS A 1 329 ? 2.173 9.713 -16.745 1.00 82.62 329 CYS A CA 1
ATOM 2669 C C . CYS A 1 329 ? 3.192 10.186 -15.707 1.00 82.62 329 CYS A C 1
ATOM 2671 O O . CYS A 1 329 ? 4.165 9.495 -15.377 1.00 82.62 329 CYS A O 1
ATOM 2673 N N . GLN A 1 330 ? 2.942 11.365 -15.151 1.00 80.50 330 GLN A N 1
ATOM 2674 C CA . GLN A 1 330 ? 3.778 11.990 -14.134 1.00 80.50 330 GLN A CA 1
ATOM 2675 C C . GLN A 1 330 ? 3.068 12.035 -12.788 1.00 80.50 330 GLN A C 1
ATOM 2677 O O . GLN A 1 330 ? 1.840 12.092 -12.706 1.00 80.50 330 GLN A O 1
ATOM 2682 N N . LYS A 1 331 ? 3.865 12.005 -11.715 1.00 71.88 331 LYS A N 1
ATOM 2683 C CA . LYS A 1 331 ? 3.354 12.204 -10.360 1.00 71.88 331 LYS A CA 1
ATOM 2684 C C . LYS A 1 331 ? 2.926 13.662 -10.211 1.00 71.88 331 LYS A C 1
ATOM 2686 O O . LYS A 1 331 ? 3.653 14.569 -10.612 1.00 71.88 331 LYS A O 1
ATOM 2691 N N . ILE A 1 332 ? 1.773 13.885 -9.594 1.00 65.75 332 ILE A N 1
ATOM 2692 C CA . ILE A 1 332 ? 1.282 15.230 -9.300 1.00 65.75 332 ILE A CA 1
ATOM 2693 C C . ILE A 1 332 ? 2.082 15.766 -8.113 1.00 65.75 332 ILE A C 1
ATOM 2695 O O . ILE A 1 332 ? 1.861 15.351 -6.980 1.00 65.75 332 ILE A O 1
ATOM 2699 N N . SER A 1 333 ? 3.041 16.659 -8.351 1.00 58.72 333 SER A N 1
ATOM 2700 C CA . SER A 1 333 ? 3.741 17.352 -7.260 1.00 58.72 333 SER A CA 1
ATOM 2701 C C . SER A 1 333 ? 3.368 18.828 -7.134 1.00 58.72 333 SER A C 1
ATOM 2703 O O . SER A 1 333 ? 3.767 19.445 -6.156 1.00 58.72 333 SER A O 1
ATOM 2705 N N . SER A 1 334 ? 2.635 19.410 -8.094 1.00 58.53 334 SER A N 1
ATOM 2706 C CA . SER A 1 334 ? 2.523 20.874 -8.206 1.00 58.53 334 SER A CA 1
ATOM 2707 C C . SER A 1 334 ? 1.112 21.468 -8.266 1.00 58.53 334 SER A C 1
ATOM 2709 O O . SER A 1 334 ? 1.002 22.677 -8.108 1.00 58.53 334 SER A O 1
ATOM 2711 N N . PHE A 1 335 ? 0.043 20.694 -8.505 1.00 61.66 335 PHE A N 1
ATOM 2712 C CA . PHE A 1 335 ? -1.276 21.290 -8.808 1.00 61.66 335 PHE A CA 1
ATOM 2713 C C . PHE A 1 335 ? -2.333 21.177 -7.709 1.00 61.66 335 PHE A C 1
ATOM 2715 O O . PHE A 1 335 ? -3.202 22.041 -7.638 1.00 61.66 335 PHE A O 1
ATOM 2722 N N . LYS A 1 336 ? -2.256 20.176 -6.827 1.00 73.69 336 LYS A N 1
ATOM 2723 C CA . LYS A 1 336 ? -3.120 20.085 -5.646 1.00 73.69 336 LYS A CA 1
ATOM 2724 C C . LYS A 1 336 ? -2.326 19.517 -4.484 1.00 73.69 336 LYS A C 1
ATOM 2726 O O . LYS A 1 336 ? -2.042 18.318 -4.445 1.00 73.69 336 LYS A O 1
ATOM 2731 N N . GLU A 1 337 ? -1.907 20.408 -3.588 1.00 77.19 337 GLU A N 1
ATOM 2732 C CA . GLU A 1 337 ? -1.236 20.000 -2.363 1.00 77.19 337 GLU A CA 1
ATOM 2733 C C . GLU A 1 337 ? -2.130 18.999 -1.619 1.00 77.19 337 GLU A C 1
ATOM 2735 O O . GLU A 1 337 ? -3.349 19.139 -1.540 1.00 77.19 337 GLU A O 1
ATOM 2740 N N . TYR A 1 338 ? -1.493 17.958 -1.106 1.00 81.62 338 TYR A N 1
ATOM 2741 C CA . TYR A 1 338 ? -2.093 16.938 -0.259 1.00 81.62 338 TYR A CA 1
ATOM 2742 C C . TYR A 1 338 ? -3.033 15.900 -0.882 1.00 81.62 338 TYR A C 1
ATOM 2744 O O . TYR A 1 338 ? -3.675 15.150 -0.149 1.00 81.62 338 TYR A O 1
ATOM 2752 N N . CYS A 1 339 ? -3.083 15.785 -2.208 1.00 80.75 339 CYS A N 1
ATOM 2753 C CA . CYS A 1 339 ? -3.866 14.743 -2.874 1.00 80.75 339 CYS A CA 1
ATOM 2754 C C . CYS A 1 339 ? -3.021 13.508 -3.207 1.00 80.75 339 CYS A C 1
ATOM 2756 O O . CYS A 1 339 ? -1.947 13.623 -3.795 1.00 80.75 339 CYS A O 1
ATOM 2758 N N . ILE A 1 340 ? -3.532 12.319 -2.868 1.00 76.31 340 ILE A N 1
ATOM 2759 C CA . ILE A 1 340 ? -2.934 11.030 -3.252 1.00 76.31 340 ILE A CA 1
ATOM 2760 C C . ILE A 1 340 ? -3.481 10.579 -4.603 1.00 76.31 340 ILE A C 1
ATOM 2762 O O . ILE A 1 340 ? -2.722 10.145 -5.466 1.00 76.31 340 ILE A O 1
ATOM 2766 N N . LEU A 1 341 ? -4.802 10.657 -4.781 1.00 78.06 341 LEU A N 1
ATOM 2767 C CA . LEU A 1 341 ? -5.495 10.200 -5.985 1.00 78.06 341 LEU A CA 1
ATOM 2768 C C . LEU A 1 341 ? -6.336 11.338 -6.540 1.00 78.06 341 LEU A C 1
ATOM 2770 O O . LEU A 1 341 ? -6.994 12.050 -5.780 1.00 78.06 341 LEU A O 1
ATOM 2774 N N . LEU A 1 342 ? -6.340 11.463 -7.862 1.00 79.38 342 LEU A N 1
ATOM 2775 C CA . LEU A 1 342 ? -7.199 12.384 -8.588 1.00 79.38 342 LEU A CA 1
ATOM 2776 C C . LEU A 1 342 ? -8.263 11.620 -9.372 1.00 79.38 342 LEU A C 1
ATOM 2778 O O . LEU A 1 342 ? -8.150 10.411 -9.598 1.00 79.38 342 LEU A O 1
ATOM 2782 N N . ASP A 1 343 ? -9.288 12.351 -9.787 1.00 79.88 343 ASP A N 1
ATOM 2783 C CA . ASP A 1 343 ? -10.258 11.890 -10.762 1.00 79.88 343 ASP A CA 1
ATOM 2784 C C . ASP A 1 343 ? -9.639 11.681 -12.140 1.00 79.88 343 ASP A C 1
ATOM 2786 O O . ASP A 1 343 ? -8.474 11.982 -12.399 1.00 79.88 343 ASP A O 1
ATOM 2790 N N . LEU A 1 344 ? -10.436 11.106 -13.039 1.00 73.19 344 LEU A N 1
ATOM 2791 C CA . LEU A 1 344 ? -9.994 10.794 -14.397 1.00 73.19 344 LEU A CA 1
ATOM 2792 C C . LEU A 1 344 ? -9.572 12.043 -15.180 1.00 73.19 344 LEU A C 1
ATOM 2794 O O . LEU A 1 344 ? -8.810 11.926 -16.134 1.00 73.19 344 LEU A O 1
ATOM 2798 N N . GLN A 1 345 ? -10.066 13.219 -14.789 1.00 77.31 345 GLN A N 1
ATOM 2799 C CA . GLN A 1 345 ? -9.723 14.492 -15.415 1.00 77.31 345 GLN A CA 1
ATOM 2800 C C . GLN A 1 345 ? -8.447 15.102 -14.818 1.00 77.31 345 GLN A C 1
ATOM 2802 O O . GLN A 1 345 ? -7.924 16.069 -15.364 1.00 77.31 345 GLN A O 1
ATOM 2807 N N . GLY A 1 346 ? -7.944 14.566 -13.701 1.00 76.19 346 GLY A N 1
ATOM 2808 C CA . GLY A 1 346 ? -6.850 15.171 -12.948 1.00 76.19 346 GLY A CA 1
ATOM 2809 C C . GLY A 1 346 ? -7.240 16.500 -12.296 1.00 76.19 346 GLY A C 1
ATOM 2810 O O . GLY A 1 346 ? -6.358 17.270 -11.918 1.00 76.19 346 GLY A O 1
ATOM 2811 N N . ILE A 1 347 ? -8.540 16.793 -12.190 1.00 80.69 347 ILE A N 1
ATOM 2812 C CA . ILE A 1 347 ? -9.044 18.068 -11.679 1.00 80.69 347 ILE A CA 1
ATOM 2813 C C . ILE A 1 347 ? -9.339 17.930 -10.198 1.00 80.69 347 ILE A C 1
ATOM 2815 O O . ILE A 1 347 ? -8.865 18.754 -9.428 1.00 80.69 347 ILE A O 1
ATOM 2819 N N . ASN A 1 348 ? -10.092 16.919 -9.773 1.00 85.56 348 ASN A N 1
ATOM 2820 C CA . ASN A 1 348 ? -10.536 16.778 -8.385 1.00 85.56 348 ASN A CA 1
ATOM 2821 C C . ASN A 1 348 ? -9.761 15.696 -7.652 1.00 85.56 348 ASN A C 1
ATOM 2823 O O . ASN A 1 348 ? -9.391 14.681 -8.233 1.00 85.56 348 ASN A O 1
ATOM 2827 N N . CYS A 1 349 ? -9.541 15.896 -6.359 1.00 85.75 349 CYS A N 1
ATOM 2828 C CA . CYS A 1 349 ? -8.997 14.859 -5.503 1.00 85.75 349 CYS A CA 1
ATOM 2829 C C . CYS A 1 349 ? -10.082 13.828 -5.197 1.00 85.75 349 CYS A C 1
ATOM 2831 O O . CYS A 1 349 ? -11.243 14.163 -4.995 1.00 85.75 349 CYS A O 1
ATOM 2833 N N . ILE A 1 350 ? -9.696 12.558 -5.205 1.00 84.38 350 ILE A N 1
ATOM 2834 C CA . ILE A 1 350 ? -10.542 11.420 -4.816 1.00 84.38 350 ILE A CA 1
ATOM 2835 C C . ILE A 1 350 ? -10.045 10.824 -3.501 1.00 84.38 350 ILE A C 1
ATOM 2837 O O . ILE A 1 350 ? -10.808 10.199 -2.764 1.00 84.38 350 ILE A O 1
ATOM 2841 N N . ALA A 1 351 ? -8.761 11.016 -3.203 1.00 81.69 351 ALA A N 1
ATOM 2842 C CA . ALA A 1 351 ? -8.159 10.636 -1.944 1.00 81.69 351 ALA A CA 1
ATOM 2843 C C . ALA A 1 351 ? -7.105 11.665 -1.544 1.00 81.69 351 ALA A C 1
ATOM 2845 O O . ALA A 1 351 ? -6.313 12.115 -2.378 1.00 81.69 351 ALA A O 1
ATOM 2846 N N . CYS A 1 352 ? -7.086 11.992 -0.262 1.00 80.94 352 CYS A N 1
ATOM 2847 C CA . CYS A 1 352 ? -6.151 12.924 0.345 1.00 80.94 352 CYS A CA 1
ATOM 2848 C C . CYS A 1 352 ? -5.061 12.183 1.122 1.00 80.94 352 CYS A C 1
ATOM 2850 O O . CYS A 1 352 ? -5.229 11.007 1.449 1.00 80.94 352 CYS A O 1
ATOM 2852 N N . TYR A 1 353 ? -3.949 12.860 1.418 1.00 75.62 353 TYR A N 1
ATOM 2853 C CA . TYR A 1 353 ? -2.977 12.353 2.386 1.00 75.62 353 TYR A CA 1
ATOM 2854 C C . TYR A 1 353 ? -3.633 12.135 3.752 1.00 75.62 353 TYR A C 1
ATOM 2856 O O . TYR A 1 353 ? -4.648 12.774 4.047 1.00 75.62 353 TYR A O 1
ATOM 2864 N N . PRO A 1 354 ? -3.041 11.267 4.595 1.00 68.88 354 PRO A N 1
ATOM 2865 C CA . PRO A 1 354 ? -3.441 11.162 5.992 1.00 68.88 354 PRO A CA 1
ATOM 2866 C C . PRO A 1 354 ? -3.539 12.552 6.631 1.00 68.88 354 PRO A C 1
ATOM 2868 O O . PRO A 1 354 ? -2.690 13.406 6.365 1.00 68.88 354 PRO A O 1
ATOM 2871 N N . SER A 1 355 ? -4.585 12.767 7.431 1.00 75.06 355 SER A N 1
ATOM 2872 C CA . SER A 1 355 ? -4.869 14.036 8.131 1.00 75.06 355 SER A CA 1
ATOM 2873 C C . SER A 1 355 ? -5.381 15.167 7.241 1.00 75.06 355 SER A C 1
ATOM 2875 O O . SER A 1 355 ? -5.462 16.317 7.666 1.00 75.06 355 SER A O 1
ATOM 2877 N N . PHE A 1 356 ? -5.791 14.854 6.009 1.00 83.81 356 PHE A N 1
ATOM 2878 C CA . PHE A 1 356 ? -6.491 15.788 5.132 1.00 83.81 356 PHE A CA 1
ATOM 2879 C C . PHE A 1 356 ? -7.844 15.218 4.713 1.00 83.81 356 PHE A C 1
ATOM 2881 O O . PHE A 1 356 ? -7.911 14.140 4.145 1.00 83.81 356 PHE A O 1
ATOM 2888 N N . ALA A 1 357 ? -8.926 15.952 4.948 1.00 84.31 357 ALA A N 1
ATOM 2889 C CA . ALA A 1 357 ? -10.285 15.610 4.554 1.00 84.31 357 ALA A CA 1
ATOM 2890 C C . ALA A 1 357 ? -10.567 16.048 3.116 1.00 84.31 357 ALA A C 1
ATOM 2892 O O . ALA A 1 357 ? -10.286 17.197 2.745 1.00 84.31 357 ALA A O 1
ATOM 2893 N N . LEU A 1 358 ? -11.178 15.158 2.327 1.00 87.06 358 LEU A N 1
ATOM 2894 C CA . LEU A 1 358 ? -11.668 15.512 0.998 1.00 87.06 358 LEU A CA 1
ATOM 2895 C C . LEU A 1 358 ? -12.880 16.425 1.131 1.00 87.06 358 LEU A C 1
ATOM 2897 O O . LEU A 1 358 ? -13.874 16.085 1.770 1.00 87.06 358 LEU A O 1
ATOM 2901 N N . GLN A 1 359 ? -12.784 17.587 0.507 1.00 87.44 359 GLN A N 1
ATOM 2902 C CA . GLN A 1 359 ? -13.839 18.581 0.479 1.00 87.44 359 GLN A CA 1
ATOM 2903 C C . GLN A 1 359 ? -14.781 18.343 -0.716 1.00 87.44 359 GLN A C 1
ATOM 2905 O O . GLN A 1 359 ? -14.364 17.760 -1.723 1.00 87.44 359 GLN A O 1
ATOM 2910 N N . PRO A 1 360 ? -16.038 18.829 -0.661 1.00 85.31 360 PRO A N 1
ATOM 2911 C CA . PRO A 1 360 ? -16.992 18.694 -1.768 1.00 85.31 360 PRO A CA 1
ATOM 2912 C C . PRO A 1 360 ? -16.524 19.301 -3.100 1.00 85.31 360 PRO A C 1
ATOM 2914 O O . PRO A 1 360 ? -17.019 18.917 -4.154 1.00 85.31 360 PRO A O 1
ATOM 2917 N N . ASP A 1 361 ? -15.583 20.246 -3.062 1.00 86.62 361 ASP A N 1
ATOM 2918 C CA . ASP A 1 361 ? -14.984 20.892 -4.235 1.00 86.62 361 ASP A CA 1
ATOM 2919 C C . ASP A 1 361 ? -13.785 20.118 -4.823 1.00 86.62 361 ASP A C 1
ATOM 2921 O O . ASP A 1 361 ? -13.086 20.617 -5.709 1.00 86.62 361 ASP A O 1
ATOM 2925 N N . GLY A 1 362 ? -13.508 18.911 -4.320 1.00 86.19 362 GLY A N 1
ATOM 2926 C CA . GLY A 1 362 ? -12.402 18.093 -4.797 1.00 86.19 362 GLY A CA 1
ATOM 2927 C C . GLY A 1 362 ? -11.029 18.601 -4.352 1.00 86.19 362 GLY A C 1
ATOM 2928 O O . GLY A 1 362 ? -10.041 18.371 -5.059 1.00 86.19 362 GLY A O 1
ATOM 2929 N N . THR A 1 363 ? -10.943 19.333 -3.240 1.00 89.88 363 THR A N 1
ATOM 2930 C CA . THR A 1 363 ? -9.681 19.726 -2.592 1.00 89.88 363 THR A CA 1
ATOM 2931 C C . THR A 1 363 ? -9.446 18.949 -1.297 1.00 89.88 363 THR A C 1
ATOM 2933 O O . THR A 1 363 ? -10.361 18.342 -0.745 1.00 89.88 363 THR A O 1
ATOM 2936 N N . CYS A 1 364 ? -8.205 18.939 -0.815 1.00 87.12 364 CYS A N 1
ATOM 2937 C CA . CYS A 1 364 ? -7.826 18.295 0.439 1.00 87.12 364 CYS A CA 1
ATOM 2938 C C . CYS A 1 364 ? -7.502 19.363 1.481 1.00 87.12 364 CYS A C 1
ATOM 2940 O O . CYS A 1 364 ? -6.639 20.212 1.255 1.00 87.12 364 CYS A O 1
ATOM 2942 N N . LYS A 1 365 ? -8.186 19.325 2.625 1.00 88.81 365 LYS A N 1
ATOM 2943 C CA . LYS A 1 365 ? -7.999 20.285 3.719 1.00 88.81 365 LYS A CA 1
ATOM 2944 C C . LYS A 1 365 ? -7.550 19.557 4.973 1.00 88.81 365 LYS A C 1
ATOM 2946 O O . LYS A 1 365 ? -8.146 18.545 5.314 1.00 88.81 365 LYS A O 1
ATOM 2951 N N . TYR A 1 366 ? -6.541 20.084 5.662 1.00 86.69 366 TYR A N 1
ATOM 2952 C CA . TYR A 1 366 ? -6.097 19.519 6.935 1.00 86.69 366 TYR A CA 1
ATOM 2953 C C . TYR A 1 366 ? -7.278 19.392 7.905 1.00 86.69 366 TYR A C 1
ATOM 2955 O O . TYR A 1 366 ? -8.055 20.342 8.061 1.00 86.69 366 TYR A O 1
ATOM 2963 N N . PHE A 1 367 ? -7.409 18.231 8.535 1.00 84.25 367 PHE A N 1
ATOM 2964 C CA . PHE A 1 367 ? -8.397 17.970 9.571 1.00 84.25 367 PHE A CA 1
ATOM 2965 C C . PHE A 1 367 ? -7.736 17.223 10.725 1.00 84.25 367 PHE A C 1
ATOM 2967 O O . PHE A 1 367 ? -6.782 16.471 10.542 1.00 84.25 367 PHE A O 1
ATOM 2974 N N . GLN A 1 368 ? -8.257 17.447 11.922 1.00 85.88 368 GLN A N 1
ATOM 2975 C CA . GLN A 1 368 ? -7.809 16.782 13.131 1.00 85.88 368 GLN A CA 1
ATOM 2976 C C . GLN A 1 368 ? -9.022 16.613 14.033 1.00 85.88 368 GLN A C 1
ATOM 2978 O O . GLN A 1 368 ? -9.773 17.570 14.218 1.00 85.88 368 GLN A O 1
ATOM 2983 N N . CYS A 1 369 ? -9.215 15.406 14.556 1.00 85.38 369 CYS A N 1
ATOM 2984 C CA . CYS A 1 369 ? -10.304 15.116 15.479 1.00 85.38 369 CYS A CA 1
ATOM 2985 C C . CYS A 1 369 ? -10.122 15.846 16.810 1.00 85.38 369 CYS A C 1
ATOM 2987 O O . CYS A 1 369 ? -9.000 16.202 17.186 1.00 85.38 369 CYS A O 1
ATOM 2989 N N . GLU A 1 370 ? -11.220 16.049 17.537 1.00 87.50 370 GLU A N 1
ATOM 2990 C CA . GLU A 1 370 ? -11.117 16.504 18.921 1.00 87.50 370 GLU A CA 1
ATOM 2991 C C . GLU A 1 370 ? -10.336 15.489 19.781 1.00 87.50 370 GLU A C 1
ATOM 2993 O O . GLU A 1 370 ? -10.377 14.291 19.491 1.00 87.50 370 GLU A O 1
ATOM 2998 N N . PRO A 1 371 ? -9.618 15.932 20.834 1.00 84.38 371 PRO A N 1
ATOM 2999 C CA . PRO A 1 371 ? -8.677 15.085 21.574 1.00 84.38 371 PRO A CA 1
ATOM 3000 C C . PRO A 1 371 ? -9.269 13.811 22.189 1.00 84.38 371 PRO A C 1
ATOM 3002 O O . PRO A 1 371 ? -8.534 12.850 22.392 1.00 84.38 371 PRO A O 1
ATOM 3005 N N . GLN A 1 372 ? -10.569 13.798 22.494 1.00 84.75 372 GLN A N 1
ATOM 3006 C CA . GLN A 1 372 ? -11.264 12.621 23.022 1.00 84.75 372 GLN A CA 1
ATOM 3007 C C . GLN A 1 372 ? -11.581 11.562 21.951 1.00 84.75 372 GLN A C 1
ATOM 3009 O O . GLN A 1 372 ? -11.798 10.395 22.268 1.00 84.75 372 GLN A O 1
ATOM 3014 N N . CYS A 1 373 ? -11.606 11.937 20.670 1.00 87.00 373 CYS A N 1
ATOM 3015 C CA . CYS A 1 373 ? -11.877 11.003 19.589 1.00 87.00 373 CYS A CA 1
ATOM 3016 C C . CYS A 1 373 ? -10.573 10.347 19.123 1.00 87.00 373 CYS A C 1
ATOM 3018 O O . CYS A 1 373 ? -9.620 11.031 18.751 1.00 87.00 373 CYS A O 1
ATOM 3020 N N . SER A 1 374 ? -10.551 9.018 19.011 1.00 84.31 374 SER A N 1
ATOM 3021 C CA . SER A 1 374 ? -9.466 8.354 18.276 1.00 84.31 374 SER A CA 1
ATOM 3022 C C . SER A 1 374 ? -9.656 8.459 16.761 1.00 84.31 374 SER A C 1
ATOM 3024 O O . SER A 1 374 ? -8.688 8.531 16.011 1.00 84.31 374 SER A O 1
ATOM 3026 N N . THR A 1 375 ? -10.908 8.463 16.300 1.00 85.44 375 THR A N 1
ATOM 3027 C CA . THR A 1 375 ? -11.291 8.780 14.917 1.00 85.44 375 THR A CA 1
ATOM 3028 C C . THR A 1 375 ? -12.586 9.585 14.931 1.00 85.44 375 THR A C 1
ATOM 3030 O O . THR A 1 375 ? -13.380 9.456 15.864 1.00 85.44 375 THR A O 1
ATOM 3033 N N . CYS A 1 376 ? -12.814 10.400 13.906 1.00 86.19 376 CYS A N 1
ATOM 3034 C CA . CYS A 1 376 ? -13.987 11.259 13.772 1.00 86.19 376 CYS A CA 1
ATOM 3035 C C . CYS A 1 376 ? -14.469 11.308 12.317 1.00 86.19 376 CYS A C 1
ATOM 3037 O O . CYS A 1 376 ? -13.825 10.762 11.416 1.00 86.19 376 CYS A O 1
ATOM 3039 N N . LEU A 1 377 ? -15.606 11.965 12.088 1.00 86.44 377 LEU A N 1
ATOM 3040 C CA . LEU A 1 377 ? -16.069 12.278 10.741 1.00 86.44 377 LEU A CA 1
ATOM 3041 C C . LEU A 1 377 ? -15.242 13.412 10.123 1.00 86.44 377 LEU A C 1
ATOM 3043 O O . LEU A 1 377 ? -15.059 14.467 10.727 1.00 86.44 377 LEU A O 1
ATOM 3047 N N . ASP A 1 378 ? -14.830 13.240 8.866 1.00 84.06 378 ASP A N 1
ATOM 3048 C CA . ASP A 1 378 ? -14.052 14.238 8.114 1.00 84.06 378 ASP A CA 1
ATOM 3049 C C . ASP A 1 378 ? -14.733 15.626 8.044 1.00 84.06 378 ASP A C 1
ATOM 3051 O O . ASP A 1 378 ? -14.062 16.652 7.915 1.00 84.06 378 ASP A O 1
ATOM 3055 N N . ASN A 1 379 ? -16.070 15.670 8.093 1.00 83.06 379 ASN A N 1
ATOM 3056 C CA . ASN A 1 379 ? -16.874 16.895 8.037 1.00 83.06 379 ASN A CA 1
ATOM 3057 C C . ASN A 1 379 ? -17.305 17.430 9.414 1.00 83.06 379 ASN A C 1
ATOM 3059 O O . ASN A 1 379 ? -17.822 18.545 9.476 1.00 83.06 379 ASN A O 1
ATOM 3063 N N . ASP A 1 380 ? -17.100 16.664 10.486 1.00 87.81 380 ASP A N 1
ATOM 3064 C CA . ASP A 1 380 ? -17.420 17.044 11.863 1.00 87.81 380 ASP A CA 1
ATOM 3065 C C . ASP A 1 380 ? -16.388 16.436 12.833 1.00 87.81 380 ASP A C 1
ATOM 3067 O O . ASP A 1 380 ? -16.563 15.312 13.313 1.00 87.81 380 ASP A O 1
ATOM 3071 N N . PRO A 1 381 ? -15.308 17.179 13.145 1.00 87.56 381 PRO A N 1
ATOM 3072 C CA . PRO A 1 381 ? -14.248 16.709 14.035 1.00 87.56 381 PRO A CA 1
ATOM 3073 C C . PRO A 1 381 ? -14.688 16.390 15.468 1.00 87.56 381 PRO A C 1
ATOM 3075 O O . PRO A 1 381 ? -13.952 15.702 16.178 1.00 87.56 381 PRO A O 1
ATOM 3078 N N . SER A 1 382 ? -15.851 16.902 15.890 1.00 88.81 382 SER A N 1
ATOM 3079 C CA . SER A 1 382 ? -16.429 16.662 17.216 1.00 88.81 382 SER A CA 1
ATOM 3080 C C . SER A 1 382 ? -17.228 15.359 17.279 1.00 88.81 382 SER A C 1
ATOM 3082 O O . SER A 1 382 ? -17.418 14.795 18.355 1.00 88.81 382 SER A O 1
ATOM 3084 N N . PHE A 1 383 ? -17.662 14.846 16.123 1.00 90.81 383 PHE A N 1
ATOM 3085 C CA . PHE A 1 383 ? -18.374 13.582 16.030 1.00 90.81 383 PHE A CA 1
ATOM 3086 C C . PHE A 1 383 ? -17.376 12.420 16.043 1.00 90.81 383 PHE A C 1
ATOM 3088 O O . PHE A 1 383 ? -16.817 12.040 15.009 1.00 90.81 383 PHE A O 1
ATOM 3095 N N . CYS A 1 384 ? -17.159 11.833 17.220 1.00 88.81 384 CYS A N 1
ATOM 3096 C CA . CYS A 1 384 ? -16.275 10.689 17.398 1.00 88.81 384 CYS A CA 1
ATOM 3097 C C . CYS A 1 384 ? -16.874 9.418 16.790 1.00 88.81 384 CYS A C 1
ATOM 3099 O O . CYS A 1 384 ? -18.005 9.024 17.075 1.00 88.81 384 CYS A O 1
ATOM 3101 N N . THR A 1 385 ? -16.077 8.727 15.985 1.00 86.19 385 THR A N 1
ATOM 3102 C CA . THR A 1 385 ? -16.456 7.476 15.319 1.00 86.19 385 THR A CA 1
ATOM 3103 C C . THR A 1 385 ? -15.802 6.271 15.982 1.00 86.19 385 THR A C 1
ATOM 3105 O O . THR A 1 385 ? -16.354 5.176 15.957 1.00 86.19 385 THR A O 1
ATOM 3108 N N . THR A 1 386 ? -14.674 6.491 16.654 1.00 86.88 386 THR A N 1
ATOM 3109 C CA . THR A 1 386 ? -14.152 5.620 17.708 1.00 86.88 386 THR A CA 1
ATOM 3110 C C . THR A 1 386 ? -13.550 6.471 18.811 1.00 86.88 386 THR A C 1
ATOM 3112 O O . THR A 1 386 ? -13.054 7.575 18.566 1.00 86.88 386 THR A O 1
ATOM 3115 N N . CYS A 1 387 ? -13.544 5.914 20.011 1.00 86.19 387 CYS A N 1
ATOM 3116 C CA . CYS A 1 387 ? -12.928 6.511 21.189 1.00 86.19 387 CYS A CA 1
ATOM 3117 C C . CYS A 1 387 ? -11.686 5.728 21.593 1.00 86.19 387 CYS A C 1
ATOM 3119 O O . CYS A 1 387 ? -11.442 4.626 21.084 1.00 86.19 387 CYS A O 1
ATOM 3121 N N . ASP A 1 388 ? -10.899 6.307 22.494 1.00 79.75 388 ASP A N 1
ATOM 3122 C CA . ASP A 1 388 ? -9.699 5.656 22.991 1.00 79.75 388 ASP A CA 1
ATOM 3123 C C . ASP A 1 388 ? -10.089 4.465 23.872 1.00 79.75 388 ASP A C 1
ATOM 3125 O O . ASP A 1 388 ? -10.452 4.594 25.041 1.00 79.75 388 ASP A O 1
ATOM 3129 N N . SER A 1 389 ? -10.008 3.265 23.295 1.00 70.38 389 SER A N 1
ATOM 3130 C CA . SER A 1 389 ? -10.327 2.032 24.018 1.00 70.38 389 SER A CA 1
ATOM 3131 C C . SER A 1 389 ? -9.418 1.797 25.229 1.00 70.38 389 SER A C 1
ATOM 3133 O O . SER A 1 389 ? -9.826 1.105 26.161 1.00 70.38 389 SER A O 1
ATOM 3135 N N . THR A 1 390 ? -8.219 2.398 25.266 1.00 73.38 390 THR A N 1
ATOM 3136 C CA . THR A 1 390 ? -7.331 2.307 26.435 1.00 73.38 390 THR A CA 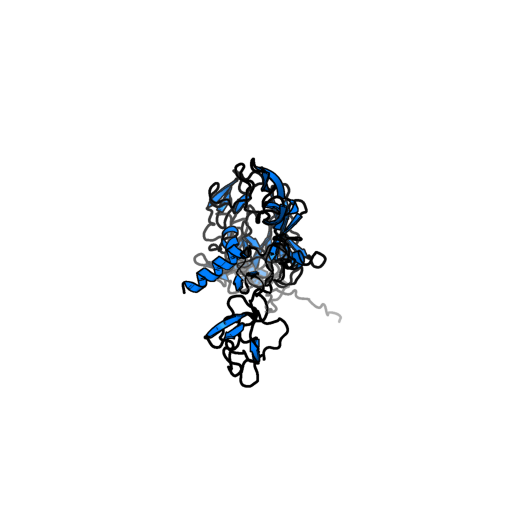1
ATOM 3137 C C . THR A 1 390 ? -7.872 3.084 27.633 1.00 73.38 390 THR A C 1
ATOM 3139 O O . THR A 1 390 ? -7.526 2.772 28.773 1.00 73.38 390 THR A O 1
ATOM 3142 N N . GLN A 1 391 ? -8.780 4.029 27.385 1.00 81.50 391 GLN A N 1
ATOM 3143 C CA . GLN A 1 391 ? -9.476 4.804 28.403 1.00 81.50 391 GLN A CA 1
ATOM 3144 C C . GLN A 1 391 ? -10.826 4.201 28.786 1.00 81.50 391 GLN A C 1
ATOM 3146 O O . GLN A 1 391 ? -11.554 4.842 29.522 1.00 81.50 391 GLN A O 1
ATOM 3151 N N . ASN A 1 392 ? -11.165 2.979 28.352 1.00 81.81 392 ASN A N 1
ATOM 3152 C CA . ASN A 1 392 ? -12.468 2.346 28.601 1.00 81.81 392 ASN A CA 1
ATOM 3153 C C . ASN A 1 392 ? -13.652 3.159 28.049 1.00 81.81 392 ASN A C 1
ATOM 3155 O O . ASN A 1 392 ? -14.709 3.222 28.682 1.00 81.81 392 ASN A O 1
ATOM 3159 N N . GLU A 1 393 ? -13.495 3.750 26.865 1.00 85.12 393 GLU A N 1
ATOM 3160 C CA . GLU A 1 393 ? -14.542 4.516 26.187 1.00 85.12 393 GLU A CA 1
ATOM 3161 C C . GLU A 1 393 ? -15.060 3.827 24.917 1.00 85.12 393 GLU A C 1
ATOM 3163 O O . GLU A 1 393 ? -14.334 3.123 24.214 1.00 85.12 393 GLU A O 1
ATOM 3168 N N . ILE A 1 394 ? -16.332 4.070 24.606 1.00 86.62 394 ILE A N 1
ATOM 3169 C CA . ILE A 1 394 ? -17.016 3.704 23.367 1.00 86.62 394 ILE A CA 1
ATOM 3170 C C . ILE A 1 394 ? -17.707 4.932 22.775 1.00 86.62 394 ILE A C 1
ATOM 3172 O O . ILE A 1 394 ? -18.311 5.735 23.485 1.00 86.62 394 ILE A O 1
ATOM 3176 N N . ALA A 1 395 ? -17.653 5.058 21.452 1.00 86.50 395 ALA A N 1
ATOM 3177 C CA . ALA A 1 395 ? -18.435 6.043 20.722 1.00 86.50 395 ALA A CA 1
ATOM 3178 C C . ALA A 1 395 ? -19.917 5.645 20.733 1.00 86.50 395 ALA A C 1
ATOM 3180 O O . ALA A 1 395 ? -20.269 4.555 20.273 1.00 86.50 395 ALA A O 1
ATOM 3181 N N . ASP A 1 396 ? -20.773 6.539 21.223 1.00 85.94 396 ASP A N 1
ATOM 3182 C CA . ASP A 1 396 ? -22.231 6.430 21.187 1.00 85.94 396 ASP A CA 1
ATOM 3183 C C . ASP A 1 396 ? -22.824 7.755 20.690 1.00 85.94 396 ASP A C 1
ATOM 3185 O O . ASP A 1 396 ? -22.682 8.798 21.332 1.00 85.94 396 ASP A O 1
ATOM 3189 N N . ASN A 1 397 ? -23.472 7.719 19.521 1.00 87.00 397 ASN A N 1
ATOM 3190 C CA . ASN A 1 397 ? -24.014 8.892 18.822 1.00 87.00 397 ASN A CA 1
ATOM 3191 C C . ASN A 1 397 ? -23.007 10.047 18.651 1.00 87.00 397 ASN A C 1
ATOM 3193 O O . ASN A 1 397 ? -23.355 11.210 18.847 1.00 87.00 397 ASN A O 1
ATOM 3197 N N . GLY A 1 398 ? -21.762 9.731 18.287 1.00 85.50 398 GLY A N 1
ATOM 3198 C CA . GLY A 1 398 ? -20.728 10.741 18.039 1.00 85.50 398 GLY A CA 1
ATOM 3199 C C . GLY A 1 398 ? -20.020 11.254 19.291 1.00 85.50 398 GLY A C 1
ATOM 3200 O O . GLY A 1 398 ? -19.163 12.121 19.179 1.00 85.50 398 GLY A O 1
ATOM 3201 N N . ILE A 1 399 ? -20.358 10.745 20.477 1.00 89.38 399 ILE A N 1
ATOM 3202 C CA . ILE A 1 399 ? -19.776 11.180 21.750 1.00 89.38 399 ILE A CA 1
ATOM 3203 C C . ILE A 1 399 ? -19.093 9.985 22.414 1.00 89.38 399 ILE A C 1
ATOM 3205 O O . ILE A 1 399 ? -19.659 8.891 22.455 1.00 89.38 399 ILE A O 1
ATOM 3209 N N . CYS A 1 400 ? -17.897 10.195 22.961 1.00 88.31 400 CYS A N 1
ATOM 3210 C CA . CYS A 1 400 ? -17.216 9.187 23.765 1.00 88.31 400 CYS A CA 1
ATOM 3211 C C . CYS A 1 400 ? -17.854 9.059 25.146 1.00 88.31 400 CYS A C 1
ATOM 3213 O O . CYS A 1 400 ? -18.018 10.041 25.871 1.00 88.31 400 CYS A O 1
ATOM 3215 N N . LYS A 1 401 ? -18.265 7.836 25.484 1.00 88.06 401 LYS A N 1
ATOM 3216 C CA . LYS A 1 401 ? -18.858 7.471 26.773 1.00 88.06 401 LYS A CA 1
ATOM 3217 C C . LYS A 1 401 ? -18.128 6.273 27.350 1.00 88.06 401 LYS A C 1
ATOM 3219 O O . LYS A 1 401 ? -17.607 5.454 26.604 1.00 88.06 401 LYS A O 1
ATOM 3224 N N . CYS A 1 402 ? -18.156 6.118 28.665 1.00 83.94 402 CYS A N 1
ATOM 3225 C CA . CYS A 1 402 ? -17.578 4.944 29.305 1.00 83.94 402 CYS A CA 1
ATOM 3226 C C . CYS A 1 402 ? -18.250 3.646 28.826 1.00 83.94 402 CYS A C 1
ATOM 3228 O O . CYS A 1 402 ? -19.469 3.591 28.649 1.00 83.94 402 CYS A O 1
ATOM 3230 N N . ILE A 1 403 ? -17.456 2.588 28.641 1.00 81.44 403 ILE A N 1
ATOM 3231 C CA . ILE A 1 403 ? -17.972 1.241 28.378 1.00 81.44 403 ILE A CA 1
ATOM 3232 C C . ILE A 1 403 ? -18.834 0.747 29.549 1.00 81.44 403 ILE A C 1
ATOM 3234 O O . ILE A 1 403 ? -18.672 1.218 30.678 1.00 81.44 403 ILE A O 1
ATOM 3238 N N . PRO A 1 404 ? -19.716 -0.243 29.325 1.00 74.94 404 PRO A N 1
ATOM 3239 C CA . PRO A 1 404 ? -20.446 -0.877 30.415 1.00 74.94 404 PRO A CA 1
ATOM 3240 C C . PRO A 1 404 ? -19.509 -1.398 31.512 1.00 74.94 404 PRO A C 1
ATOM 3242 O O . PRO A 1 404 ? -18.459 -1.974 31.227 1.00 74.94 404 PRO A O 1
ATOM 3245 N N . ASN A 1 405 ? -19.942 -1.253 32.761 1.00 73.62 405 ASN A N 1
ATOM 3246 C CA . ASN A 1 405 ? -19.170 -1.515 33.976 1.00 73.62 405 ASN A CA 1
ATOM 3247 C C . ASN A 1 405 ? -18.003 -0.540 34.204 1.00 73.62 405 ASN A C 1
ATOM 3249 O O . ASN A 1 405 ? -17.072 -0.886 34.927 1.00 73.62 405 ASN A O 1
ATOM 3253 N N . SER A 1 406 ? -18.059 0.667 33.637 1.00 76.69 406 SER A N 1
ATOM 3254 C CA . SER A 1 406 ? -17.127 1.765 33.922 1.00 76.69 406 SER A CA 1
ATOM 3255 C C . SER A 1 406 ? -17.876 3.052 34.290 1.00 76.69 406 SER A C 1
ATOM 3257 O O . SER A 1 406 ? -19.044 3.230 33.946 1.00 76.69 406 SER A O 1
ATOM 3259 N N . GLY A 1 407 ? -17.204 3.959 35.000 1.00 73.31 407 GLY A N 1
ATOM 3260 C CA . GLY A 1 407 ? -17.702 5.289 35.363 1.00 73.31 407 GLY A CA 1
ATOM 3261 C C . GLY A 1 407 ? -16.637 6.365 35.150 1.00 73.31 407 GLY A C 1
ATOM 3262 O O . GLY A 1 407 ? -15.445 6.064 35.130 1.00 73.31 407 GLY A O 1
ATOM 3263 N N . LEU A 1 408 ? -17.059 7.619 34.975 1.00 73.94 408 LEU A N 1
ATOM 3264 C CA . LEU A 1 408 ? -16.150 8.746 34.752 1.00 73.94 408 LEU A CA 1
ATOM 3265 C C . LEU A 1 408 ? -15.502 9.175 36.083 1.00 73.94 408 LEU A C 1
ATOM 3267 O O . LEU A 1 408 ? -16.208 9.387 37.063 1.00 73.94 408 LEU A O 1
ATOM 3271 N N . GLN A 1 409 ? -14.181 9.340 36.120 1.00 73.25 409 GLN A N 1
ATOM 3272 C CA . GLN A 1 409 ? -13.408 9.851 37.253 1.00 73.25 409 GLN A CA 1
ATOM 3273 C C . GLN A 1 409 ? -12.382 10.867 36.747 1.00 73.25 409 GLN A C 1
ATOM 3275 O O . GLN A 1 409 ? -11.496 10.517 35.974 1.00 73.25 409 GLN A O 1
ATOM 3280 N N . GLU A 1 410 ? -12.499 12.128 37.177 1.00 74.44 410 GLU A N 1
ATOM 3281 C CA . GLU A 1 410 ? -11.581 13.215 36.777 1.00 74.44 410 GLU A CA 1
ATOM 3282 C C . GLU A 1 410 ? -11.388 13.339 35.248 1.00 74.44 410 GLU A C 1
ATOM 3284 O O . GLU A 1 410 ? -10.342 13.772 34.775 1.00 74.44 410 GLU A O 1
ATOM 3289 N N . GLY A 1 411 ? -12.410 12.965 34.470 1.00 73.56 411 GLY A N 1
ATOM 3290 C CA . GLY A 1 411 ? -12.373 12.991 33.006 1.00 73.56 411 GLY A CA 1
ATOM 3291 C C . GLY A 1 411 ? -11.888 11.705 32.327 1.00 73.56 411 GLY A C 1
ATOM 3292 O O . GLY A 1 411 ? -11.839 11.699 31.109 1.00 73.56 411 GLY A O 1
ATOM 3293 N N . ASN A 1 412 ? -11.587 10.630 33.067 1.00 77.56 412 ASN A N 1
ATOM 3294 C CA . ASN A 1 412 ? -11.210 9.319 32.512 1.00 77.56 412 ASN A CA 1
ATOM 3295 C C . ASN A 1 412 ? -12.239 8.241 32.884 1.00 77.56 412 ASN A C 1
ATOM 3297 O O . ASN A 1 412 ? -12.792 8.290 33.983 1.00 77.56 412 ASN A O 1
ATOM 3301 N N . CYS A 1 413 ? -12.476 7.234 32.036 1.00 81.19 413 CYS A N 1
ATOM 3302 C CA . CYS A 1 413 ? -13.358 6.121 32.400 1.00 81.19 413 CYS A CA 1
ATOM 3303 C C . CYS A 1 413 ? -12.610 5.004 33.150 1.00 81.19 413 CYS A C 1
ATOM 3305 O O . CYS A 1 413 ? -11.691 4.355 32.644 1.00 81.19 413 CYS A O 1
ATOM 3307 N N . THR A 1 414 ? -13.057 4.741 34.376 1.00 78.31 414 THR A N 1
ATOM 3308 C CA . THR A 1 414 ? -12.494 3.736 35.283 1.00 78.31 414 THR A CA 1
ATOM 3309 C C . THR A 1 414 ? -13.488 2.596 35.471 1.00 78.31 414 THR A C 1
ATOM 3311 O O . THR A 1 414 ? -14.677 2.839 35.678 1.00 78.31 414 THR A O 1
ATOM 3314 N N . LEU A 1 415 ? -13.011 1.348 35.444 1.00 78.62 415 LEU A N 1
ATOM 3315 C CA . LEU A 1 415 ? -13.841 0.172 35.716 1.00 78.62 415 LEU A CA 1
ATOM 3316 C C . LEU A 1 415 ? -14.464 0.251 37.117 1.00 78.62 415 LEU A C 1
ATOM 3318 O O . LEU A 1 415 ? -13.777 0.484 38.116 1.00 78.62 415 LEU A O 1
ATOM 3322 N N . CYS A 1 416 ? -15.767 -0.001 37.194 1.00 77.62 416 CYS A N 1
ATOM 3323 C CA . CYS A 1 416 ? -16.475 -0.188 38.446 1.00 77.62 416 CYS A CA 1
ATOM 3324 C C . CYS A 1 416 ? -15.877 -1.403 39.166 1.00 77.62 416 CYS A C 1
ATOM 3326 O O . CYS A 1 416 ? -15.644 -2.453 38.565 1.00 77.62 416 CYS A O 1
ATOM 3328 N N . LYS A 1 417 ? -15.632 -1.278 40.474 1.00 71.75 417 LYS A N 1
ATOM 3329 C CA . LYS A 1 417 ? -15.044 -2.368 41.273 1.00 71.75 417 LYS A CA 1
ATOM 3330 C C . LYS A 1 417 ? -15.932 -3.612 41.329 1.00 71.75 417 LYS A C 1
ATOM 3332 O O . LYS A 1 417 ? -15.446 -4.694 41.646 1.00 71.75 417 LYS A O 1
ATOM 3337 N N . GLU A 1 418 ? -17.216 -3.445 41.039 1.00 65.81 418 GLU A N 1
ATOM 3338 C CA . GLU A 1 418 ? -18.236 -4.472 41.121 1.00 65.81 418 GLU A CA 1
ATOM 3339 C C . GLU A 1 418 ? -18.866 -4.697 39.732 1.00 65.81 418 GLU A C 1
ATOM 3341 O O . GLU A 1 418 ? -19.579 -3.842 39.208 1.00 65.81 418 GLU A O 1
ATOM 3346 N N . GLY A 1 419 ? -18.588 -5.853 39.116 1.00 65.25 419 GLY A N 1
ATOM 3347 C CA . GLY A 1 419 ? -18.957 -6.197 37.726 1.00 65.25 419 GLY A CA 1
ATOM 3348 C C . GLY A 1 419 ? -20.460 -6.357 37.434 1.00 65.25 419 GLY A C 1
ATOM 3349 O O . GLY A 1 419 ? -20.840 -6.785 36.339 1.00 65.25 419 GLY A O 1
ATOM 3350 N N . TYR A 1 420 ? -21.316 -6.034 38.406 1.00 76.69 420 TYR A N 1
ATOM 3351 C CA . TYR A 1 420 ? -22.772 -6.035 38.298 1.00 76.69 420 TYR A CA 1
ATOM 3352 C C . TYR A 1 420 ? -23.369 -4.644 38.049 1.00 76.69 420 TYR A C 1
ATOM 3354 O O . TYR A 1 420 ? -24.541 -4.553 37.661 1.00 76.69 420 TYR A O 1
ATOM 3362 N N . CYS A 1 421 ? -22.592 -3.571 38.230 1.00 77.88 421 CYS A N 1
ATOM 3363 C CA . CYS A 1 421 ? -22.998 -2.228 37.821 1.00 77.88 421 CYS A CA 1
ATOM 3364 C C . CYS A 1 421 ? -22.819 -2.069 36.310 1.00 77.88 421 CYS A C 1
ATOM 3366 O O . CYS A 1 421 ? -21.734 -2.314 35.806 1.00 77.88 421 CYS A O 1
ATOM 3368 N N . GLN A 1 422 ? -23.837 -1.584 35.600 1.00 78.12 422 GLN A N 1
ATOM 3369 C CA . GLN A 1 422 ? -23.656 -1.102 34.228 1.00 78.12 422 GLN A CA 1
ATOM 3370 C C . GLN A 1 422 ? -22.948 0.259 34.216 1.00 78.12 422 GLN A C 1
ATOM 3372 O O . GLN A 1 422 ? -22.080 0.483 33.380 1.00 78.12 422 GLN A O 1
ATOM 3377 N N . GLU A 1 423 ? -23.290 1.130 35.163 1.00 79.38 423 GLU A N 1
ATOM 3378 C CA . GLU A 1 423 ? -22.662 2.431 35.415 1.00 79.38 423 GLU A CA 1
ATOM 3379 C C . GLU A 1 423 ? -22.522 2.603 36.935 1.00 79.38 423 GLU A C 1
ATOM 3381 O O . GLU A 1 423 ? -23.406 2.166 37.681 1.00 79.38 423 GLU A O 1
ATOM 3386 N N . CYS A 1 424 ? -21.446 3.237 37.410 1.00 82.62 424 CYS A N 1
ATOM 3387 C CA . CYS A 1 424 ? -21.216 3.538 38.830 1.00 82.62 424 CYS A CA 1
ATOM 3388 C C . CYS A 1 424 ? -21.031 5.043 39.090 1.00 82.62 424 CYS A C 1
ATOM 3390 O O . CYS A 1 424 ? -20.741 5.814 38.176 1.00 82.62 424 CYS A O 1
ATOM 3392 N N . GLU A 1 425 ? -21.248 5.476 40.336 1.00 78.06 425 GLU A N 1
ATOM 3393 C CA . GLU A 1 425 ? -21.114 6.884 40.731 1.00 78.06 425 GLU A CA 1
ATOM 3394 C C . GLU A 1 425 ? -19.665 7.382 40.649 1.00 78.06 425 GLU A C 1
ATOM 3396 O O . GLU A 1 425 ? -18.739 6.687 41.064 1.00 78.06 425 GLU A O 1
ATOM 3401 N N . LEU A 1 426 ? -19.504 8.642 40.220 1.00 67.62 426 LEU A N 1
ATOM 3402 C CA . LEU A 1 426 ? -18.219 9.350 40.082 1.00 67.62 426 LEU A CA 1
ATOM 3403 C C . LEU A 1 426 ? -17.333 9.306 41.341 1.00 67.62 426 LEU A C 1
ATOM 3405 O O . LEU A 1 426 ? -16.111 9.303 41.235 1.00 67.62 426 LEU A O 1
ATOM 3409 N N . GLU A 1 427 ? -17.934 9.287 42.533 1.00 70.19 427 GLU A N 1
ATOM 3410 C CA . GLU A 1 427 ? -17.208 9.346 43.813 1.00 70.19 427 GLU A CA 1
ATOM 3411 C C . GLU A 1 427 ? -17.183 8.005 44.563 1.00 70.19 427 GLU A C 1
ATOM 3413 O O . GLU A 1 427 ? -16.471 7.861 45.559 1.00 70.19 427 GLU A O 1
ATOM 3418 N N . ASN A 1 428 ? -17.955 7.008 44.113 1.00 73.50 428 ASN A N 1
ATOM 3419 C CA . ASN A 1 428 ? -18.055 5.721 44.791 1.00 73.50 428 ASN A CA 1
ATOM 3420 C C . ASN A 1 428 ? -18.271 4.570 43.799 1.00 73.50 428 ASN A C 1
ATOM 3422 O O . ASN A 1 428 ? -19.396 4.236 43.439 1.00 73.50 428 ASN A O 1
ATOM 3426 N N . PHE A 1 429 ? -17.179 3.890 43.445 1.00 69.75 429 PHE A N 1
ATOM 3427 C CA . PHE A 1 429 ? -17.160 2.748 42.519 1.00 69.75 429 PHE A CA 1
ATOM 3428 C C . PHE A 1 429 ? -17.874 1.482 43.026 1.00 69.75 429 PHE A C 1
ATOM 3430 O O . PHE A 1 429 ? -17.941 0.500 42.289 1.00 69.75 429 PHE A O 1
ATOM 3437 N N . TYR A 1 430 ? -18.371 1.493 44.268 1.00 70.69 430 TYR A N 1
ATOM 3438 C CA . TYR A 1 430 ? -19.240 0.457 44.844 1.00 70.69 430 TYR A CA 1
ATOM 3439 C C . TYR A 1 430 ? -20.733 0.824 44.755 1.00 70.69 430 TYR A C 1
ATOM 3441 O O . TYR A 1 430 ? -21.599 0.019 45.079 1.00 70.69 430 TYR A O 1
ATOM 3449 N N . SER A 1 431 ? -21.045 2.057 44.349 1.00 80.69 431 SER A N 1
ATOM 3450 C CA . SER A 1 431 ? -22.408 2.528 44.126 1.00 80.69 431 SER A CA 1
ATOM 3451 C C . SER A 1 431 ? -22.746 2.429 42.642 1.00 80.69 431 SER A C 1
ATOM 3453 O O . SER A 1 431 ? -22.214 3.189 41.833 1.00 80.69 431 SER A O 1
ATOM 3455 N N . CYS A 1 432 ? -23.673 1.552 42.278 1.00 83.31 432 CYS A N 1
ATOM 3456 C CA . CYS A 1 432 ? -24.217 1.494 40.928 1.00 83.31 432 CYS A CA 1
ATOM 3457 C C . CYS A 1 432 ? -25.243 2.623 40.693 1.00 83.31 432 CYS A C 1
ATOM 3459 O O . CYS A 1 432 ? -26.098 2.891 41.541 1.00 83.31 432 CYS A O 1
ATOM 3461 N N . ILE A 1 433 ? -25.205 3.236 39.509 1.00 86.31 433 ILE A N 1
ATOM 3462 C CA . ILE A 1 433 ? -26.270 4.094 38.958 1.00 86.31 433 ILE A CA 1
ATOM 3463 C C . ILE A 1 433 ? -27.299 3.233 38.217 1.00 86.31 433 ILE A C 1
ATOM 3465 O O . ILE A 1 433 ? -28.492 3.528 38.221 1.00 86.31 433 ILE A O 1
ATOM 3469 N N . SER A 1 434 ? -26.847 2.144 37.598 1.00 86.50 434 SER A N 1
ATOM 3470 C CA . SER A 1 434 ? -27.684 1.190 36.873 1.00 86.50 434 SER A CA 1
ATOM 3471 C C . SER A 1 434 ? -27.073 -0.213 36.929 1.00 86.50 434 SER A C 1
ATOM 3473 O O . SER A 1 434 ? -25.874 -0.375 37.163 1.00 86.50 434 SER A O 1
ATOM 3475 N N . CYS A 1 435 ? -27.900 -1.247 36.751 1.00 86.00 435 CYS A N 1
ATOM 3476 C CA . CYS A 1 435 ? -27.464 -2.646 36.797 1.00 86.00 435 CYS A CA 1
ATOM 3477 C C . CYS A 1 435 ? -27.255 -3.220 35.404 1.00 86.00 435 CYS A C 1
ATOM 3479 O O . CYS A 1 435 ? -28.038 -2.940 34.499 1.00 86.00 435 CYS A O 1
ATOM 3481 N N . LYS A 1 436 ? -26.245 -4.084 35.262 1.00 83.25 436 LYS A N 1
ATOM 3482 C CA . LYS A 1 436 ? -25.909 -4.785 34.016 1.00 83.25 436 LYS A CA 1
ATOM 3483 C C . LYS A 1 436 ? -27.144 -5.444 33.394 1.00 83.25 436 LYS A C 1
ATOM 3485 O O . LYS A 1 436 ? -27.780 -6.298 34.019 1.00 83.25 436 LYS A O 1
ATOM 3490 N N . VAL A 1 437 ? -27.482 -5.081 32.155 1.00 82.62 437 VAL A N 1
ATOM 3491 C CA . VAL A 1 437 ? -28.610 -5.683 31.420 1.00 82.62 437 VAL A CA 1
ATOM 3492 C C . VAL A 1 437 ? -28.421 -7.200 31.308 1.00 82.62 437 VAL A C 1
ATOM 3494 O O . VAL A 1 437 ? -27.321 -7.684 31.058 1.00 82.62 437 VAL A O 1
ATOM 3497 N N . GLY A 1 438 ? -29.495 -7.968 31.516 1.00 84.19 438 GLY A N 1
ATOM 3498 C CA . GLY A 1 438 ? -29.465 -9.436 31.438 1.00 84.19 438 GLY A CA 1
ATOM 3499 C C . GLY A 1 438 ? -28.888 -10.145 32.672 1.00 84.19 438 GLY A C 1
ATOM 3500 O O . GLY A 1 438 ? -28.927 -11.369 32.731 1.00 84.19 438 GLY A O 1
ATOM 3501 N N . SER A 1 439 ? -28.423 -9.411 33.688 1.00 86.62 439 SER A N 1
ATOM 3502 C CA . SER A 1 439 ? -27.918 -9.997 34.945 1.00 86.62 439 SER A CA 1
ATOM 3503 C C . SER A 1 439 ? -29.011 -10.502 35.899 1.00 86.62 439 SER A C 1
ATOM 3505 O O . SER A 1 439 ? -28.696 -11.100 36.925 1.00 86.62 439 SER A O 1
ATOM 3507 N N . ASN A 1 440 ? -30.292 -10.267 35.588 1.00 91.69 440 ASN A N 1
ATOM 3508 C CA . ASN A 1 440 ? -31.436 -10.493 36.485 1.00 91.69 440 ASN A CA 1
ATOM 3509 C C . ASN A 1 440 ? -31.303 -9.766 37.839 1.00 91.69 440 ASN A C 1
ATOM 3511 O O . ASN A 1 440 ? -31.757 -10.270 38.868 1.00 91.69 440 ASN A O 1
ATOM 3515 N N . ARG A 1 441 ? -30.689 -8.576 37.836 1.00 90.69 441 ARG A N 1
ATOM 3516 C CA . ARG A 1 441 ? -30.552 -7.698 39.004 1.00 90.69 441 ARG A CA 1
ATOM 3517 C C . ARG A 1 441 ? -31.422 -6.449 38.879 1.00 90.69 441 ARG A C 1
ATOM 3519 O O . ARG A 1 441 ? -31.755 -6.015 37.779 1.00 90.69 441 ARG A O 1
ATOM 3526 N N . ILE A 1 442 ? -31.769 -5.867 40.018 1.00 92.94 442 ILE A N 1
ATOM 3527 C CA . ILE A 1 442 ? -32.469 -4.590 40.147 1.00 92.94 442 ILE A CA 1
ATOM 3528 C C . ILE A 1 442 ? -31.678 -3.671 41.074 1.00 92.94 442 ILE A C 1
ATOM 3530 O O . ILE A 1 442 ? -31.074 -4.118 42.051 1.00 92.94 442 ILE A O 1
ATOM 3534 N N . LEU A 1 443 ? -31.683 -2.379 40.757 1.00 92.69 443 LEU A N 1
ATOM 3535 C CA . LEU A 1 443 ? -30.993 -1.373 41.547 1.00 92.69 443 LEU A CA 1
ATOM 3536 C C . LEU A 1 443 ? -31.781 -1.067 42.827 1.00 92.69 443 LEU A C 1
ATOM 3538 O O . LEU A 1 443 ? -32.905 -0.572 42.763 1.00 92.69 443 LEU A O 1
ATOM 3542 N N . ILE A 1 444 ? -31.183 -1.332 43.988 1.00 90.44 444 ILE A N 1
ATOM 3543 C CA . ILE A 1 444 ? -31.744 -1.026 45.309 1.00 90.44 444 ILE A CA 1
ATOM 3544 C C . ILE A 1 444 ? -30.647 -0.367 46.141 1.00 90.44 444 ILE A C 1
ATOM 3546 O O . ILE A 1 444 ? -29.602 -0.966 46.362 1.00 90.44 444 ILE A O 1
ATOM 3550 N N . ASN A 1 445 ? -30.877 0.859 46.622 1.00 89.94 445 ASN A N 1
ATOM 3551 C CA . ASN A 1 445 ? -29.916 1.604 47.450 1.00 89.94 445 ASN A CA 1
ATOM 3552 C C . ASN A 1 445 ? -28.498 1.664 46.851 1.00 89.94 445 ASN A C 1
ATOM 3554 O O . ASN A 1 445 ? -27.516 1.500 47.569 1.00 89.94 445 ASN A O 1
ATOM 3558 N N . LYS A 1 446 ? -28.399 1.900 45.536 1.00 86.50 446 LYS A N 1
ATOM 3559 C CA . LYS A 1 446 ? -27.129 1.937 44.788 1.00 86.50 446 LYS A CA 1
ATOM 3560 C C . LYS A 1 446 ? -26.382 0.595 44.721 1.00 86.50 446 LYS A C 1
ATOM 3562 O O . LYS A 1 446 ? -25.219 0.570 44.351 1.00 86.50 446 LYS A O 1
ATOM 3567 N N . GLN A 1 447 ? -27.036 -0.520 45.034 1.00 87.12 447 GLN A N 1
ATOM 3568 C CA . GLN A 1 447 ? -26.495 -1.868 44.855 1.00 87.12 447 GLN A CA 1
ATOM 3569 C C . GLN A 1 447 ? -27.365 -2.665 43.885 1.00 87.12 447 GLN A C 1
ATOM 3571 O O . GLN A 1 447 ? -28.591 -2.525 43.863 1.00 87.12 447 GLN A O 1
ATOM 3576 N N . CYS A 1 448 ? -26.734 -3.506 43.070 1.00 87.44 448 CYS A N 1
ATOM 3577 C CA . CYS A 1 448 ? -27.434 -4.365 42.122 1.00 87.44 448 CYS A CA 1
ATOM 3578 C C . CYS A 1 448 ? -27.730 -5.727 42.739 1.00 87.44 448 CYS A C 1
ATOM 3580 O O . CYS A 1 448 ? -26.910 -6.646 42.709 1.00 87.44 448 CYS A O 1
ATOM 3582 N N . ASN A 1 449 ? -28.944 -5.860 43.265 1.00 91.19 449 ASN A N 1
ATOM 3583 C CA . ASN A 1 449 ? -29.401 -7.057 43.961 1.00 91.19 449 ASN A CA 1
ATOM 3584 C C . ASN A 1 449 ? -30.181 -7.968 43.016 1.00 91.19 449 ASN A C 1
ATOM 3586 O O . ASN A 1 449 ? -30.851 -7.484 42.106 1.00 91.19 449 ASN A O 1
ATOM 3590 N N . CYS A 1 450 ? -30.139 -9.284 43.234 1.00 92.56 450 CYS A N 1
ATOM 3591 C CA . CYS A 1 450 ? -30.935 -10.217 42.439 1.00 92.56 450 CYS A CA 1
ATOM 3592 C C . CYS A 1 450 ? -32.434 -9.900 42.526 1.00 92.56 450 CYS A C 1
ATOM 3594 O O . CYS A 1 450 ? -32.964 -9.587 43.595 1.00 92.56 450 CYS A O 1
ATOM 3596 N N . LEU A 1 451 ? -33.121 -10.006 41.387 1.00 93.81 451 LEU A N 1
ATOM 3597 C CA . LEU A 1 451 ? -34.578 -9.937 41.327 1.00 93.81 451 LEU A CA 1
ATOM 3598 C C . LEU A 1 451 ? -35.204 -11.011 42.227 1.00 93.81 451 LEU A C 1
ATOM 3600 O O . LEU A 1 451 ? -34.646 -12.090 42.430 1.00 93.81 451 LEU A O 1
ATOM 3604 N N . PHE A 1 452 ? -36.406 -10.740 42.735 1.00 91.81 452 PHE A N 1
ATOM 3605 C CA . PHE A 1 452 ? -37.131 -11.710 43.554 1.00 91.81 452 PHE A CA 1
ATOM 3606 C C . PHE A 1 452 ? -37.332 -13.036 42.796 1.00 91.81 452 PHE A C 1
ATOM 3608 O O . PHE A 1 452 ? -37.782 -13.044 41.650 1.00 91.81 452 PHE A O 1
ATOM 3615 N N . GLY A 1 453 ? -36.998 -14.159 43.439 1.00 89.94 453 GLY A N 1
ATOM 3616 C CA . GLY A 1 453 ? -37.019 -15.492 42.818 1.00 89.94 453 GLY A CA 1
ATOM 3617 C C . GLY A 1 453 ? -35.726 -15.884 42.090 1.00 89.94 453 GLY A C 1
ATOM 3618 O O . GLY A 1 453 ? -35.669 -16.966 41.500 1.00 89.94 453 GLY A O 1
ATOM 3619 N N . TYR A 1 454 ? -34.696 -15.041 42.151 1.00 93.62 454 TYR A N 1
ATOM 3620 C CA . TYR A 1 454 ? -33.346 -15.329 41.680 1.00 93.62 454 TYR A CA 1
ATOM 3621 C C . TYR A 1 454 ? -32.360 -15.305 42.856 1.00 93.62 454 TYR A C 1
ATOM 3623 O O . TYR A 1 454 ? -32.593 -14.617 43.849 1.00 93.62 454 TYR A O 1
ATOM 3631 N N . TYR A 1 455 ? -31.267 -16.058 42.751 1.00 91.31 455 TYR A N 1
ATOM 3632 C CA . TYR A 1 455 ? -30.176 -16.074 43.726 1.00 91.31 455 TYR A CA 1
ATOM 3633 C C . TYR A 1 455 ? -28.841 -15.778 43.043 1.00 91.31 455 TYR A C 1
ATOM 3635 O O . TYR A 1 455 ? -28.688 -16.011 41.842 1.00 91.31 455 TYR A O 1
ATOM 3643 N N . ASP A 1 456 ? -27.893 -15.249 43.812 1.00 89.06 456 ASP A N 1
ATOM 3644 C CA . ASP A 1 456 ? -26.536 -14.976 43.351 1.00 89.06 456 ASP A CA 1
ATOM 3645 C C . ASP A 1 456 ? -25.689 -16.248 43.509 1.00 89.06 456 ASP A C 1
ATOM 3647 O O . ASP A 1 456 ? -25.516 -16.706 44.641 1.00 89.06 456 ASP A O 1
ATOM 3651 N N . PRO A 1 457 ? -25.216 -16.883 42.422 1.00 84.38 457 PRO A N 1
ATOM 3652 C CA . PRO A 1 457 ? -24.356 -18.056 42.525 1.00 84.38 457 PRO A CA 1
ATOM 3653 C C . PRO A 1 457 ? -22.885 -17.709 42.812 1.00 84.38 457 PRO A C 1
ATOM 3655 O O . PRO A 1 457 ? -22.078 -18.634 42.851 1.00 84.38 457 PRO A O 1
ATOM 3658 N N . GLU A 1 458 ? -22.524 -16.424 42.945 1.00 80.31 458 GLU A N 1
ATOM 3659 C CA . GLU A 1 458 ? -21.130 -15.957 43.039 1.00 80.31 458 GLU A CA 1
ATOM 3660 C C . GLU A 1 458 ? -20.265 -16.396 41.836 1.00 80.31 458 GLU A C 1
ATOM 3662 O O . GLU A 1 458 ? -19.073 -16.668 41.965 1.00 80.31 458 GLU A O 1
ATOM 3667 N N . ASN A 1 459 ? -20.858 -16.488 40.637 1.00 74.31 459 ASN A N 1
ATOM 3668 C CA . ASN A 1 459 ? -20.125 -16.840 39.418 1.00 74.31 459 ASN A CA 1
ATOM 3669 C C . ASN A 1 459 ? -19.409 -15.628 38.794 1.00 74.31 459 ASN A C 1
ATOM 3671 O O . ASN A 1 459 ? -19.816 -14.482 38.982 1.00 74.31 459 ASN A O 1
ATOM 3675 N N . GLU A 1 460 ? -18.370 -15.884 37.992 1.00 67.88 460 GLU A N 1
ATOM 3676 C CA . GLU A 1 460 ? -17.624 -14.828 37.281 1.00 67.88 460 GLU A CA 1
ATOM 3677 C C . GLU A 1 460 ? -18.512 -14.017 36.320 1.00 67.88 460 GLU A C 1
ATOM 3679 O O . GLU A 1 460 ? -18.292 -12.823 36.129 1.00 67.88 460 GLU A O 1
ATOM 3684 N N . ASP A 1 461 ? -19.566 -14.631 35.772 1.00 67.88 461 ASP A N 1
ATOM 3685 C CA . ASP A 1 461 ? -20.497 -13.970 34.846 1.00 67.88 461 ASP A CA 1
ATOM 3686 C C . ASP A 1 461 ? -21.426 -12.963 35.560 1.00 67.88 461 ASP A C 1
ATOM 3688 O O . ASP A 1 461 ? -22.009 -12.075 34.922 1.00 67.88 461 ASP A O 1
ATOM 3692 N N . GLN A 1 462 ? -21.554 -13.112 36.887 1.00 74.44 462 GLN A N 1
ATOM 3693 C CA . GLN A 1 462 ? -22.353 -12.315 37.824 1.00 74.44 462 GLN A CA 1
ATOM 3694 C C . GLN A 1 462 ? -23.853 -12.229 37.486 1.00 74.44 462 GLN A C 1
ATOM 3696 O O . GLN A 1 462 ? -24.537 -11.251 37.817 1.00 74.44 462 GLN A O 1
ATOM 3701 N N . ILE A 1 463 ? -24.382 -13.278 36.847 1.00 84.31 463 ILE A N 1
ATOM 3702 C CA . ILE A 1 463 ? -25.794 -13.415 36.462 1.00 84.31 463 ILE A CA 1
ATOM 3703 C C . ILE A 1 463 ? -26.551 -14.148 37.574 1.00 84.31 463 ILE A C 1
ATOM 3705 O O . ILE A 1 463 ? -26.232 -15.292 37.894 1.00 84.31 463 ILE A O 1
ATOM 3709 N N . CYS A 1 464 ? -27.606 -13.534 38.116 1.00 89.06 464 CYS A N 1
ATOM 3710 C CA . CYS A 1 464 ? -28.461 -14.212 39.086 1.00 89.06 464 CYS A CA 1
ATOM 3711 C C . CYS A 1 464 ? -29.246 -15.348 38.414 1.00 89.06 464 CYS A C 1
ATOM 3713 O O . CYS A 1 464 ? -29.852 -15.167 37.348 1.00 89.06 464 CYS A O 1
ATOM 3715 N N . LEU A 1 465 ? -29.272 -16.515 39.060 1.00 90.00 465 LEU A N 1
ATOM 3716 C CA . LEU A 1 465 ? -29.930 -17.721 38.562 1.00 90.00 465 LEU A CA 1
ATOM 3717 C C . LEU A 1 465 ? -31.319 -17.876 39.172 1.00 90.00 465 LEU A C 1
ATOM 3719 O O . LEU A 1 465 ? -31.552 -17.553 40.335 1.00 90.00 465 LEU A O 1
ATOM 3723 N N . ARG A 1 466 ? -32.265 -18.381 38.379 1.00 90.62 466 ARG A N 1
ATOM 3724 C CA . ARG A 1 466 ? -33.645 -18.584 38.828 1.00 90.62 466 ARG A CA 1
ATOM 3725 C C . ARG A 1 466 ? -33.705 -19.734 39.832 1.00 90.62 466 ARG A C 1
ATOM 3727 O O . ARG A 1 466 ? -33.185 -20.816 39.568 1.00 90.62 466 ARG A O 1
ATOM 3734 N N . ILE A 1 467 ? -34.408 -19.530 40.942 1.00 88.12 467 ILE A N 1
ATOM 3735 C CA . ILE A 1 467 ? -34.688 -20.594 41.907 1.00 88.12 467 ILE A CA 1
ATOM 3736 C C . ILE A 1 467 ? -35.682 -21.565 41.261 1.00 88.12 467 ILE A C 1
ATOM 3738 O O . ILE A 1 467 ? -36.862 -21.252 41.084 1.00 88.12 467 ILE A O 1
ATOM 3742 N N . LEU A 1 468 ? -35.210 -22.756 40.893 1.00 80.69 468 LEU A N 1
ATOM 3743 C CA . LEU A 1 468 ? -36.084 -23.873 40.551 1.00 80.69 468 LEU A CA 1
ATOM 3744 C C . LEU A 1 468 ? -36.583 -24.483 41.859 1.00 80.69 468 LEU A C 1
ATOM 3746 O O . LEU A 1 468 ? -35.887 -25.270 42.497 1.00 80.69 468 LEU A O 1
ATOM 3750 N N . ILE A 1 469 ? -37.800 -24.118 42.263 1.00 67.38 469 ILE A N 1
ATOM 3751 C CA . ILE A 1 469 ? -38.518 -24.885 43.278 1.00 67.38 469 ILE A CA 1
ATOM 3752 C C . ILE A 1 469 ? -38.829 -26.234 42.631 1.00 67.38 469 ILE A C 1
ATOM 3754 O O . ILE A 1 469 ? -39.782 -26.365 41.865 1.00 67.38 469 ILE A O 1
ATOM 3758 N N . LEU A 1 470 ? -37.987 -27.231 42.900 1.00 52.00 470 LEU A N 1
ATOM 3759 C CA . LEU A 1 470 ? -38.332 -28.624 42.669 1.00 52.00 470 LEU A CA 1
ATOM 3760 C C . LEU A 1 470 ? -39.541 -28.913 43.554 1.00 52.00 470 LEU A C 1
ATOM 3762 O O . LEU A 1 470 ? -39.418 -29.100 44.762 1.00 52.00 470 LEU A O 1
ATOM 3766 N N . SER A 1 471 ? -40.723 -28.900 42.951 1.00 50.28 471 SER A N 1
ATOM 3767 C CA . SER A 1 471 ? -41.961 -29.356 43.563 1.00 50.28 471 SER A CA 1
ATOM 3768 C C . SER A 1 471 ? -41.889 -30.872 43.774 1.00 50.28 471 SER A C 1
ATOM 3770 O O . SER A 1 471 ? -42.516 -31.640 43.053 1.00 50.28 471 SER A O 1
ATOM 3772 N N . TYR A 1 472 ? -41.095 -31.303 44.755 1.00 46.84 472 TYR A N 1
ATOM 3773 C CA . TYR A 1 472 ? -41.179 -32.619 45.380 1.00 46.84 472 TYR A CA 1
ATOM 3774 C C . TYR A 1 472 ? -42.113 -32.500 46.587 1.00 46.84 472 TYR A C 1
ATOM 3776 O O . TYR A 1 472 ? -41.692 -32.434 47.736 1.00 46.84 472 TYR A O 1
ATOM 3784 N N . PHE A 1 473 ? -43.411 -32.436 46.303 1.00 48.78 473 PHE A N 1
ATOM 3785 C CA . PHE A 1 473 ? -44.440 -32.843 47.251 1.00 48.78 473 PHE A CA 1
ATOM 3786 C C . PHE A 1 473 ? -45.304 -33.886 46.547 1.00 48.78 473 PHE A C 1
ATOM 3788 O O . PHE A 1 473 ? -46.223 -33.573 45.795 1.00 48.78 473 PHE A O 1
ATOM 3795 N N . SER A 1 474 ? -44.960 -35.147 46.772 1.00 44.59 474 SER A N 1
ATOM 3796 C CA . SER A 1 474 ? -45.888 -36.270 46.678 1.00 44.59 474 SER A CA 1
ATOM 3797 C C . SER A 1 474 ? -45.665 -37.069 47.955 1.00 44.59 474 SER A C 1
ATOM 3799 O O . SER A 1 474 ? -44.650 -37.749 48.090 1.00 44.59 474 SER A O 1
ATOM 3801 N N . LEU A 1 475 ? -46.550 -36.828 48.924 1.00 49.62 475 LEU A N 1
ATOM 3802 C CA . LEU A 1 475 ? -46.737 -37.647 50.120 1.00 49.62 475 LEU A CA 1
ATOM 3803 C C . LEU A 1 475 ? -47.400 -38.970 49.739 1.00 49.62 475 LEU A C 1
ATOM 3805 O O . LEU A 1 475 ? -48.268 -38.928 48.834 1.00 49.62 475 LEU A O 1
#

Secondary structure (DSSP, 8-state):
-HHHHHHHHHHHHHTT---HHHHHTTS---SSPPPTTEEE-TT-TT-SEEE--GGGTT-SS-EEEE-TTS-EEEE-TTEE--S-S-----TT---S-SSTTEEEEEEEPTTS-EEEEEEE-TTS-HHHHTEEEEEEETTEEEEEEEPTTEETTTTEE--SS-----TTS-TT-----TTEEEE-TT--EEEEPTTEE-SSTT-SS--EE-TTBSSEEE-TTS-EEE-S-BPTT-EEETTEEE--S---BSS---TTS-S--SSBPTTEEEEEEEETTEEEEEEEEPPTTB-GGGEEEEEEE-TTS-EEEEEEESSBPTTEEE-TT-SSEEE--SSSTTEEEE-TTSSSEEEEPTTEEEPTTS-EEE----TTEEEEETTEEEEEEEE-GGGTEEEETTEEEEPTTEEEETTEEEE-SSTTEEEEETTEEEEEEEEPTTS-EEEETTEEEEPTTEE----TT-PPEE---------

Organism: NCBI:txid43138

Sequence (475 aa):
MIFWLIKTICIQAVLGQKGYQEYQNVFGSQNDLCPDLHTSVPGMHPHQCVSYAKICQGVTEVIIKTETNGTQHICHPRFQLYGSESITKDTQSVHCGYQLGISLVMEQQYDGHYKYYCKDFRFYGASIQRCLIVALQNGYLKCLFCKFPYFDYDCKYVQLGYNILSPGTPLTSQKCDGYCLECDEQRSCIQCREGFSKRQADDNGCQLQCSGFRACYLDSSQNIIGNYGCLPGWMMHESKCYTSTIYYCELPYNAQFGFGCEKCFDGFFLGKVHAMDNYYTYCYQYDKNCHKERQIIQEIRDPQNDYKYFVGCYQCDPGYIQFESYSYCQKISSFKEYCILLDLQGINCIACYPSFALQPDGTCKYFQCEPQCSTCLDNDPSFCTTCDSTQNEIADNGICKCIPNSGLQEGNCTLCKEGYCQECELENFYSCISCKVGSNRILINKQCNCLFGYYDPENEDQICLRILILSYFSL

pLDDT: mean 75.11, std 16.19, range [23.61, 94.19]